Protein AF-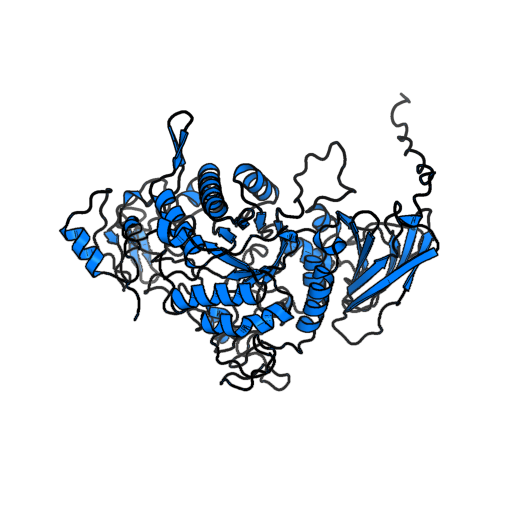A0A936IGF8-F1 (afdb_monomer_lite)

Sequence (668 aa):
MSRNIEKSLREIDFAALTRGAFTPSPAAWEDQVLYFLMLDRFSDGNERGGYADASGQPVGTGDTPLYGRDDPGRVDYDKWLSAGAGWQGGTIKGLTSKLGYLRRLGITALWISPPFRQVPFERSYHGYGVQNFLDIDPHFGTREEFRDLVRAAHDQGIYVILDVIAHHTGNVFTYDADRYPTHDESGRSYNDPRWDGRPYSVAGFNDRNGQPTLPFPASGQVSPDDTARLEASWPDGAVWPREFQHGDLFVRKGRISNWGHYPEYAEGDMADGLKTLDVRVRWAGQYRRPSQAMAWLCLAYSFWIAYADVDGFRIDAAKHMDVDALRSFCDWIREFAQSIGKERFLLVGEVPGGRELAWEIVGRTGLDAALGIDDIPGKLERMVTGEADPLEYFSAFRNWRLDEPDGGKHRWYRDQVVTLVDDHDQVRKGTAKRRFSGEGQYRDLAFSVIATQLTTAGVPCLYYGAEQGFDSGGHISDCDVVLRENMFGGRFGGLCTQGRHFFNEQGDLYRALAALTALRRQMVTLRRGSQVLHRISGDGVSFGHPRRIGRERMRSLVCWSRLFLDQETLVVINTDVSEAVAAWSTVAPLLRVEGDQFHLILWHAPKPAAPPADNLTVEHRAGLPTVRITLPPAGFAIYQASPSLHRFGPNPPRELKPWAPAAWLGGM

Foldseek 3Di:
DPDPFDLDLVVDPVVVLLPDAFDAFDPALLLFAEAEAQQQFEFQQQEAFQAAFLVRHTRHGGDFYADDPPDDAFDDQVLLLVVLQAGNQGALVGVLRCLNLCVLLLHQEYEYFAQAAAQQQDRPSRNQQHQALRWGHVSHHGPVSLLVSQVSNVVSNYAYAYAAEQWFHHLFFAFPADACWDADPVRDIDHALEAPPDATHTLATQASNGDRPAHQAADPDDDPVSVVRQVVRPPNHGGDNPLCSYNLQFLRREAQPDCPDPPRLQRYAYPNNTTTTQQDWDDDDPDTDTDSNNVSSLSSVLCCCSSRSHQEYEYPPLQSYDLVSLQVSLVSNCVSCVSSNHNCRAYEYARADDPVVQLVSCVRRVHQAYECLAQAQVLLLCCLLLVFFVCSRLQQADAPVQVDVPNPDDHDDLRHYEHENDDLQNSYPQLWDKHSCLQVVCVQLLLVSLLVQQQAGYSYYYYPCSLVSFILLSGTGSDSSSRSAHQSADSNHGNNHHSHHRSRCPDQSSVQSSLSSVVSSVDPLRSPFHKAWWWKAPVLADTDRQGDDDNDGGQAKTWMWRDDPLKTKIKIWGSAQQFKHKIKIFDDQQNDDFQWKWAWDHKDGSDDDDDKDRIWTFDQGNNTTITITIAGRRMITMTITDGRPVVPDVDRDDPPPPDDPDPPDDDD

Secondary structure (DSSP, 8-state):
-PPPPPSSGGG--HHHHTTS--PPPPS-GGGS-EEEE-HHHH--S-EESS-B-TTS-B----SEEBP-TTS-----HHHHHHHTSS-----HHHHHHTHHHHHHHT--EEEE---EEEPTTS--TTS-SEEEEEEE-TTT--HHHHHHHHHHHHHTT-EEEEEEESSEESS-EEEE--S-EEE-TT--EEE--B-SSSPPEEEEE--TTS---B---SSS---HHHHHHHHHTTTTSS-BSGGG--GGGB----B-S-TTSTTHHHHSBPTT-PEEB---EEEETTEEEE-HHHHHHHHHHHHHHHHH---EEEEETGGGS-HHHHHHHHHHHHHHHHHTT-TT-EEEE---S-HHHHHHHHHHH--SEEE-TTTSHHHHHHHHTTSS-HHHHHTTB--TTS--TT-----B-TTSEEE-S--SS-TTSTT-B--GGGSGGGGGGHHHHHHHHHHSSSEEEEETTGGGT--GGG--BSSGGGG--BSS-GGGBGGGBSS-B---TT-HHHHHHHHHHHHHHH-HHHHH-EEEEPPEESSSS--B-----TTSPP-SEEEEEEEETTEEEEEEEE--SSS-EEEEEE--TTT--TT-EEEEEEEE-SS--PPPPSEEE-EEETTEEEEEEEE-TT-EEEEEEPP-GGG--SSPPP-----PPP--S---

Radius of gyration: 26.99 Å; chains: 1; bounding box: 85×78×74 Å

pLDDT: mean 89.42, std 13.7, range [27.23, 98.88]

Structure (mmCIF, N/CA/C/O backbone):
data_AF-A0A936IGF8-F1
#
_entry.id   AF-A0A936IGF8-F1
#
loop_
_atom_site.group_PDB
_atom_site.id
_atom_site.type_symbol
_atom_site.label_atom_id
_atom_site.label_alt_id
_atom_site.label_comp_id
_atom_site.label_asym_id
_atom_site.label_entity_id
_atom_site.label_seq_id
_atom_site.pdbx_PDB_ins_code
_atom_site.Cartn_x
_atom_site.Cartn_y
_atom_site.Cartn_z
_atom_site.occupancy
_atom_site.B_iso_or_equiv
_atom_site.auth_seq_id
_atom_site.auth_comp_id
_atom_site.auth_asym_id
_atom_site.auth_atom_id
_atom_site.pdbx_PDB_model_num
ATOM 1 N N . MET A 1 1 ? 8.917 -26.957 -19.389 1.00 31.17 1 MET A N 1
ATOM 2 C CA . MET A 1 1 ? 9.122 -26.219 -20.653 1.00 31.17 1 MET A CA 1
ATOM 3 C C . MET A 1 1 ? 8.938 -24.748 -20.328 1.00 31.17 1 MET A C 1
ATOM 5 O O . MET A 1 1 ? 7.798 -24.353 -20.132 1.00 31.17 1 MET A O 1
ATOM 9 N N . SER A 1 2 ? 10.013 -23.970 -20.158 1.00 38.47 2 SER A N 1
ATOM 10 C CA . SER A 1 2 ? 9.863 -22.514 -20.041 1.00 38.47 2 SER A CA 1
ATOM 11 C C . SER A 1 2 ? 9.341 -22.013 -21.383 1.00 38.47 2 SER A C 1
ATOM 13 O O . SER A 1 2 ? 9.974 -22.253 -22.414 1.00 38.47 2 SER A O 1
ATOM 15 N N . ARG A 1 3 ? 8.158 -21.398 -21.405 1.00 57.31 3 ARG A N 1
ATOM 16 C CA . ARG A 1 3 ? 7.729 -20.674 -22.603 1.00 57.31 3 ARG A CA 1
ATOM 17 C C . ARG A 1 3 ? 8.732 -19.545 -22.830 1.00 57.31 3 ARG A C 1
ATOM 19 O O . ARG A 1 3 ? 9.172 -18.918 -21.871 1.00 57.31 3 ARG A O 1
ATOM 26 N N . ASN A 1 4 ? 9.127 -19.332 -24.083 1.00 79.69 4 ASN A N 1
ATOM 27 C CA . ASN A 1 4 ? 9.896 -18.146 -24.443 1.00 79.69 4 ASN A CA 1
ATOM 28 C C . ASN A 1 4 ? 9.093 -16.915 -24.010 1.00 79.69 4 ASN A C 1
ATOM 30 O O . ASN A 1 4 ? 7.908 -16.825 -24.323 1.00 79.69 4 ASN A O 1
ATOM 34 N N . ILE A 1 5 ? 9.729 -16.015 -23.265 1.00 89.94 5 ILE A N 1
ATOM 35 C CA . ILE A 1 5 ? 9.152 -14.714 -22.933 1.00 89.94 5 ILE A CA 1
ATOM 36 C C . ILE A 1 5 ? 9.098 -13.883 -24.214 1.00 89.94 5 ILE A C 1
ATOM 38 O O . ILE A 1 5 ? 10.065 -13.862 -24.981 1.00 89.94 5 ILE A O 1
ATOM 42 N N . GLU A 1 6 ? 7.963 -13.231 -24.439 1.00 94.00 6 GLU A N 1
ATOM 43 C CA . GLU A 1 6 ? 7.729 -12.355 -25.577 1.00 94.00 6 GLU A CA 1
ATOM 44 C C . GLU A 1 6 ? 8.691 -11.164 -25.525 1.00 94.00 6 GLU A C 1
ATOM 46 O O . GLU A 1 6 ? 8.818 -10.470 -24.513 1.00 94.00 6 GLU A O 1
ATOM 51 N N . LYS A 1 7 ? 9.372 -10.920 -26.641 1.00 94.88 7 LYS A N 1
ATOM 52 C CA . LYS A 1 7 ? 10.307 -9.802 -26.803 1.00 94.88 7 LYS A CA 1
ATOM 53 C C . LYS A 1 7 ? 9.621 -8.556 -27.344 1.00 94.88 7 LYS A C 1
ATOM 55 O O . LYS A 1 7 ? 10.179 -7.463 -27.265 1.00 94.88 7 LYS A O 1
ATOM 60 N N . SER A 1 8 ? 8.432 -8.714 -27.918 1.00 94.56 8 SER A N 1
ATOM 61 C CA . SER A 1 8 ? 7.653 -7.651 -28.545 1.00 94.56 8 SER A CA 1
ATOM 62 C C . SER A 1 8 ? 6.187 -7.753 -28.143 1.00 94.56 8 SER A C 1
ATOM 64 O O . SER A 1 8 ? 5.621 -8.843 -28.088 1.00 94.56 8 SER A O 1
ATOM 66 N N . LEU A 1 9 ? 5.538 -6.604 -27.947 1.00 94.88 9 LEU A N 1
ATOM 67 C CA . LEU A 1 9 ? 4.088 -6.531 -27.718 1.00 94.88 9 LEU A CA 1
ATOM 68 C C . LEU A 1 9 ? 3.282 -7.135 -28.878 1.00 94.88 9 LEU A C 1
ATOM 70 O O . LEU A 1 9 ? 2.148 -7.563 -28.687 1.00 94.88 9 LEU A O 1
ATOM 74 N N . ARG A 1 10 ? 3.863 -7.194 -30.082 1.00 93.94 10 ARG A N 1
ATOM 75 C CA . ARG A 1 10 ? 3.240 -7.791 -31.274 1.00 93.94 10 ARG A CA 1
ATOM 76 C C . ARG A 1 10 ? 3.209 -9.317 -31.243 1.00 93.94 10 ARG A C 1
ATOM 78 O O . ARG A 1 10 ? 2.484 -9.912 -32.032 1.00 93.94 10 ARG A O 1
ATOM 85 N N . GLU A 1 11 ? 4.001 -9.940 -30.376 1.00 95.06 11 GLU A N 1
ATOM 86 C CA . GLU A 1 11 ? 4.009 -11.395 -30.179 1.00 95.06 11 GLU A CA 1
ATOM 87 C C . GLU A 1 11 ? 2.862 -11.845 -29.255 1.00 95.06 11 GLU A C 1
ATOM 89 O O . GLU A 1 11 ? 2.560 -13.036 -29.185 1.00 95.06 11 GLU A O 1
ATOM 94 N N . ILE A 1 12 ? 2.191 -10.901 -28.582 1.00 94.69 12 ILE A N 1
ATOM 95 C CA . ILE A 1 12 ? 1.082 -11.168 -27.665 1.00 94.69 12 ILE A CA 1
ATOM 96 C C . ILE A 1 12 ? -0.223 -11.356 -28.448 1.00 94.69 12 ILE A C 1
ATOM 98 O O . ILE A 1 12 ? -0.754 -10.424 -29.055 1.00 94.69 12 ILE A O 1
ATOM 102 N N . ASP A 1 13 ? -0.805 -12.552 -28.360 1.00 94.69 13 ASP A N 1
ATOM 103 C CA . ASP A 1 13 ? -2.157 -12.827 -28.856 1.00 94.69 13 ASP A CA 1
ATOM 104 C C . ASP A 1 13 ? -3.211 -12.398 -27.820 1.00 94.69 13 ASP A C 1
ATOM 106 O O . ASP A 1 13 ? -3.735 -13.206 -27.047 1.00 94.69 13 ASP A O 1
ATOM 110 N N . PHE A 1 14 ? -3.533 -11.100 -27.798 1.00 93.50 14 PHE A N 1
ATOM 111 C CA . PHE A 1 14 ? -4.574 -10.557 -26.918 1.00 93.50 14 PHE A CA 1
ATOM 112 C C . PHE A 1 14 ? -5.933 -11.220 -27.142 1.00 93.50 14 PHE A C 1
ATOM 114 O O . PHE A 1 14 ? -6.652 -11.462 -26.178 1.00 93.50 14 PHE A O 1
ATOM 121 N N . ALA A 1 15 ? -6.271 -11.568 -28.386 1.00 92.81 15 ALA A N 1
ATOM 122 C CA . ALA A 1 15 ? -7.535 -12.229 -28.689 1.00 92.81 15 ALA A CA 1
ATOM 123 C C . ALA A 1 15 ? -7.610 -13.631 -28.071 1.00 92.81 15 ALA A C 1
ATOM 125 O O . ALA A 1 15 ? -8.706 -14.113 -27.797 1.00 92.81 15 ALA A O 1
ATOM 126 N N . ALA A 1 16 ? -6.480 -14.311 -27.861 1.00 94.62 16 ALA A N 1
ATOM 127 C CA . ALA A 1 16 ? -6.437 -15.542 -27.081 1.00 94.62 16 ALA A CA 1
ATOM 128 C C . ALA A 1 16 ? -6.489 -15.296 -25.577 1.00 94.62 16 ALA A C 1
ATOM 130 O O . ALA A 1 16 ? -7.216 -16.017 -24.888 1.00 94.62 16 ALA A O 1
ATOM 131 N N . LEU A 1 17 ? -5.758 -14.296 -25.080 1.00 93.50 17 LEU A N 1
ATOM 132 C CA . LEU A 1 17 ? -5.709 -13.984 -23.652 1.00 93.50 17 LEU A CA 1
ATOM 133 C C . LEU A 1 17 ? -7.075 -13.559 -23.100 1.00 93.50 17 LEU A C 1
ATOM 135 O O . LEU A 1 17 ? -7.403 -13.924 -21.979 1.00 93.50 17 LEU A O 1
ATOM 139 N N . THR A 1 18 ? -7.904 -12.866 -23.884 1.00 95.06 18 THR A N 1
ATOM 140 C CA . THR A 1 18 ? -9.194 -12.321 -23.422 1.00 95.06 18 THR A CA 1
ATOM 141 C C . THR A 1 18 ? -10.391 -13.270 -23.556 1.00 95.06 18 THR A C 1
ATOM 143 O O . THR A 1 18 ? -11.496 -12.907 -23.168 1.00 95.06 18 THR A O 1
ATOM 146 N N . ARG A 1 19 ? -10.217 -14.501 -24.067 1.00 91.06 19 ARG A N 1
ATOM 147 C CA . ARG A 1 19 ? -11.323 -15.479 -24.229 1.00 91.06 19 ARG A CA 1
ATOM 148 C C . ARG A 1 19 ? -11.734 -16.203 -22.937 1.00 91.06 19 ARG A C 1
ATOM 150 O O . ARG A 1 19 ? -12.683 -16.986 -22.969 1.00 91.06 19 ARG A O 1
ATOM 157 N N . GLY A 1 20 ? -10.999 -16.014 -21.842 1.00 87.50 20 GLY A N 1
ATOM 158 C CA . GLY A 1 20 ? -11.219 -16.702 -20.567 1.00 87.50 20 GLY A CA 1
ATOM 159 C C . GLY A 1 20 ? -12.336 -16.104 -19.708 1.00 87.50 20 GLY A C 1
ATOM 160 O O . GLY A 1 20 ? -12.875 -15.042 -20.002 1.00 87.50 20 GLY A O 1
ATOM 161 N N . ALA A 1 21 ? -12.665 -16.802 -18.619 1.00 93.38 21 ALA A N 1
ATOM 162 C CA . ALA A 1 21 ? -13.417 -16.217 -17.515 1.00 93.38 21 ALA A CA 1
ATOM 163 C C . ALA A 1 21 ? -12.438 -15.505 -16.575 1.00 93.38 21 ALA A C 1
ATOM 165 O O . ALA A 1 21 ? -11.392 -16.065 -16.249 1.00 93.38 21 ALA A O 1
ATOM 166 N N . PHE A 1 22 ? -12.803 -14.303 -16.144 1.00 97.62 22 PHE A N 1
ATOM 167 C CA . PHE A 1 22 ? -12.004 -13.463 -15.259 1.00 97.62 22 PHE A CA 1
ATOM 168 C C . PHE A 1 22 ? -12.720 -13.266 -13.931 1.00 97.62 22 PHE A C 1
ATOM 170 O O . PHE A 1 22 ? -13.956 -13.277 -13.870 1.00 97.62 22 PHE A O 1
ATOM 177 N N . THR A 1 23 ? -11.950 -13.064 -12.867 1.00 97.69 23 THR A N 1
ATOM 178 C CA . THR A 1 23 ? -12.511 -12.771 -11.548 1.00 97.69 23 THR A CA 1
ATOM 179 C C . THR A 1 23 ? -13.224 -11.413 -11.580 1.00 97.69 23 THR A C 1
ATOM 181 O O . THR A 1 23 ? -12.610 -10.411 -11.962 1.00 97.69 23 THR A O 1
ATOM 184 N N . PRO A 1 24 ? -14.519 -11.333 -11.216 1.00 97.12 24 PRO A N 1
ATOM 185 C CA . PRO A 1 24 ? -15.256 -10.076 -11.249 1.00 97.12 24 PRO A CA 1
ATOM 186 C C . PRO A 1 24 ? -14.752 -9.118 -10.168 1.00 97.12 24 PRO A C 1
ATOM 188 O O . PRO A 1 24 ? -14.392 -9.532 -9.067 1.00 97.12 24 PRO A O 1
ATOM 191 N N . SER A 1 25 ? -14.788 -7.817 -10.458 1.00 97.31 25 SER A N 1
ATOM 192 C CA . SER A 1 25 ? -14.454 -6.784 -9.474 1.00 97.31 25 SER A CA 1
ATOM 193 C C . SER A 1 25 ? -15.400 -6.823 -8.261 1.00 97.31 25 SER A C 1
ATOM 195 O O . SER A 1 25 ? -16.579 -7.171 -8.409 1.00 97.31 25 SER A O 1
ATOM 197 N N . PRO A 1 26 ? -14.948 -6.400 -7.063 1.00 96.12 26 PRO A N 1
ATOM 198 C CA . PRO A 1 26 ? -15.828 -6.323 -5.907 1.00 96.12 26 PRO A CA 1
ATOM 199 C C . PRO A 1 26 ? -16.961 -5.320 -6.141 1.00 96.12 26 PRO A C 1
ATOM 201 O O . PRO A 1 26 ? -16.814 -4.308 -6.826 1.00 96.12 26 PRO A O 1
ATOM 204 N N . ALA A 1 27 ? -18.092 -5.551 -5.471 1.00 93.31 27 ALA A N 1
ATOM 205 C CA . ALA A 1 27 ? -19.232 -4.641 -5.535 1.00 93.31 27 ALA A CA 1
ATOM 206 C C . ALA A 1 27 ? -18.910 -3.230 -5.019 1.00 93.31 27 ALA A C 1
ATOM 208 O O . ALA A 1 27 ? -19.628 -2.300 -5.374 1.00 93.31 27 ALA A O 1
ATOM 209 N N . ALA A 1 28 ? -17.896 -3.082 -4.159 1.00 94.31 28 ALA A N 1
ATOM 210 C CA . ALA A 1 28 ? -17.407 -1.834 -3.578 1.00 94.31 28 ALA A CA 1
ATOM 211 C C . ALA A 1 28 ? -15.994 -2.046 -3.003 1.00 94.31 28 ALA A C 1
ATOM 213 O O . ALA A 1 28 ? -15.760 -3.038 -2.305 1.00 94.31 28 ALA A O 1
ATOM 214 N N . TRP A 1 29 ? -15.067 -1.126 -3.271 1.00 96.25 29 TRP A N 1
ATOM 215 C CA . TRP A 1 29 ? -13.684 -1.232 -2.787 1.00 96.25 29 TRP A CA 1
ATOM 216 C C . TRP A 1 29 ? -13.537 -0.795 -1.331 1.00 96.25 29 TRP A C 1
ATOM 218 O O . TRP A 1 29 ? -12.722 -1.357 -0.607 1.00 96.25 29 TRP A O 1
ATOM 228 N N . GLU A 1 30 ? -14.398 0.102 -0.850 1.00 94.19 30 GLU A N 1
ATOM 229 C CA . GLU A 1 30 ? -14.477 0.505 0.560 1.00 94.19 30 GLU A CA 1
ATOM 230 C C . GLU A 1 30 ? -14.908 -0.639 1.503 1.00 94.19 30 GLU A C 1
ATOM 232 O O . GLU A 1 30 ? -14.742 -0.556 2.723 1.00 94.19 30 GLU A O 1
ATOM 237 N N . ASP A 1 31 ? -15.429 -1.739 0.947 1.00 96.12 31 ASP A N 1
ATOM 238 C CA . ASP A 1 31 ? -15.697 -2.966 1.697 1.00 96.12 31 ASP A CA 1
ATOM 239 C C . ASP A 1 31 ? -14.450 -3.824 1.931 1.00 96.12 31 ASP A C 1
ATOM 241 O O . ASP A 1 31 ? -14.467 -4.662 2.837 1.00 96.12 31 ASP A O 1
ATOM 245 N N . GLN A 1 32 ? -13.413 -3.650 1.109 1.00 97.56 32 GLN A N 1
ATOM 246 C CA . GLN A 1 32 ? -12.195 -4.449 1.166 1.00 97.56 32 GLN A CA 1
ATOM 247 C C . GLN A 1 32 ? -11.230 -3.901 2.225 1.00 97.56 32 GLN A C 1
ATOM 249 O O . GLN A 1 32 ? -11.336 -2.763 2.686 1.00 97.56 32 GLN A O 1
ATOM 254 N N . VAL A 1 33 ? -10.276 -4.741 2.610 1.00 98.25 33 VAL A N 1
ATOM 255 C CA . VAL A 1 33 ? -9.122 -4.401 3.443 1.00 98.25 33 VAL A CA 1
ATOM 256 C C . VAL A 1 33 ? -7.888 -4.753 2.630 1.00 98.25 33 VAL A C 1
ATOM 258 O O . VAL A 1 33 ? -7.614 -5.936 2.394 1.00 98.25 33 VAL A O 1
ATOM 261 N N . LEU A 1 34 ? -7.202 -3.713 2.164 1.00 98.69 34 LEU A N 1
ATOM 262 C CA . LEU A 1 34 ? -5.973 -3.826 1.395 1.00 98.69 34 LEU A CA 1
ATOM 263 C C . LEU A 1 34 ? -4.806 -4.146 2.330 1.00 98.69 34 LEU A C 1
ATOM 265 O O . LEU A 1 34 ? -4.779 -3.721 3.488 1.00 98.69 34 LEU A O 1
ATOM 269 N N . TYR A 1 35 ? -3.827 -4.868 1.802 1.00 98.75 35 TYR A N 1
ATOM 270 C CA . TYR A 1 35 ? -2.570 -5.155 2.473 1.00 98.75 35 TYR A CA 1
ATOM 271 C C . TYR A 1 35 ? -1.415 -4.891 1.515 1.00 98.75 35 TYR A C 1
ATOM 273 O O . TYR A 1 35 ? -1.222 -5.637 0.553 1.00 98.75 35 TYR A O 1
ATOM 281 N N . PHE A 1 36 ? -0.683 -3.810 1.761 1.00 98.31 36 PHE A N 1
ATOM 282 C CA . PHE A 1 36 ? 0.491 -3.441 0.988 1.00 98.31 36 PHE A CA 1
ATOM 283 C C . PHE A 1 36 ? 1.731 -4.151 1.522 1.00 98.31 36 PHE A C 1
ATOM 285 O O . PHE A 1 36 ? 2.048 -4.075 2.715 1.00 98.31 36 PHE A O 1
ATOM 292 N N . LEU A 1 37 ? 2.450 -4.822 0.626 1.00 97.81 37 LEU A N 1
ATOM 293 C CA . LEU A 1 37 ? 3.696 -5.507 0.937 1.00 97.81 37 LEU A CA 1
ATOM 294 C C . LEU A 1 37 ? 4.763 -5.256 -0.126 1.00 97.81 37 LEU A C 1
ATOM 296 O O . LEU A 1 37 ? 4.475 -5.147 -1.319 1.00 97.81 37 LEU A O 1
ATOM 300 N N . MET A 1 38 ? 6.015 -5.251 0.329 1.00 97.81 38 MET A N 1
ATOM 301 C CA . MET A 1 38 ? 7.176 -5.329 -0.548 1.00 97.81 38 MET A CA 1
ATOM 302 C C . MET A 1 38 ? 7.571 -6.787 -0.740 1.00 97.81 38 MET A C 1
ATOM 304 O O . MET A 1 38 ? 7.895 -7.474 0.232 1.00 97.81 38 MET A O 1
ATOM 308 N N . LEU A 1 39 ? 7.557 -7.254 -1.987 1.00 97.75 39 LEU A N 1
ATOM 309 C CA . LEU A 1 39 ? 7.733 -8.671 -2.308 1.00 97.75 39 LEU A CA 1
ATOM 310 C C . LEU A 1 39 ? 9.076 -9.222 -1.799 1.00 97.75 39 LEU A C 1
ATOM 312 O O . LEU A 1 39 ? 9.091 -10.260 -1.142 1.00 97.75 39 LEU A O 1
ATOM 316 N N . ASP A 1 40 ? 10.167 -8.465 -1.977 1.00 98.12 40 ASP A N 1
ATOM 317 C CA . ASP A 1 40 ? 11.523 -8.803 -1.498 1.00 98.12 40 ASP A CA 1
ATOM 318 C C . ASP A 1 40 ? 11.615 -8.952 0.031 1.00 98.12 40 ASP A C 1
ATOM 320 O O . ASP A 1 40 ? 12.513 -9.613 0.545 1.00 98.12 40 ASP A O 1
ATOM 324 N N . ARG A 1 41 ? 10.702 -8.321 0.777 1.00 98.00 41 ARG A N 1
ATOM 325 C CA . ARG A 1 41 ? 10.785 -8.172 2.240 1.00 98.00 41 ARG A CA 1
ATOM 326 C C . ARG A 1 41 ? 9.789 -9.048 2.989 1.00 98.00 41 ARG A C 1
ATOM 328 O O . ARG A 1 41 ? 9.839 -9.121 4.217 1.00 98.00 41 ARG A O 1
ATOM 335 N N . PHE A 1 42 ? 8.879 -9.708 2.276 1.00 98.50 42 PHE A N 1
ATOM 336 C CA . PHE A 1 42 ? 7.747 -10.380 2.898 1.00 98.50 42 PHE A CA 1
ATOM 337 C C . PHE A 1 42 ? 8.030 -11.842 3.257 1.00 98.50 42 PHE A C 1
ATOM 339 O O . PHE A 1 42 ? 8.002 -12.191 4.428 1.00 98.50 42 PHE A O 1
ATOM 346 N N . SER A 1 43 ? 8.318 -12.723 2.302 1.00 98.31 43 SER A N 1
ATOM 347 C CA . SER A 1 43 ? 8.529 -14.141 2.625 1.00 98.31 43 SER A CA 1
ATOM 348 C C . SER A 1 43 ? 9.468 -14.812 1.642 1.00 98.31 43 SER A C 1
ATOM 350 O O . SER A 1 43 ? 9.290 -14.660 0.436 1.00 98.31 43 SER A O 1
ATOM 352 N N . ASP A 1 44 ? 10.432 -15.572 2.155 1.00 97.25 44 ASP A N 1
ATOM 353 C CA . ASP A 1 44 ? 11.330 -16.420 1.360 1.00 97.25 44 ASP A CA 1
ATOM 354 C C . ASP A 1 44 ? 10.837 -17.879 1.280 1.00 97.25 44 ASP A C 1
ATOM 356 O O . ASP A 1 44 ? 11.317 -18.651 0.451 1.00 97.25 44 ASP A O 1
ATOM 360 N N . GLY A 1 45 ? 9.839 -18.245 2.094 1.00 96.50 45 GLY A N 1
ATOM 361 C CA . GLY A 1 45 ? 9.244 -19.580 2.158 1.00 96.50 45 GLY A CA 1
ATOM 362 C C . GLY A 1 45 ? 9.901 -20.527 3.168 1.00 96.50 45 GLY A C 1
ATOM 363 O O . GLY A 1 45 ? 9.496 -21.689 3.240 1.00 96.50 45 GLY A O 1
ATOM 364 N N . ASN A 1 46 ? 10.878 -20.063 3.955 1.00 97.06 46 ASN A N 1
ATOM 365 C CA . ASN A 1 46 ? 11.629 -20.886 4.910 1.00 97.06 46 ASN A CA 1
ATOM 366 C C . ASN A 1 46 ? 11.145 -20.744 6.365 1.00 97.06 46 ASN A C 1
ATOM 368 O O . ASN A 1 46 ? 11.835 -21.174 7.290 1.00 97.06 46 ASN A O 1
ATOM 372 N N . GLU A 1 47 ? 9.990 -20.126 6.603 1.00 97.81 47 GLU A N 1
ATOM 373 C CA . GLU A 1 47 ? 9.501 -19.780 7.940 1.00 97.81 47 GLU A CA 1
ATOM 374 C C . GLU A 1 47 ? 8.767 -20.942 8.623 1.00 97.81 47 GLU A C 1
ATOM 376 O O . GLU A 1 47 ? 7.816 -21.496 8.064 1.00 97.81 47 GLU A O 1
ATOM 381 N N . ARG A 1 48 ? 9.152 -21.258 9.866 1.00 96.19 48 ARG A N 1
ATOM 382 C CA . ARG A 1 48 ? 8.661 -22.401 10.647 1.00 96.19 48 ARG A CA 1
ATOM 383 C C . ARG A 1 48 ? 7.940 -21.986 11.933 1.00 96.19 48 ARG A C 1
ATOM 385 O O . ARG A 1 48 ? 8.550 -21.456 12.865 1.00 96.19 48 ARG A O 1
ATOM 392 N N . GLY A 1 49 ? 6.691 -22.434 12.064 1.00 95.56 49 GLY A N 1
ATOM 393 C CA . GLY A 1 49 ? 5.849 -22.260 13.251 1.00 95.56 49 GLY A CA 1
ATOM 394 C C . GLY A 1 49 ? 5.136 -20.905 13.293 1.00 95.56 49 GLY A C 1
ATOM 395 O O . GLY A 1 49 ? 5.440 -20.012 12.520 1.00 95.56 49 GLY A O 1
ATOM 396 N N . GLY A 1 50 ? 4.155 -20.742 14.188 1.00 95.69 50 GLY A N 1
ATOM 397 C CA . GLY A 1 50 ? 3.446 -19.466 14.408 1.00 95.69 50 GLY A CA 1
ATOM 398 C C . GLY A 1 50 ? 2.290 -19.147 13.455 1.00 95.69 50 GLY A C 1
ATOM 399 O O . GLY A 1 50 ? 1.440 -18.322 13.788 1.00 95.69 50 GLY A O 1
ATOM 400 N N . TYR A 1 51 ? 2.203 -19.825 12.313 1.00 97.06 51 TYR A N 1
ATOM 401 C CA . TYR A 1 51 ? 1.135 -19.647 11.329 1.00 97.06 51 TYR A CA 1
ATOM 402 C C . TYR A 1 51 ? 0.702 -20.987 10.724 1.00 97.06 51 TYR A C 1
ATOM 404 O O . TYR A 1 51 ? 1.375 -22.015 10.868 1.00 97.06 51 TYR A O 1
ATOM 412 N N . ALA A 1 52 ? -0.445 -20.969 10.053 1.00 97.06 52 ALA A N 1
ATOM 413 C CA . ALA A 1 52 ? -0.941 -22.101 9.279 1.00 97.06 52 ALA A CA 1
ATOM 414 C C . ALA A 1 52 ? -0.946 -21.797 7.773 1.00 97.06 52 ALA A C 1
ATOM 416 O O . ALA A 1 52 ? -0.977 -20.642 7.343 1.00 97.06 52 ALA A O 1
ATOM 417 N N . ASP A 1 53 ? -0.951 -22.828 6.943 1.00 95.75 53 ASP A N 1
ATOM 418 C CA . ASP A 1 53 ? -1.077 -22.663 5.499 1.00 95.75 53 ASP A CA 1
ATOM 419 C C . ASP A 1 53 ? -2.517 -22.281 5.079 1.00 95.75 53 ASP A C 1
ATOM 421 O O . ASP A 1 53 ? -3.406 -22.011 5.903 1.00 95.75 53 ASP A O 1
ATOM 425 N N . ALA A 1 54 ? -2.757 -22.228 3.767 1.00 94.62 54 ALA A N 1
ATOM 426 C CA . ALA A 1 54 ? -4.065 -21.924 3.186 1.00 94.62 54 ALA A CA 1
ATOM 427 C C . ALA A 1 54 ? -5.142 -22.988 3.487 1.00 94.62 54 ALA A C 1
ATOM 429 O O . ALA A 1 54 ? -6.333 -22.676 3.461 1.00 94.62 54 ALA A O 1
ATOM 430 N N . SER A 1 55 ? -4.740 -24.222 3.811 1.00 95.19 55 SER A N 1
ATOM 431 C CA . SER A 1 55 ? -5.634 -25.309 4.233 1.00 95.19 55 SER A CA 1
ATOM 432 C C . SER A 1 55 ? -5.891 -25.325 5.747 1.00 95.19 55 SER A C 1
ATOM 434 O O . SER A 1 55 ? -6.707 -26.108 6.232 1.00 95.19 55 SER A O 1
ATOM 436 N N . GLY A 1 56 ? -5.231 -24.435 6.496 1.00 94.69 56 GLY A N 1
ATOM 437 C CA . GLY A 1 56 ? -5.339 -24.342 7.949 1.00 94.69 56 GLY A CA 1
ATOM 438 C C . GLY A 1 56 ? -4.437 -25.321 8.699 1.00 94.69 56 GLY A C 1
ATOM 439 O O . GLY A 1 56 ? -4.595 -25.463 9.910 1.00 94.69 56 GLY A O 1
ATOM 440 N N . GLN A 1 57 ? -3.491 -25.976 8.020 1.00 96.50 57 GLN A N 1
ATOM 441 C CA . GLN A 1 57 ? -2.523 -26.848 8.680 1.00 96.50 57 GLN A CA 1
ATOM 442 C C . GLN A 1 57 ? -1.360 -26.024 9.247 1.00 96.50 57 GLN A C 1
ATOM 444 O O . GLN A 1 57 ? -0.803 -25.192 8.526 1.00 96.50 57 GLN A O 1
ATOM 449 N N . PRO A 1 58 ? -0.971 -26.220 10.521 1.00 96.31 58 PRO A N 1
ATOM 450 C CA . PRO A 1 58 ? 0.197 -25.557 11.090 1.00 96.31 58 PRO A CA 1
ATOM 451 C C . PRO A 1 58 ? 1.464 -25.875 10.292 1.00 96.31 58 PRO A C 1
ATOM 453 O O . PRO A 1 58 ? 1.759 -27.041 10.024 1.00 96.31 58 PRO A O 1
ATOM 456 N N . VAL A 1 59 ? 2.245 -24.850 9.953 1.00 95.56 59 VAL A N 1
ATOM 457 C CA . VAL A 1 59 ? 3.494 -25.044 9.208 1.00 95.56 59 VAL A CA 1
ATOM 458 C C . VAL A 1 59 ? 4.628 -25.349 10.185 1.00 95.56 59 VAL A C 1
ATOM 460 O O . VAL A 1 59 ? 5.121 -24.469 10.886 1.00 95.56 59 VAL A O 1
ATOM 463 N N . GLY A 1 60 ? 5.026 -26.621 10.251 1.00 91.44 60 GLY A N 1
ATOM 464 C CA . GLY A 1 60 ? 6.100 -27.118 11.124 1.00 91.44 60 GLY A CA 1
ATOM 465 C C . GLY A 1 60 ? 7.467 -27.283 10.449 1.00 91.44 60 GLY A C 1
ATOM 466 O O . GLY A 1 60 ? 8.417 -27.706 11.102 1.00 91.44 60 GLY A O 1
ATOM 467 N N . THR A 1 61 ? 7.583 -26.959 9.162 1.00 89.94 61 THR A N 1
ATOM 468 C CA . THR A 1 61 ? 8.803 -27.089 8.345 1.00 89.94 61 THR A CA 1
ATOM 469 C C . THR A 1 61 ? 9.401 -25.721 8.008 1.00 89.94 61 THR A C 1
ATOM 471 O O . THR A 1 61 ? 8.702 -24.721 8.109 1.00 89.94 61 THR A O 1
ATOM 474 N N . GLY A 1 62 ? 10.671 -25.676 7.595 1.00 93.81 62 GLY A N 1
ATOM 475 C CA . GLY A 1 62 ? 11.418 -24.438 7.326 1.00 93.81 62 GLY A CA 1
ATOM 476 C C . GLY A 1 62 ? 12.592 -24.262 8.290 1.00 93.81 62 GLY A C 1
ATOM 477 O O . GLY A 1 62 ? 12.629 -24.904 9.343 1.00 93.81 62 GLY A O 1
ATOM 478 N N . ASP A 1 63 ? 13.549 -23.414 7.931 1.00 95.88 63 ASP A N 1
ATOM 479 C CA . ASP A 1 63 ? 14.794 -23.215 8.680 1.00 95.88 63 ASP A CA 1
ATOM 480 C C . ASP A 1 63 ? 14.737 -22.014 9.625 1.00 95.88 63 ASP A C 1
ATOM 482 O O . ASP A 1 63 ? 15.336 -22.052 10.704 1.00 95.88 63 ASP A O 1
ATOM 486 N N . THR A 1 64 ? 13.976 -20.977 9.271 1.00 96.56 64 THR A N 1
ATOM 487 C CA . THR A 1 64 ? 13.849 -19.769 10.084 1.00 96.56 64 THR A CA 1
ATOM 488 C C . THR A 1 64 ? 12.756 -19.973 11.129 1.00 96.56 64 THR A C 1
ATOM 490 O O . THR A 1 64 ? 11.602 -20.171 10.754 1.00 96.56 64 THR A O 1
ATOM 493 N N . PRO A 1 65 ? 13.057 -19.927 12.437 1.00 96.25 65 PRO A N 1
ATOM 494 C CA . PRO A 1 65 ? 12.043 -20.066 13.474 1.00 96.25 65 PRO A CA 1
ATOM 495 C C . PRO A 1 65 ? 11.339 -18.737 13.778 1.00 96.25 65 PRO A C 1
ATOM 497 O O . PRO A 1 65 ? 11.865 -17.647 13.518 1.00 96.25 65 PRO A O 1
ATOM 500 N N . LEU A 1 66 ? 10.153 -18.849 14.372 1.00 96.44 66 LEU A N 1
ATOM 501 C CA . LEU A 1 66 ? 9.358 -17.715 14.831 1.00 96.44 66 LEU A CA 1
ATOM 502 C C . LEU A 1 66 ? 10.089 -16.896 15.905 1.00 96.44 66 LEU A C 1
ATOM 504 O O . LEU A 1 66 ? 10.700 -17.469 16.805 1.00 96.44 66 LEU A O 1
ATOM 508 N N . TYR A 1 67 ? 9.957 -15.568 15.843 1.00 95.38 67 TYR A N 1
ATOM 509 C CA . TYR A 1 67 ? 10.389 -14.666 16.910 1.00 95.38 67 TYR A CA 1
ATOM 510 C C . TYR A 1 67 ? 9.637 -14.934 18.226 1.00 95.38 67 TYR A C 1
ATOM 512 O O . TYR A 1 67 ? 8.405 -14.861 18.290 1.00 95.38 67 TYR A O 1
ATOM 520 N N . GLY A 1 68 ? 10.385 -15.228 19.285 1.00 89.88 68 GLY A N 1
ATOM 521 C CA . GLY A 1 68 ? 9.895 -15.526 20.627 1.00 89.88 68 GLY A CA 1
ATOM 522 C C . GLY A 1 68 ? 10.394 -14.540 21.685 1.00 89.88 68 GLY A C 1
ATOM 523 O O . GLY A 1 68 ? 11.320 -13.768 21.471 1.00 89.88 68 GLY A O 1
ATOM 524 N N . ARG A 1 69 ? 9.787 -14.584 22.877 1.00 79.62 69 ARG A N 1
ATOM 525 C CA . ARG A 1 69 ? 10.168 -13.711 24.008 1.00 79.62 69 ARG A CA 1
ATOM 526 C C . ARG A 1 69 ? 11.580 -13.971 24.538 1.00 79.62 69 ARG A C 1
ATOM 528 O O . ARG A 1 69 ? 12.174 -13.058 25.098 1.00 79.62 69 ARG A O 1
ATOM 535 N N . ASP A 1 70 ? 12.075 -15.194 24.369 1.00 83.44 70 ASP A N 1
ATOM 536 C CA . ASP A 1 70 ? 13.392 -15.627 24.848 1.00 83.44 70 ASP A CA 1
ATOM 537 C C . ASP A 1 70 ? 14.505 -15.395 23.812 1.00 83.44 70 ASP A C 1
ATOM 539 O O . ASP A 1 70 ? 15.663 -15.740 24.053 1.00 83.44 70 ASP A O 1
ATOM 543 N N . ASP A 1 71 ? 14.167 -14.836 22.646 1.00 87.06 71 ASP A N 1
ATOM 544 C CA . ASP A 1 71 ? 15.157 -14.515 21.627 1.00 87.06 71 ASP A CA 1
ATOM 545 C C . ASP A 1 71 ? 16.066 -13.358 22.053 1.00 87.06 71 ASP A C 1
ATOM 547 O O . ASP A 1 71 ? 15.660 -12.492 22.837 1.00 87.06 71 ASP A O 1
ATOM 551 N N . PRO A 1 72 ? 17.307 -13.315 21.530 1.00 77.69 72 PRO A N 1
ATOM 552 C CA . PRO A 1 72 ? 18.193 -12.190 21.771 1.00 77.69 72 PRO A CA 1
ATOM 553 C C . PRO A 1 72 ? 17.505 -10.876 21.384 1.00 77.69 72 PRO A C 1
ATOM 555 O O . PRO A 1 72 ? 16.751 -10.802 20.411 1.00 77.69 72 PRO A O 1
ATOM 558 N N . GLY A 1 73 ? 17.769 -9.841 22.182 1.00 81.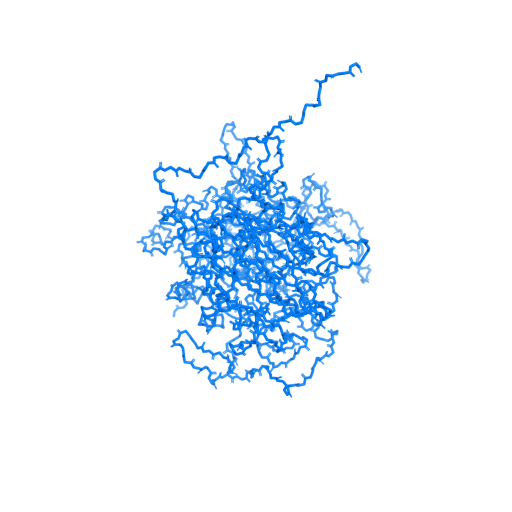44 73 GLY A N 1
ATOM 559 C CA . GLY A 1 73 ? 17.242 -8.500 21.953 1.00 81.44 73 GLY A CA 1
ATOM 560 C C . GLY A 1 73 ? 17.751 -7.873 20.652 1.00 81.44 73 GLY A C 1
ATOM 561 O O . GLY A 1 73 ? 18.388 -8.520 19.821 1.00 81.44 73 GLY A O 1
ATOM 562 N N . ARG A 1 74 ? 17.473 -6.575 20.486 1.00 91.81 74 ARG A N 1
ATOM 563 C CA . ARG A 1 74 ? 17.868 -5.827 19.286 1.00 91.81 74 ARG A CA 1
ATOM 564 C C . ARG A 1 74 ? 19.358 -5.978 18.988 1.00 91.81 74 ARG A C 1
ATOM 566 O O . ARG A 1 74 ? 20.184 -5.964 19.903 1.00 91.81 74 ARG A O 1
ATOM 573 N N . VAL A 1 75 ? 19.686 -6.080 17.706 1.00 93.94 75 VAL A N 1
ATOM 574 C CA . VAL A 1 75 ? 21.072 -6.040 17.237 1.00 93.94 75 VAL A CA 1
ATOM 575 C C . VAL A 1 75 ? 21.556 -4.592 17.091 1.00 93.94 75 VAL A C 1
ATOM 577 O O . VAL A 1 75 ? 20.809 -3.637 17.297 1.00 93.94 75 VAL A O 1
ATOM 580 N N . ASP A 1 76 ? 22.833 -4.431 16.752 1.00 95.81 76 ASP A N 1
ATOM 581 C CA . ASP A 1 76 ? 23.426 -3.132 16.437 1.00 95.81 76 ASP A CA 1
ATOM 582 C C . ASP A 1 76 ? 22.684 -2.446 15.276 1.00 95.81 76 ASP A C 1
ATOM 584 O O . ASP A 1 76 ? 22.567 -3.015 14.187 1.00 95.81 76 ASP A O 1
ATOM 588 N N . TYR A 1 77 ? 22.178 -1.235 15.528 1.00 94.69 77 TYR A N 1
ATOM 589 C CA . TYR A 1 77 ? 21.278 -0.535 14.612 1.00 94.69 77 TYR A CA 1
ATOM 590 C C . TYR A 1 77 ? 21.944 -0.183 13.280 1.00 94.69 77 TYR A C 1
ATOM 592 O O . TYR A 1 77 ? 21.361 -0.437 12.230 1.00 94.69 77 TYR A O 1
ATOM 600 N N . ASP A 1 78 ? 23.171 0.341 13.296 1.00 94.81 78 ASP A N 1
ATOM 601 C CA . ASP A 1 78 ? 23.847 0.784 12.072 1.00 94.81 78 ASP A CA 1
ATOM 602 C C . ASP A 1 78 ? 24.190 -0.403 11.163 1.00 94.81 78 ASP A C 1
ATOM 604 O O . ASP A 1 78 ? 23.987 -0.349 9.943 1.00 94.81 78 ASP A O 1
ATOM 608 N N . LYS A 1 79 ? 24.648 -1.521 11.749 1.00 95.12 79 LYS A N 1
ATOM 609 C CA . LYS A 1 79 ? 24.861 -2.777 11.013 1.00 95.12 79 LYS A CA 1
ATOM 610 C C . LYS A 1 79 ? 23.559 -3.350 10.469 1.00 95.12 79 LYS A C 1
ATOM 612 O O . LYS A 1 79 ? 23.550 -3.850 9.344 1.00 95.12 79 LYS A O 1
ATOM 617 N N . TRP A 1 80 ? 22.483 -3.299 11.250 1.00 95.62 80 TRP A N 1
ATOM 618 C CA . TRP A 1 80 ? 21.160 -3.751 10.827 1.00 95.62 80 TRP A CA 1
ATOM 619 C C . TRP A 1 80 ? 20.629 -2.912 9.664 1.00 95.62 80 TRP A C 1
ATOM 621 O O . TRP A 1 80 ? 20.335 -3.471 8.610 1.00 95.62 80 TRP A O 1
ATOM 631 N N . LEU A 1 81 ? 20.608 -1.584 9.794 1.00 95.12 81 LEU A N 1
ATOM 632 C CA . LEU A 1 81 ? 20.135 -0.670 8.754 1.00 95.12 81 LEU A CA 1
ATOM 633 C C . LEU A 1 81 ? 20.936 -0.838 7.457 1.00 95.12 81 LEU A C 1
ATOM 635 O O . LEU A 1 81 ? 20.357 -0.968 6.379 1.00 95.12 81 LEU A O 1
ATOM 639 N N . SER A 1 82 ? 22.264 -0.938 7.566 1.00 94.38 82 SER A N 1
ATOM 640 C CA . SER A 1 82 ? 23.142 -1.193 6.417 1.00 94.38 82 SER A CA 1
ATOM 641 C C . SER A 1 82 ? 22.854 -2.538 5.742 1.00 94.38 82 SER A C 1
ATOM 643 O O . SER A 1 82 ? 22.982 -2.661 4.524 1.00 94.38 82 SER A O 1
ATOM 645 N N . ALA A 1 83 ? 22.443 -3.560 6.500 1.00 95.00 83 ALA A N 1
ATOM 646 C CA . ALA A 1 83 ? 22.086 -4.865 5.946 1.00 95.00 83 ALA A CA 1
ATOM 647 C C . ALA A 1 83 ? 20.780 -4.839 5.136 1.00 95.00 83 ALA A C 1
ATOM 649 O O . ALA A 1 83 ? 20.585 -5.716 4.292 1.00 95.00 83 ALA A O 1
ATOM 650 N N . GLY A 1 84 ? 19.921 -3.837 5.353 1.00 93.94 84 GLY A N 1
ATOM 651 C CA . GLY A 1 84 ? 18.705 -3.605 4.573 1.00 93.94 84 GLY A CA 1
ATOM 652 C C . GLY A 1 84 ? 18.953 -3.042 3.170 1.00 93.94 84 GLY A C 1
ATOM 653 O O . GLY A 1 84 ? 18.019 -2.976 2.365 1.00 93.94 84 GLY A O 1
ATOM 654 N N . ALA A 1 85 ? 20.192 -2.650 2.850 1.00 91.06 85 ALA A N 1
ATOM 655 C CA . ALA A 1 85 ? 20.559 -2.105 1.549 1.00 91.06 85 ALA A CA 1
ATOM 656 C C . ALA A 1 85 ? 20.725 -3.213 0.491 1.00 91.06 85 ALA A C 1
ATOM 658 O O . ALA A 1 85 ? 21.779 -3.843 0.371 1.00 91.06 85 ALA A O 1
ATOM 659 N N . GLY A 1 86 ? 19.693 -3.402 -0.330 1.00 92.31 86 GLY A N 1
ATOM 660 C CA . GLY A 1 86 ? 19.671 -4.359 -1.437 1.00 92.31 86 GLY A CA 1
ATOM 661 C C . GLY A 1 86 ? 18.687 -5.506 -1.240 1.00 92.31 86 GLY A C 1
ATOM 662 O O . GLY A 1 86 ? 17.910 -5.506 -0.286 1.00 92.31 86 GLY A O 1
ATOM 663 N N . TRP A 1 87 ? 18.740 -6.463 -2.166 1.00 95.81 87 TRP A N 1
ATOM 664 C CA . TRP A 1 87 ? 17.899 -7.659 -2.189 1.00 95.81 87 TRP A CA 1
ATOM 665 C C . TRP A 1 87 ? 18.034 -8.486 -0.907 1.00 95.81 87 TRP A C 1
ATOM 667 O O . TRP A 1 87 ? 19.147 -8.717 -0.422 1.00 95.81 87 TRP A O 1
ATOM 677 N N . GLN A 1 88 ? 16.900 -8.928 -0.374 1.00 96.94 88 GLN A N 1
ATOM 678 C CA . GLN A 1 88 ? 16.799 -9.709 0.859 1.00 96.94 88 GLN A CA 1
ATOM 679 C C . GLN A 1 88 ? 16.354 -11.150 0.595 1.00 96.94 88 GLN A C 1
ATOM 681 O O . GLN A 1 88 ? 16.728 -12.031 1.370 1.00 96.94 88 GLN A O 1
ATOM 686 N N . GLY A 1 89 ? 15.634 -11.403 -0.504 1.00 96.69 89 GLY A N 1
ATOM 687 C CA . GLY A 1 89 ? 15.319 -12.757 -0.974 1.00 96.69 89 GLY A CA 1
ATOM 688 C C . GLY A 1 89 ? 13.861 -13.187 -0.816 1.00 96.69 89 GLY A C 1
ATOM 689 O O . GLY A 1 89 ? 13.576 -14.380 -0.894 1.00 96.69 89 GLY A O 1
ATOM 690 N N . GLY A 1 90 ? 12.933 -12.253 -0.596 1.00 98.12 90 GLY A N 1
ATOM 691 C CA . GLY A 1 90 ? 11.506 -12.558 -0.655 1.00 98.12 90 GLY A CA 1
ATOM 692 C C . GLY A 1 90 ? 11.063 -12.971 -2.065 1.00 98.12 90 GLY A C 1
ATOM 693 O O . GLY A 1 90 ? 11.551 -12.438 -3.060 1.00 98.12 90 GLY A O 1
ATOM 694 N N . THR A 1 91 ? 10.142 -13.933 -2.163 1.00 98.50 91 THR A N 1
ATOM 695 C CA . THR A 1 91 ? 9.734 -14.563 -3.430 1.00 98.50 91 THR A CA 1
ATOM 696 C C . THR A 1 91 ? 8.216 -14.647 -3.589 1.00 98.50 91 THR A C 1
ATOM 698 O O . THR A 1 91 ? 7.452 -14.611 -2.621 1.00 98.50 91 THR A O 1
ATOM 701 N N . ILE A 1 92 ? 7.758 -14.844 -4.829 1.00 98.75 92 ILE A N 1
ATOM 702 C CA . ILE A 1 92 ? 6.339 -15.074 -5.157 1.00 98.75 92 ILE A CA 1
ATOM 703 C C . ILE A 1 92 ? 5.810 -16.339 -4.475 1.00 98.75 92 ILE A C 1
ATOM 705 O O . ILE A 1 92 ? 4.693 -16.355 -3.953 1.00 98.75 92 ILE A O 1
ATOM 709 N N . LYS A 1 93 ? 6.617 -17.404 -4.433 1.00 98.31 93 LYS A N 1
ATOM 710 C CA . LYS A 1 93 ? 6.275 -18.643 -3.719 1.00 98.31 93 LYS A CA 1
ATOM 711 C C . LYS A 1 93 ? 6.168 -18.421 -2.214 1.00 98.31 93 LYS A C 1
ATOM 713 O O . LYS A 1 93 ? 5.221 -18.915 -1.601 1.00 98.31 93 LYS A O 1
ATOM 718 N N . GLY A 1 94 ? 7.085 -17.642 -1.642 1.00 98.25 94 GLY A N 1
ATOM 719 C CA . GLY A 1 94 ? 7.016 -17.215 -0.250 1.00 98.25 94 GLY A CA 1
ATOM 720 C C . GLY A 1 94 ? 5.698 -16.504 0.041 1.00 98.25 94 GLY A C 1
ATOM 721 O O . GLY A 1 94 ? 4.935 -16.960 0.892 1.00 98.25 94 GLY A O 1
ATOM 722 N N . LEU A 1 95 ? 5.347 -15.474 -0.736 1.00 98.69 95 LEU A N 1
ATOM 723 C CA . LEU A 1 95 ? 4.055 -14.787 -0.609 1.00 98.69 95 LEU A CA 1
ATOM 724 C C . LEU A 1 95 ? 2.862 -15.750 -0.747 1.00 98.69 95 LEU A C 1
ATOM 726 O O . LEU A 1 95 ? 1.959 -15.734 0.091 1.00 98.69 95 LEU A O 1
ATOM 730 N N . THR A 1 96 ? 2.883 -16.637 -1.745 1.00 98.62 96 THR A N 1
ATOM 731 C CA . THR A 1 96 ? 1.823 -17.639 -1.963 1.00 98.62 96 THR A CA 1
ATOM 732 C C . THR A 1 96 ? 1.612 -18.507 -0.717 1.00 98.62 96 THR A C 1
ATOM 734 O O . THR A 1 96 ? 0.475 -18.753 -0.312 1.00 98.62 96 THR A O 1
ATOM 737 N N . SER A 1 97 ? 2.696 -18.908 -0.040 1.00 97.94 97 SER A N 1
ATOM 738 C CA . SER A 1 97 ? 2.631 -19.716 1.188 1.00 97.94 97 SER A CA 1
ATOM 739 C C . SER A 1 97 ? 1.949 -19.006 2.369 1.00 97.94 97 SER A C 1
ATOM 741 O O . SER A 1 97 ? 1.512 -19.659 3.317 1.00 97.94 97 SER A O 1
ATOM 743 N N . LYS A 1 98 ? 1.827 -17.674 2.316 1.00 98.50 98 LYS A N 1
ATOM 744 C CA . LYS A 1 98 ? 1.279 -16.830 3.388 1.00 98.50 98 LYS A CA 1
ATOM 745 C C . LYS A 1 98 ? -0.136 -16.321 3.105 1.00 98.50 98 LYS A C 1
ATOM 747 O O . LYS A 1 98 ? -0.699 -15.608 3.933 1.00 98.50 98 LYS A O 1
ATOM 752 N N . LEU A 1 99 ? -0.771 -16.733 2.005 1.00 98.62 99 LEU A N 1
ATOM 753 C CA . LEU A 1 99 ? -2.166 -16.367 1.719 1.00 98.62 99 LEU A CA 1
ATOM 754 C C . LEU A 1 99 ? -3.133 -16.814 2.830 1.00 98.62 99 LEU A C 1
ATOM 756 O O . LEU A 1 99 ? -4.064 -16.085 3.165 1.00 98.62 99 LEU A O 1
ATOM 760 N N . GLY A 1 100 ? -2.886 -17.971 3.458 1.00 98.06 100 GLY A N 1
ATOM 761 C CA . GLY A 1 100 ? -3.671 -18.441 4.606 1.00 98.06 100 GLY A CA 1
ATOM 762 C C . GLY A 1 100 ? -3.569 -17.518 5.825 1.00 98.06 100 GLY A C 1
ATOM 763 O O . GLY A 1 100 ? -4.589 -17.195 6.437 1.00 98.06 100 GLY A O 1
ATOM 764 N N . TYR A 1 101 ? -2.354 -17.055 6.133 1.00 98.69 101 TYR A N 1
ATOM 765 C CA . TYR A 1 101 ? -2.086 -16.068 7.183 1.00 98.69 101 TYR A CA 1
ATOM 766 C C . TYR A 1 101 ? -2.848 -14.763 6.905 1.00 98.69 101 TYR A C 1
ATOM 768 O O . TYR A 1 101 ? -3.655 -14.321 7.718 1.00 98.69 101 TYR A O 1
ATOM 776 N N . LEU A 1 102 ? -2.703 -14.201 5.703 1.00 98.75 102 LEU A N 1
ATOM 777 C CA . LEU A 1 102 ? -3.367 -12.948 5.320 1.00 98.75 102 LEU A CA 1
ATOM 778 C C . LEU A 1 102 ? -4.900 -13.068 5.345 1.00 98.75 102 LEU A C 1
ATOM 780 O O . LEU A 1 102 ? -5.591 -12.183 5.855 1.00 98.75 102 LEU A O 1
ATOM 784 N N . ARG A 1 103 ? -5.452 -14.194 4.877 1.00 98.31 103 ARG A N 1
ATOM 785 C CA . ARG A 1 103 ? -6.896 -14.458 4.938 1.00 98.31 103 ARG A CA 1
ATOM 786 C C . ARG A 1 103 ? -7.414 -14.472 6.374 1.00 98.31 103 ARG A C 1
ATOM 788 O O . ARG A 1 103 ? -8.478 -13.913 6.638 1.00 98.31 103 ARG A O 1
ATOM 795 N N . ARG A 1 104 ? -6.696 -15.111 7.305 1.00 98.25 104 ARG A N 1
ATOM 796 C CA . ARG A 1 104 ? -7.100 -15.174 8.722 1.00 98.25 104 ARG A CA 1
ATOM 797 C C . ARG A 1 104 ? -6.952 -13.834 9.439 1.00 98.25 104 ARG A C 1
ATOM 799 O O . ARG A 1 104 ? -7.746 -13.567 10.334 1.00 98.25 104 ARG A O 1
ATOM 806 N N . LEU A 1 105 ? -6.039 -12.968 8.998 1.00 98.69 105 LEU A N 1
ATOM 807 C CA . LEU A 1 105 ? -5.994 -11.560 9.411 1.00 98.69 105 LEU A CA 1
ATOM 808 C C . LEU A 1 105 ? -7.206 -10.752 8.903 1.00 98.69 105 LEU A C 1
ATOM 810 O O . LEU A 1 105 ? -7.489 -9.671 9.413 1.00 98.69 105 LEU A O 1
ATOM 814 N N . GLY A 1 106 ? -7.949 -11.269 7.919 1.00 98.25 106 GLY A N 1
ATOM 815 C CA . GLY A 1 106 ? -9.117 -10.621 7.317 1.00 98.25 106 GLY A CA 1
ATOM 816 C C . GLY A 1 106 ? -8.791 -9.740 6.111 1.00 98.25 106 GLY A C 1
ATOM 817 O O . GLY A 1 106 ? -9.616 -8.913 5.717 1.00 98.25 106 GLY A O 1
ATOM 818 N N . ILE A 1 107 ? -7.607 -9.917 5.520 1.00 98.75 107 ILE A N 1
ATOM 819 C CA . ILE A 1 107 ? -7.213 -9.249 4.280 1.00 98.75 107 ILE A CA 1
ATOM 820 C C . ILE A 1 107 ? -8.036 -9.791 3.116 1.00 98.75 107 ILE A C 1
ATOM 822 O O . ILE A 1 107 ? -8.291 -10.991 3.017 1.00 98.75 107 ILE A O 1
ATOM 826 N N . THR A 1 108 ? -8.454 -8.884 2.237 1.00 98.69 108 THR A N 1
ATOM 827 C CA . THR A 1 108 ? -9.291 -9.194 1.064 1.00 98.69 108 THR A CA 1
ATOM 828 C C . THR A 1 108 ? -8.735 -8.622 -0.235 1.00 98.69 108 THR A C 1
ATOM 830 O O . THR A 1 108 ? -9.239 -8.957 -1.301 1.00 98.69 108 THR A O 1
ATOM 833 N N . ALA A 1 109 ? -7.668 -7.821 -0.185 1.00 98.75 109 ALA A N 1
ATOM 834 C CA . ALA A 1 109 ? -6.901 -7.445 -1.366 1.00 98.75 109 ALA A CA 1
ATOM 835 C C . ALA A 1 109 ? -5.412 -7.289 -1.029 1.00 98.75 109 ALA A C 1
ATOM 837 O O . ALA A 1 109 ? -5.068 -6.700 -0.005 1.00 98.75 109 ALA A O 1
ATOM 838 N N . LEU A 1 110 ? -4.529 -7.786 -1.891 1.00 98.75 110 LEU A N 1
ATOM 839 C CA . LEU A 1 110 ? -3.088 -7.552 -1.818 1.00 98.75 110 LEU A CA 1
ATOM 840 C C . LEU A 1 110 ? -2.727 -6.397 -2.732 1.00 98.75 110 LEU A C 1
ATOM 842 O O . LEU A 1 110 ? -3.109 -6.409 -3.894 1.00 98.75 110 LEU A O 1
ATOM 846 N N . TRP A 1 111 ? -1.951 -5.447 -2.233 1.00 98.69 111 TRP A N 1
ATOM 847 C CA . TRP A 1 111 ? -1.189 -4.531 -3.070 1.00 98.69 111 TRP A CA 1
ATOM 848 C C . TRP A 1 111 ? 0.269 -4.981 -3.008 1.00 98.69 111 TRP A C 1
ATOM 850 O O . TRP A 1 111 ? 0.884 -4.997 -1.942 1.00 98.69 111 TRP A O 1
ATOM 860 N N . ILE A 1 112 ? 0.798 -5.421 -4.146 1.00 98.19 112 ILE A N 1
ATOM 861 C CA . ILE A 1 112 ? 2.157 -5.955 -4.255 1.00 98.19 112 ILE A CA 1
ATOM 862 C C . ILE A 1 112 ? 3.031 -4.892 -4.921 1.00 98.19 112 ILE A C 1
ATOM 864 O O . ILE A 1 112 ? 2.653 -4.381 -5.977 1.00 98.19 112 ILE A O 1
ATOM 868 N N . SER A 1 113 ? 4.186 -4.581 -4.318 1.00 97.31 113 SER A N 1
ATOM 869 C CA . SER A 1 113 ? 5.235 -3.756 -4.944 1.00 97.31 113 SER A CA 1
ATOM 870 C C . SER A 1 113 ? 5.567 -4.246 -6.361 1.00 97.31 113 SER A C 1
ATOM 872 O O . SER A 1 113 ? 5.389 -5.439 -6.631 1.00 97.31 113 SER A O 1
ATOM 874 N N . PRO A 1 114 ? 6.108 -3.405 -7.260 1.00 97.31 114 PRO A N 1
ATOM 875 C CA . PRO A 1 114 ? 6.253 -3.792 -8.658 1.00 97.31 114 PRO A CA 1
ATOM 876 C C . PRO A 1 114 ? 7.116 -5.061 -8.817 1.00 97.31 114 PRO A C 1
ATOM 878 O O . PRO A 1 114 ? 8.271 -5.072 -8.383 1.00 97.31 114 PRO A O 1
ATOM 881 N N . PRO A 1 115 ? 6.593 -6.143 -9.426 1.00 97.44 115 PRO A N 1
ATOM 882 C CA . PRO A 1 115 ? 7.310 -7.414 -9.507 1.00 97.44 115 PRO A CA 1
ATOM 883 C C . PRO A 1 115 ? 8.089 -7.575 -10.823 1.00 97.44 115 PRO A C 1
ATOM 885 O O . PRO A 1 115 ? 8.648 -8.640 -11.086 1.00 97.44 115 PRO A O 1
ATOM 888 N N . PHE A 1 116 ? 8.079 -6.550 -11.680 1.00 97.75 116 PHE A N 1
ATOM 889 C CA . PHE A 1 116 ? 8.650 -6.598 -13.024 1.00 97.75 116 PHE A CA 1
ATOM 890 C C . PHE A 1 116 ? 10.172 -6.717 -12.992 1.00 97.75 116 PHE A C 1
ATOM 892 O O . PHE A 1 116 ? 10.811 -6.282 -12.034 1.00 97.75 116 PHE A O 1
ATOM 899 N N . ARG A 1 117 ? 10.766 -7.254 -14.057 1.00 97.44 117 ARG A N 1
ATOM 900 C CA . ARG A 1 117 ? 12.223 -7.398 -14.172 1.00 97.44 117 ARG A CA 1
ATOM 901 C C . ARG A 1 117 ? 12.927 -6.047 -14.095 1.00 97.44 117 ARG A C 1
ATOM 903 O O . ARG A 1 117 ? 12.606 -5.138 -14.865 1.00 97.44 117 ARG A O 1
ATOM 910 N N . GLN A 1 118 ? 13.888 -5.935 -13.187 1.00 96.75 118 GLN A N 1
ATOM 911 C CA . GLN A 1 118 ? 14.654 -4.725 -12.907 1.00 96.75 118 GLN A CA 1
ATOM 912 C C . GLN A 1 118 ? 15.949 -4.664 -13.721 1.00 96.75 118 GLN A C 1
ATOM 914 O O . GLN A 1 118 ? 16.400 -5.661 -14.291 1.00 96.75 118 GLN A O 1
ATOM 919 N N . VAL A 1 119 ? 16.581 -3.489 -13.762 1.00 95.94 119 VAL A N 1
ATOM 920 C CA . VAL A 1 119 ? 17.940 -3.365 -14.307 1.00 95.94 119 VAL A CA 1
ATOM 921 C C . VAL A 1 119 ? 18.928 -4.215 -13.480 1.00 95.94 119 VAL A C 1
ATOM 923 O O . VAL A 1 119 ? 18.949 -4.119 -12.253 1.00 95.94 119 VAL A O 1
ATOM 926 N N . PRO A 1 120 ? 19.773 -5.051 -14.111 1.00 94.44 120 PRO A N 1
ATOM 927 C CA . PRO A 1 120 ? 20.525 -6.095 -13.399 1.00 94.44 120 PRO A CA 1
ATOM 928 C C . PRO A 1 120 ? 21.751 -5.588 -12.625 1.00 94.44 120 PRO A C 1
ATOM 930 O O . PRO A 1 120 ? 22.294 -6.306 -11.787 1.00 94.44 120 PRO A O 1
ATOM 933 N N . PHE A 1 121 ? 22.220 -4.374 -12.915 1.00 93.06 121 PHE A N 1
ATOM 934 C CA . PHE A 1 121 ? 23.422 -3.786 -12.315 1.00 93.06 121 PHE A CA 1
ATOM 935 C C . PHE A 1 121 ? 23.119 -2.862 -11.123 1.00 93.06 121 PHE A C 1
ATOM 937 O O . PHE A 1 121 ? 24.050 -2.359 -10.493 1.00 93.06 121 PHE A O 1
ATOM 944 N N . GLU A 1 122 ? 21.843 -2.658 -10.783 1.00 92.31 122 GLU A N 1
ATOM 945 C CA . GLU A 1 122 ? 21.414 -1.877 -9.619 1.00 92.31 122 GLU A CA 1
ATOM 946 C C . GLU A 1 122 ? 20.711 -2.763 -8.588 1.00 92.31 122 GLU A C 1
ATOM 948 O O . GLU A 1 122 ? 20.278 -3.886 -8.849 1.00 92.31 122 GLU A O 1
ATOM 953 N N . ARG A 1 123 ? 20.602 -2.254 -7.361 1.00 89.69 123 ARG A N 1
ATOM 954 C CA . ARG A 1 123 ? 19.936 -2.949 -6.256 1.00 89.69 123 ARG A CA 1
ATOM 955 C C . ARG A 1 123 ? 18.470 -2.533 -6.160 1.00 89.69 123 ARG A C 1
ATOM 957 O O . ARG A 1 123 ? 18.017 -2.172 -5.076 1.00 89.69 123 ARG A O 1
ATOM 964 N N . SER A 1 124 ? 17.738 -2.580 -7.270 1.00 91.06 124 SER A N 1
ATOM 965 C CA . SER A 1 124 ? 16.358 -2.081 -7.383 1.00 91.06 124 SER A CA 1
ATOM 966 C C . SER A 1 124 ? 15.319 -3.033 -6.769 1.00 91.06 124 SER A C 1
ATOM 968 O O . SER A 1 124 ? 14.265 -3.282 -7.345 1.00 91.06 124 SER A O 1
ATOM 970 N N . TYR A 1 125 ? 15.595 -3.548 -5.563 1.00 93.88 125 TYR A N 1
ATOM 971 C CA . TYR A 1 125 ? 14.747 -4.502 -4.830 1.00 93.88 125 TYR A CA 1
ATOM 972 C C . TYR A 1 125 ? 13.320 -3.993 -4.577 1.00 93.88 125 TYR A C 1
ATOM 974 O O . TYR A 1 125 ? 12.415 -4.762 -4.258 1.00 93.88 125 TYR A O 1
ATOM 982 N N . HIS A 1 126 ? 13.136 -2.675 -4.663 1.00 93.12 126 HIS A N 1
ATOM 983 C CA . HIS A 1 126 ? 11.861 -1.996 -4.487 1.00 93.12 126 HIS A CA 1
ATOM 984 C C . HIS A 1 126 ? 10.926 -2.138 -5.696 1.00 93.12 126 HIS A C 1
ATOM 986 O O . HIS A 1 126 ? 9.727 -1.974 -5.516 1.00 93.12 126 HIS A O 1
ATOM 992 N N . GLY A 1 127 ? 11.438 -2.453 -6.894 1.00 94.44 127 GLY A N 1
ATOM 993 C CA . GLY A 1 127 ? 10.624 -2.728 -8.088 1.00 94.44 127 GLY A CA 1
ATOM 994 C C . GLY A 1 127 ? 10.443 -1.559 -9.072 1.00 94.44 127 GLY A C 1
ATOM 995 O O . GLY A 1 127 ? 10.002 -1.763 -10.201 1.00 94.44 127 GLY A O 1
ATOM 996 N N . TYR A 1 128 ? 10.809 -0.335 -8.694 1.00 94.69 128 TYR A N 1
ATOM 997 C CA . TYR A 1 128 ? 10.570 0.871 -9.512 1.00 94.69 128 TYR A CA 1
ATOM 998 C C . TYR A 1 128 ? 11.570 1.077 -10.674 1.00 94.69 128 TYR A C 1
ATOM 1000 O O . TYR A 1 128 ? 11.329 1.866 -11.581 1.00 94.69 128 TYR A O 1
ATOM 1008 N N . GLY A 1 129 ? 12.676 0.329 -10.711 1.00 95.56 129 GLY A N 1
ATOM 1009 C CA . GLY A 1 129 ? 13.706 0.393 -11.754 1.00 95.56 129 GLY A CA 1
ATOM 1010 C C . GLY A 1 129 ? 13.464 -0.562 -12.929 1.00 95.56 129 GLY A C 1
ATOM 1011 O O . GLY A 1 129 ? 14.365 -1.322 -13.293 1.00 95.56 129 GLY A O 1
ATOM 1012 N N . VAL A 1 130 ? 12.261 -0.549 -13.515 1.00 96.62 130 VAL A N 1
ATOM 1013 C CA . VAL A 1 130 ? 11.819 -1.561 -14.497 1.00 96.62 130 VAL A CA 1
ATOM 1014 C C . VAL A 1 130 ? 12.669 -1.562 -15.772 1.00 96.62 130 VAL A C 1
ATOM 1016 O O . VAL A 1 130 ? 12.824 -0.543 -16.446 1.00 96.62 130 VAL A O 1
ATOM 1019 N N . GLN A 1 131 ? 13.170 -2.739 -16.135 1.00 96.75 131 GLN A N 1
ATOM 1020 C CA . GLN A 1 131 ? 13.916 -3.012 -17.361 1.00 96.75 131 GLN A CA 1
ATOM 1021 C C . GLN A 1 131 ? 13.082 -3.786 -18.386 1.00 96.75 131 GLN A C 1
ATOM 1023 O O . GLN A 1 131 ? 13.154 -3.463 -19.570 1.00 96.75 131 GLN A O 1
ATOM 1028 N N . ASN A 1 132 ? 12.268 -4.759 -17.958 1.00 97.44 132 ASN A N 1
ATOM 1029 C CA . ASN A 1 132 ? 11.332 -5.469 -18.834 1.00 97.44 132 ASN A CA 1
ATOM 1030 C C . ASN A 1 132 ? 9.907 -5.449 -18.268 1.00 97.44 132 ASN A C 1
ATOM 1032 O O . ASN A 1 132 ? 9.631 -6.070 -17.243 1.00 97.44 132 ASN A O 1
ATOM 1036 N N . PHE A 1 133 ? 8.989 -4.783 -18.973 1.00 97.44 133 PHE A N 1
ATOM 1037 C CA . PHE A 1 133 ? 7.584 -4.654 -18.565 1.00 97.44 133 PHE A CA 1
ATOM 1038 C C . PHE A 1 133 ? 6.743 -5.926 -18.764 1.00 97.44 133 PHE A C 1
ATOM 1040 O O . PHE A 1 133 ? 5.624 -5.988 -18.258 1.00 97.44 133 PHE A O 1
ATOM 1047 N N . LEU A 1 134 ? 7.232 -6.928 -19.504 1.00 96.75 134 LEU A N 1
ATOM 1048 C CA . LEU A 1 134 ? 6.509 -8.178 -19.791 1.00 96.75 134 LEU A CA 1
ATOM 1049 C C . LEU A 1 134 ? 7.017 -9.383 -18.993 1.00 96.75 134 LEU A C 1
ATOM 1051 O O . LEU A 1 134 ? 6.508 -10.491 -19.190 1.00 96.75 134 LEU A O 1
ATOM 1055 N N . ASP A 1 135 ? 8.010 -9.188 -18.121 1.00 97.00 135 ASP A N 1
ATOM 1056 C CA . ASP A 1 135 ? 8.644 -10.252 -17.342 1.00 97.00 135 ASP A CA 1
ATOM 1057 C C . ASP A 1 135 ? 8.695 -9.948 -15.846 1.00 97.00 135 ASP A C 1
ATOM 1059 O O . ASP A 1 135 ? 8.687 -8.788 -15.437 1.00 97.00 135 ASP A O 1
ATOM 1063 N N . ILE A 1 136 ? 8.733 -11.009 -15.042 1.00 97.62 136 ILE A N 1
ATOM 1064 C CA . ILE A 1 136 ? 8.935 -10.939 -13.592 1.00 97.62 136 ILE A CA 1
ATOM 1065 C C . ILE A 1 136 ? 10.435 -10.914 -13.302 1.00 97.62 136 ILE A C 1
ATOM 1067 O O . ILE A 1 136 ? 11.222 -11.549 -14.007 1.00 97.62 136 ILE A O 1
ATOM 1071 N N . ASP A 1 137 ? 10.843 -10.192 -12.259 1.00 97.94 137 ASP A N 1
ATOM 1072 C CA . ASP A 1 137 ? 12.238 -10.207 -11.835 1.00 97.94 137 ASP A CA 1
ATOM 1073 C C . ASP A 1 137 ? 12.671 -11.610 -11.371 1.00 97.94 137 ASP A C 1
ATOM 1075 O O . ASP A 1 137 ? 11.997 -12.213 -10.527 1.00 97.94 137 ASP A O 1
ATOM 1079 N N . PRO A 1 138 ? 13.803 -12.144 -11.868 1.00 96.44 138 PRO A N 1
ATOM 1080 C CA . PRO A 1 138 ? 14.259 -13.481 -11.501 1.00 96.44 138 PRO A CA 1
ATOM 1081 C C . PRO A 1 138 ? 14.577 -13.643 -10.007 1.00 96.44 138 PRO A C 1
ATOM 1083 O O . PRO A 1 138 ? 14.609 -14.780 -9.536 1.00 96.44 138 PRO A O 1
ATOM 1086 N N . HIS A 1 139 ? 14.787 -12.557 -9.249 1.00 97.19 139 HIS A N 1
ATOM 1087 C CA . HIS A 1 139 ? 14.907 -12.630 -7.788 1.00 97.19 139 HIS A CA 1
ATOM 1088 C C . HIS A 1 139 ? 13.575 -13.002 -7.116 1.00 97.19 139 HIS A C 1
ATOM 1090 O O . HIS A 1 139 ? 13.579 -13.634 -6.062 1.00 97.19 139 HIS A O 1
ATOM 1096 N N . PHE A 1 14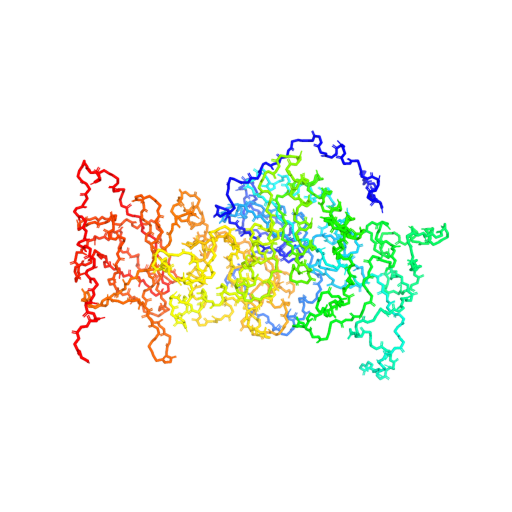0 ? 12.438 -12.649 -7.725 1.00 98.19 140 PHE A N 1
ATOM 1097 C CA . PHE A 1 140 ? 11.104 -12.931 -7.193 1.00 98.19 140 PHE A CA 1
ATOM 1098 C C . PHE A 1 140 ? 10.541 -14.280 -7.641 1.00 98.19 140 PHE A C 1
ATOM 1100 O O . PHE A 1 140 ? 9.813 -14.921 -6.873 1.00 98.19 140 PHE A O 1
ATOM 1107 N N . GLY A 1 141 ? 10.841 -14.694 -8.874 1.00 97.19 141 GLY A N 1
ATOM 1108 C CA . GLY A 1 141 ? 10.344 -15.932 -9.469 1.00 97.19 141 GLY A CA 1
ATOM 1109 C C . GLY A 1 141 ? 10.054 -15.795 -10.963 1.00 97.19 141 GLY A C 1
ATOM 1110 O O . GLY A 1 141 ? 10.778 -15.132 -11.698 1.00 97.19 141 GLY A O 1
ATOM 1111 N N . THR A 1 142 ? 8.993 -16.454 -11.420 1.00 97.19 142 THR A N 1
ATOM 1112 C CA . THR A 1 142 ? 8.584 -16.523 -12.834 1.00 97.19 142 THR A CA 1
ATOM 1113 C C . THR A 1 142 ? 7.194 -15.929 -13.070 1.00 97.19 142 THR A C 1
ATOM 1115 O O . THR A 1 142 ? 6.381 -15.806 -12.151 1.00 97.19 142 THR A O 1
ATOM 1118 N N . ARG A 1 143 ? 6.870 -15.608 -14.332 1.00 95.69 143 ARG A N 1
ATOM 1119 C CA . ARG A 1 143 ? 5.529 -15.127 -14.722 1.00 95.69 143 ARG A CA 1
ATOM 1120 C C . ARG A 1 143 ? 4.440 -16.156 -14.432 1.00 95.69 143 ARG A C 1
ATOM 1122 O O . ARG A 1 143 ? 3.322 -15.792 -14.078 1.00 95.69 143 ARG A O 1
ATOM 1129 N N . GLU A 1 144 ? 4.740 -17.440 -14.611 1.00 96.81 144 GLU A N 1
ATOM 1130 C CA . GLU A 1 144 ? 3.825 -18.536 -14.298 1.00 96.81 144 GLU A CA 1
ATOM 1131 C C . GLU A 1 144 ? 3.530 -18.604 -12.801 1.00 96.81 144 GLU A C 1
ATOM 1133 O O . GLU A 1 144 ? 2.361 -18.675 -12.428 1.00 96.81 144 GLU A O 1
ATOM 1138 N N . GLU A 1 145 ? 4.559 -18.501 -11.955 1.00 98.31 145 GLU A N 1
ATOM 1139 C CA . GLU A 1 145 ? 4.381 -18.437 -10.502 1.00 98.31 145 GLU A CA 1
ATOM 1140 C C . GLU A 1 145 ? 3.557 -17.214 -10.092 1.00 98.31 145 GLU A C 1
ATOM 1142 O O . GLU A 1 145 ? 2.711 -17.335 -9.211 1.00 98.31 145 GLU A O 1
ATOM 1147 N N . PHE A 1 146 ? 3.741 -16.058 -10.744 1.00 98.56 146 PHE A N 1
ATOM 1148 C CA . PHE A 1 146 ? 2.921 -14.875 -10.469 1.00 98.56 146 PHE A CA 1
ATOM 1149 C C . PHE A 1 146 ? 1.443 -15.101 -10.816 1.00 98.56 146 PHE A C 1
ATOM 1151 O O . PHE A 1 146 ? 0.562 -14.822 -10.008 1.00 98.56 146 PHE A O 1
ATOM 1158 N N . ARG A 1 147 ? 1.149 -15.663 -11.994 1.00 98.00 147 ARG A N 1
ATOM 1159 C CA . ARG A 1 147 ? -0.229 -16.013 -12.376 1.00 98.00 147 ARG A CA 1
ATOM 1160 C C . ARG A 1 147 ? -0.840 -17.034 -11.413 1.00 98.00 147 ARG A C 1
ATOM 1162 O O . ARG A 1 147 ? -2.020 -16.946 -11.083 1.00 98.00 147 ARG A O 1
ATOM 1169 N N . ASP A 1 148 ? -0.055 -18.013 -10.976 1.00 98.56 148 ASP A N 1
ATOM 1170 C CA . ASP A 1 148 ? -0.520 -19.030 -10.037 1.00 98.56 148 ASP A CA 1
ATOM 1171 C C . ASP A 1 148 ? -0.744 -18.446 -8.630 1.00 98.56 148 ASP A C 1
ATOM 1173 O O . ASP A 1 148 ? -1.711 -18.835 -7.975 1.00 98.56 148 ASP A O 1
ATOM 1177 N N . LEU A 1 149 ? 0.056 -17.459 -8.202 1.00 98.75 149 LEU A N 1
ATOM 1178 C CA . LEU A 1 149 ? -0.203 -16.655 -7.001 1.00 98.75 149 LEU A CA 1
ATOM 1179 C C . LEU A 1 149 ? -1.552 -15.936 -7.099 1.00 98.75 149 LEU A C 1
ATOM 1181 O O . LEU A 1 149 ? -2.331 -16.009 -6.151 1.00 98.75 149 LEU A O 1
ATOM 1185 N N . VAL A 1 150 ? -1.839 -15.250 -8.214 1.00 98.81 150 VAL A N 1
ATOM 1186 C CA . VAL A 1 150 ? -3.110 -14.521 -8.378 1.00 98.81 150 VAL A CA 1
ATOM 1187 C C . VAL A 1 150 ? -4.295 -15.483 -8.305 1.00 98.81 150 VAL A C 1
ATOM 1189 O O . VAL A 1 150 ? -5.218 -15.253 -7.526 1.00 98.81 150 VAL A O 1
ATOM 1192 N N . ARG A 1 151 ? -4.219 -16.627 -8.999 1.00 98.62 151 ARG A N 1
ATOM 1193 C CA . ARG A 1 151 ? -5.246 -17.677 -8.902 1.00 98.62 151 ARG A CA 1
ATOM 1194 C C . ARG A 1 151 ? -5.432 -18.165 -7.462 1.00 98.62 151 ARG A C 1
ATOM 1196 O O . ARG A 1 151 ? -6.557 -18.243 -6.980 1.00 98.62 151 ARG A O 1
ATOM 1203 N N . ALA A 1 152 ? -4.337 -18.461 -6.761 1.00 98.62 152 ALA A N 1
ATOM 1204 C CA . ALA A 1 152 ? -4.393 -18.914 -5.374 1.00 98.62 152 ALA A CA 1
ATOM 1205 C C . ALA A 1 152 ? -4.966 -17.840 -4.431 1.00 98.62 152 ALA A C 1
ATOM 1207 O O . ALA A 1 152 ? -5.655 -18.176 -3.468 1.00 98.62 152 ALA A O 1
ATOM 1208 N N . ALA A 1 153 ? -4.709 -16.556 -4.696 1.00 98.75 153 ALA A N 1
ATOM 1209 C CA . ALA A 1 153 ? -5.300 -15.449 -3.952 1.00 98.75 153 ALA A CA 1
ATOM 1210 C C . ALA A 1 153 ? -6.819 -15.383 -4.180 1.00 98.75 153 ALA A C 1
ATOM 1212 O O . ALA A 1 153 ? -7.579 -15.334 -3.207 1.00 98.75 153 ALA A O 1
ATOM 1213 N N . HIS A 1 154 ? -7.279 -15.493 -5.430 1.00 98.75 154 HIS A N 1
ATOM 1214 C CA . HIS A 1 154 ? -8.708 -15.532 -5.760 1.00 98.75 154 HIS A CA 1
ATOM 1215 C C . HIS A 1 154 ? -9.432 -16.719 -5.122 1.00 98.75 154 HIS A C 1
ATOM 1217 O O . HIS A 1 154 ? -10.515 -16.532 -4.567 1.00 98.75 154 HIS A O 1
ATOM 1223 N N . ASP A 1 155 ? -8.812 -17.902 -5.086 1.00 97.56 155 ASP A N 1
ATOM 1224 C CA . ASP A 1 155 ? -9.350 -19.086 -4.393 1.00 97.56 155 ASP A CA 1
ATOM 1225 C C . ASP A 1 155 ? -9.539 -18.848 -2.879 1.00 97.56 155 ASP A C 1
ATOM 1227 O O . ASP A 1 155 ? -10.378 -19.478 -2.228 1.00 97.56 155 ASP A O 1
ATOM 1231 N N . GLN A 1 156 ? -8.781 -17.911 -2.301 1.00 96.69 156 GLN A N 1
ATOM 1232 C CA . GLN A 1 156 ? -8.914 -17.464 -0.910 1.00 96.69 156 GLN A CA 1
ATOM 1233 C C . GLN A 1 156 ? -9.852 -16.253 -0.742 1.00 96.69 156 GLN A C 1
ATOM 1235 O O . GLN A 1 156 ? -10.079 -15.812 0.390 1.00 96.69 156 GLN A O 1
ATOM 1240 N N . GLY A 1 157 ? -10.433 -15.738 -1.831 1.00 97.06 157 GLY A N 1
ATOM 1241 C CA . GLY A 1 157 ? -11.267 -14.535 -1.846 1.00 97.06 157 GLY A CA 1
ATOM 1242 C C . GLY A 1 157 ? -10.469 -13.242 -1.675 1.00 97.06 157 GLY A C 1
ATOM 1243 O O . GLY A 1 157 ? -10.969 -12.302 -1.056 1.00 97.06 157 GLY A O 1
ATOM 1244 N N . ILE A 1 158 ? -9.226 -13.223 -2.162 1.00 98.75 158 ILE A N 1
ATOM 1245 C CA . ILE A 1 158 ? -8.296 -12.098 -2.068 1.00 98.75 158 ILE A CA 1
ATOM 1246 C C . ILE A 1 158 ? -8.015 -11.561 -3.476 1.00 98.75 158 ILE A C 1
ATOM 1248 O O . ILE A 1 158 ? -7.511 -12.288 -4.325 1.00 98.75 158 ILE A O 1
ATOM 1252 N N . TYR A 1 159 ? -8.314 -10.284 -3.707 1.00 98.88 159 TYR A N 1
ATOM 1253 C CA . TYR A 1 159 ? -7.981 -9.582 -4.951 1.00 98.88 159 TYR A CA 1
ATOM 1254 C C . TYR A 1 159 ? -6.489 -9.228 -5.019 1.00 98.88 159 TYR A C 1
ATOM 1256 O O . TYR A 1 159 ? -5.844 -9.069 -3.981 1.00 98.88 159 TYR A O 1
ATOM 1264 N N . VAL A 1 160 ? -5.936 -9.043 -6.217 1.00 98.81 160 VAL A N 1
ATOM 1265 C CA . VAL A 1 160 ? -4.531 -8.646 -6.411 1.00 98.81 160 VAL A CA 1
ATOM 1266 C C . VAL A 1 160 ? -4.433 -7.329 -7.173 1.00 98.81 160 VAL A C 1
ATOM 1268 O O . VAL A 1 160 ? -4.850 -7.215 -8.321 1.00 98.81 160 VAL A O 1
ATOM 1271 N N . ILE A 1 161 ? -3.842 -6.335 -6.522 1.00 98.75 161 ILE A N 1
ATOM 1272 C CA . ILE A 1 161 ? -3.540 -5.005 -7.041 1.00 98.75 161 ILE A CA 1
ATOM 1273 C C . ILE A 1 161 ? -2.038 -4.944 -7.317 1.00 98.75 161 ILE A C 1
ATOM 1275 O O . ILE A 1 161 ? -1.221 -5.222 -6.433 1.00 98.75 161 ILE A O 1
ATOM 1279 N N . LEU A 1 162 ? -1.677 -4.568 -8.540 1.00 97.94 162 LEU A N 1
ATOM 1280 C CA . LEU A 1 162 ? -0.285 -4.366 -8.928 1.00 97.94 162 LEU A CA 1
ATOM 1281 C C . LEU A 1 162 ? 0.119 -2.906 -8.788 1.00 97.94 162 LEU A C 1
ATOM 1283 O O . LEU A 1 162 ? -0.609 -2.006 -9.197 1.00 97.94 162 LEU A O 1
ATOM 1287 N N . ASP A 1 163 ? 1.309 -2.683 -8.257 1.00 96.81 163 ASP A N 1
ATOM 1288 C CA . ASP A 1 163 ? 1.982 -1.399 -8.377 1.00 96.81 163 ASP A CA 1
ATOM 1289 C C . ASP A 1 163 ? 2.571 -1.253 -9.790 1.00 96.81 163 ASP A C 1
ATOM 1291 O O . ASP A 1 163 ? 3.331 -2.116 -10.245 1.00 96.81 163 ASP A O 1
ATOM 1295 N N . VAL A 1 164 ? 2.173 -0.207 -10.516 1.00 96.75 164 VAL A N 1
ATOM 1296 C CA . VAL A 1 164 ? 2.540 0.017 -11.922 1.00 96.75 164 VAL A CA 1
ATOM 1297 C C . VAL A 1 164 ? 3.220 1.365 -12.108 1.00 96.75 164 VAL A C 1
ATOM 1299 O O . VAL A 1 164 ? 2.785 2.380 -11.573 1.00 96.75 164 VAL A O 1
ATOM 1302 N N . ILE A 1 165 ? 4.269 1.373 -12.929 1.00 93.44 165 ILE A N 1
ATOM 1303 C CA . ILE A 1 165 ? 5.117 2.533 -13.190 1.00 93.44 165 ILE A CA 1
ATOM 1304 C C . ILE A 1 165 ? 4.668 3.205 -14.486 1.00 93.44 165 ILE A C 1
ATOM 1306 O O . ILE A 1 165 ? 5.035 2.797 -15.586 1.00 93.44 165 ILE A O 1
ATOM 1310 N N . ALA A 1 166 ? 3.873 4.264 -14.364 1.00 90.06 166 ALA A N 1
ATOM 1311 C CA . ALA A 1 166 ? 3.283 4.938 -15.521 1.00 90.06 166 ALA A CA 1
ATOM 1312 C C . ALA A 1 166 ? 4.127 6.106 -16.084 1.00 90.06 166 ALA A C 1
ATOM 1314 O O . ALA A 1 166 ? 3.707 6.757 -17.041 1.00 90.06 166 ALA A O 1
ATOM 1315 N N . HIS A 1 167 ? 5.301 6.392 -15.503 1.00 90.31 167 HIS A N 1
ATOM 1316 C CA . HIS A 1 167 ? 6.095 7.596 -15.806 1.00 90.31 167 HIS A CA 1
ATOM 1317 C C . HIS A 1 167 ? 7.506 7.315 -16.346 1.00 90.31 167 HIS A C 1
ATOM 1319 O O . HIS A 1 167 ? 7.974 8.020 -17.241 1.00 90.31 167 HIS A O 1
ATOM 1325 N N . HIS A 1 168 ? 8.181 6.284 -15.844 1.00 94.12 168 HIS A N 1
ATOM 1326 C CA . HIS A 1 168 ? 9.601 6.058 -16.110 1.00 94.12 168 HIS A CA 1
ATOM 1327 C C . HIS A 1 168 ? 9.949 4.576 -16.300 1.00 94.12 168 HIS A C 1
ATOM 1329 O O . HIS A 1 168 ? 9.134 3.678 -16.105 1.00 94.12 168 HIS A O 1
ATOM 1335 N N . THR A 1 169 ? 11.193 4.329 -16.693 1.00 96.19 169 THR A N 1
ATOM 1336 C CA . THR A 1 169 ? 11.853 3.020 -16.647 1.00 96.19 169 THR A CA 1
ATOM 1337 C C . THR A 1 169 ? 12.970 3.048 -15.602 1.00 96.19 169 THR A C 1
ATOM 1339 O O . THR A 1 169 ? 13.294 4.103 -15.055 1.00 96.19 169 THR A O 1
ATOM 1342 N N . GLY A 1 170 ? 13.656 1.923 -15.400 1.00 95.81 170 GLY A N 1
ATOM 1343 C CA . GLY A 1 170 ? 14.955 1.902 -14.729 1.00 95.81 170 GLY A CA 1
ATOM 1344 C C . GLY A 1 170 ? 16.021 2.713 -15.469 1.00 95.81 170 GLY A C 1
ATOM 1345 O O . GLY A 1 170 ? 15.748 3.365 -16.485 1.00 95.81 170 GLY A O 1
ATOM 1346 N N . ASN A 1 171 ? 17.258 2.646 -14.984 1.00 95.88 171 ASN A N 1
ATOM 1347 C CA . ASN A 1 171 ? 18.412 3.335 -15.563 1.00 95.88 171 ASN A CA 1
ATOM 1348 C C . ASN A 1 171 ? 18.878 2.696 -16.889 1.00 95.88 171 ASN A C 1
ATOM 1350 O O . ASN A 1 171 ? 19.968 2.146 -17.000 1.00 95.88 171 ASN A O 1
ATOM 1354 N N . VAL A 1 172 ? 18.035 2.721 -17.920 1.00 96.50 172 VAL A N 1
ATOM 1355 C CA . VAL A 1 172 ? 18.212 1.918 -19.145 1.00 96.50 172 VAL A CA 1
ATOM 1356 C C . VAL A 1 172 ? 19.155 2.535 -20.184 1.00 96.50 172 VAL A C 1
ATOM 1358 O O . VAL A 1 172 ? 19.510 1.854 -21.142 1.00 96.50 172 VAL A O 1
ATOM 1361 N N . PHE A 1 173 ? 19.584 3.791 -20.027 1.00 96.31 173 PHE A N 1
ATOM 1362 C CA . PHE A 1 173 ? 20.563 4.452 -20.904 1.00 96.31 173 PHE A CA 1
ATOM 1363 C C . PHE A 1 173 ? 21.456 5.435 -20.136 1.00 96.31 173 PHE A C 1
ATOM 1365 O O . PHE A 1 173 ? 21.089 5.903 -19.057 1.00 96.31 173 PHE A O 1
ATOM 1372 N N . THR A 1 174 ? 22.594 5.824 -20.717 1.00 95.69 174 THR A N 1
ATOM 1373 C CA . THR A 1 174 ? 23.479 6.867 -20.161 1.00 95.69 174 THR A CA 1
ATOM 1374 C C . THR A 1 174 ? 23.525 8.095 -21.066 1.00 95.69 174 THR A C 1
ATOM 1376 O O . THR A 1 174 ? 23.683 7.985 -22.282 1.00 95.69 174 THR A O 1
ATOM 1379 N N . TYR A 1 175 ? 23.408 9.283 -2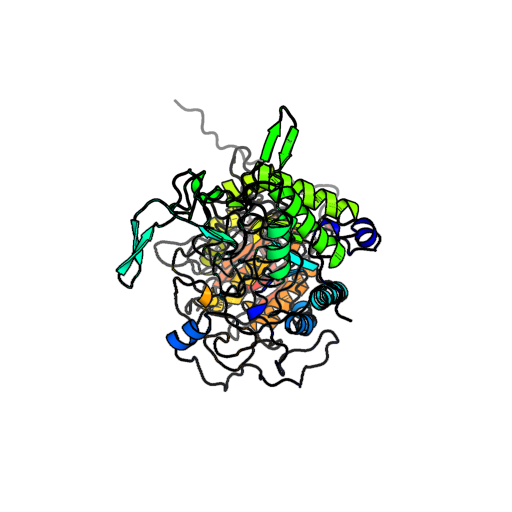0.471 1.00 95.44 175 TYR A N 1
ATOM 1380 C CA . TYR A 1 175 ? 23.580 10.548 -21.184 1.00 95.44 175 TYR A CA 1
ATOM 1381 C C . TYR A 1 175 ? 25.025 10.748 -21.648 1.00 95.44 175 TYR A C 1
ATOM 1383 O O . TYR A 1 175 ? 25.963 10.462 -20.908 1.00 95.44 175 TYR A O 1
ATOM 1391 N N . ASP A 1 176 ? 25.188 11.320 -22.837 1.00 94.56 176 ASP A N 1
ATOM 1392 C CA . ASP A 1 176 ? 26.437 11.947 -23.273 1.00 94.56 176 ASP A CA 1
ATOM 1393 C C . ASP A 1 176 ? 26.330 13.449 -22.981 1.00 94.56 176 ASP A C 1
ATOM 1395 O O . ASP A 1 176 ? 25.980 14.260 -23.841 1.00 94.56 176 ASP A O 1
ATOM 1399 N N . ALA A 1 177 ? 26.450 13.795 -21.696 1.00 93.19 177 ALA A N 1
ATOM 1400 C CA . ALA A 1 177 ? 26.178 15.143 -21.219 1.00 93.19 177 ALA A CA 1
ATOM 1401 C C . ALA A 1 177 ? 27.259 16.127 -21.694 1.00 93.19 177 ALA A C 1
ATOM 1403 O O . ALA A 1 177 ? 28.453 15.919 -21.481 1.00 93.19 177 ALA A O 1
ATOM 1404 N N . ASP A 1 178 ? 26.834 17.245 -22.280 1.00 93.25 178 ASP A N 1
ATOM 1405 C CA . ASP A 1 178 ? 27.701 18.254 -22.901 1.00 93.25 178 ASP A CA 1
ATOM 1406 C C . ASP A 1 178 ? 27.833 19.547 -22.077 1.00 93.25 178 ASP A C 1
ATOM 1408 O O . ASP A 1 178 ? 28.516 20.489 -22.481 1.00 93.25 178 ASP A O 1
ATOM 1412 N N . ARG A 1 179 ? 27.176 19.607 -20.913 1.00 94.19 179 ARG A N 1
ATOM 1413 C CA . ARG A 1 179 ? 27.062 20.817 -20.088 1.00 94.19 179 ARG A CA 1
ATOM 1414 C C . ARG A 1 179 ? 26.948 20.516 -18.595 1.00 94.19 179 ARG A C 1
ATOM 1416 O O . ARG A 1 179 ? 26.615 19.406 -18.203 1.00 94.19 179 ARG A O 1
ATOM 1423 N N . TYR A 1 180 ? 27.177 21.557 -17.790 1.00 93.81 180 TYR A N 1
ATOM 1424 C CA . TYR A 1 180 ? 27.239 21.533 -16.321 1.00 93.81 180 TYR A CA 1
ATOM 1425 C C . TYR A 1 180 ? 28.408 20.703 -15.765 1.00 93.81 180 TYR A C 1
ATOM 1427 O O . TYR A 1 180 ? 28.185 19.683 -15.112 1.00 93.81 180 TYR A O 1
ATOM 1435 N N . PRO A 1 181 ? 29.659 21.147 -15.988 1.00 93.62 181 PRO A N 1
ATOM 1436 C CA . PRO A 1 181 ? 30.829 20.458 -15.464 1.00 93.62 181 PRO A CA 1
ATOM 1437 C C . PRO A 1 181 ? 30.810 20.436 -13.933 1.00 93.62 181 PRO A C 1
ATOM 1439 O O . PRO A 1 181 ? 30.571 21.449 -13.273 1.00 93.62 181 PRO A O 1
ATOM 1442 N N . THR A 1 182 ? 31.089 19.270 -13.375 1.00 92.50 182 THR A N 1
ATOM 1443 C CA . THR A 1 182 ? 31.186 18.996 -11.943 1.00 92.50 182 THR A CA 1
ATOM 1444 C C . THR A 1 182 ? 32.269 17.938 -11.698 1.00 92.50 182 THR A C 1
ATOM 1446 O O . THR A 1 182 ? 32.960 17.522 -12.631 1.00 92.50 182 THR A O 1
ATOM 1449 N N . HIS A 1 183 ? 32.443 17.526 -10.444 1.00 92.00 183 HIS A N 1
ATOM 1450 C CA . HIS A 1 183 ? 33.376 16.479 -10.041 1.00 92.00 183 HIS A CA 1
ATOM 1451 C C . HIS A 1 183 ? 32.665 15.450 -9.162 1.00 92.00 183 HIS A C 1
ATOM 1453 O O . HIS A 1 183 ? 31.750 15.803 -8.416 1.00 92.00 183 HIS A O 1
ATOM 1459 N N . ASP A 1 184 ? 33.057 14.182 -9.270 1.00 88.69 184 ASP A N 1
ATOM 1460 C CA . ASP A 1 184 ? 32.629 13.155 -8.316 1.00 88.69 184 ASP A CA 1
ATOM 1461 C C . ASP A 1 184 ? 33.460 13.223 -7.022 1.00 88.69 184 ASP A C 1
ATOM 1463 O O . ASP A 1 184 ? 34.382 14.033 -6.899 1.00 88.69 184 ASP A O 1
ATOM 1467 N N . GLU A 1 185 ? 33.146 12.368 -6.046 1.00 86.31 185 GLU A N 1
ATOM 1468 C CA . GLU A 1 185 ? 33.865 12.306 -4.762 1.00 86.31 185 GLU A CA 1
ATOM 1469 C C . GLU A 1 185 ? 35.365 11.997 -4.921 1.00 86.31 185 GLU A C 1
ATOM 1471 O O . GLU A 1 185 ? 36.165 12.341 -4.052 1.00 86.31 185 GLU A O 1
ATOM 1476 N N . SER A 1 186 ? 35.762 11.386 -6.044 1.00 89.88 186 SER A N 1
ATOM 1477 C CA . SER A 1 186 ? 37.157 11.082 -6.380 1.00 89.88 186 SER A CA 1
ATOM 1478 C C . SER A 1 186 ? 37.873 12.224 -7.114 1.00 89.88 186 SER A C 1
ATOM 1480 O O . SER A 1 186 ? 39.066 12.123 -7.406 1.00 89.88 186 SER A O 1
ATOM 1482 N N . GLY A 1 187 ? 37.169 13.322 -7.408 1.00 89.94 187 GLY A N 1
ATOM 1483 C CA . GLY A 1 187 ? 37.692 14.471 -8.145 1.00 89.94 187 GLY A CA 1
ATOM 1484 C C . GLY A 1 187 ? 37.702 14.285 -9.664 1.00 89.94 187 GLY A C 1
ATOM 1485 O O . GLY A 1 187 ? 38.281 15.112 -10.372 1.00 89.94 187 GLY A O 1
ATOM 1486 N N . ARG A 1 188 ? 37.071 13.233 -10.200 1.00 91.75 188 ARG A N 1
ATOM 1487 C CA . ARG A 1 188 ? 36.945 13.037 -11.650 1.00 91.75 188 ARG A CA 1
ATOM 1488 C C . ARG A 1 188 ? 35.921 14.019 -12.202 1.00 91.75 188 ARG A C 1
ATOM 1490 O O . ARG A 1 188 ? 34.785 14.065 -11.738 1.00 91.75 188 ARG A O 1
ATOM 1497 N N . SER A 1 189 ? 36.312 14.775 -13.227 1.00 92.44 189 SER A N 1
ATOM 1498 C CA . SER A 1 189 ? 35.406 15.708 -13.895 1.00 92.44 189 SER A CA 1
ATOM 1499 C C . SER A 1 189 ? 34.403 14.977 -14.791 1.00 92.44 189 SER A C 1
ATOM 1501 O O . SER A 1 189 ? 34.776 14.071 -15.544 1.00 92.44 189 SER A O 1
ATOM 1503 N N . TYR A 1 190 ? 33.138 15.381 -14.712 1.00 90.75 190 TYR A N 1
ATOM 1504 C CA . TYR A 1 190 ? 32.059 14.938 -15.594 1.00 90.75 190 TYR A CA 1
ATOM 1505 C C . TYR A 1 190 ? 31.016 16.050 -15.763 1.00 90.75 190 TYR A C 1
ATOM 1507 O O . TYR A 1 190 ? 31.002 17.018 -15.007 1.00 90.75 190 TYR A O 1
ATOM 1515 N N . ASN A 1 191 ? 30.138 15.918 -16.753 1.00 93.56 191 ASN A N 1
ATOM 1516 C CA . ASN A 1 191 ? 29.007 16.821 -16.953 1.00 93.56 191 ASN A CA 1
ATOM 1517 C C . ASN A 1 191 ? 27.757 16.244 -16.280 1.00 93.56 191 ASN A C 1
ATOM 1519 O O . ASN A 1 191 ? 27.370 15.115 -16.574 1.00 93.56 191 ASN A O 1
ATOM 1523 N N . ASP A 1 192 ? 27.139 17.003 -15.378 1.00 91.19 192 ASP A N 1
ATOM 1524 C CA . ASP A 1 192 ? 25.934 16.602 -14.646 1.00 91.19 192 ASP A CA 1
ATOM 1525 C C . ASP A 1 192 ? 24.675 16.879 -15.486 1.00 91.19 192 ASP A C 1
ATOM 1527 O O . ASP A 1 192 ? 24.323 18.049 -15.680 1.00 91.19 192 ASP A O 1
ATOM 1531 N N . PRO A 1 193 ? 23.967 15.846 -15.984 1.00 92.62 193 PRO A N 1
ATOM 1532 C CA . PRO A 1 193 ? 22.766 16.025 -16.788 1.00 92.62 193 PRO A CA 1
ATOM 1533 C C . PRO A 1 193 ? 21.586 16.420 -15.892 1.00 92.62 193 PRO A C 1
ATOM 1535 O O . PRO A 1 193 ? 20.719 15.602 -15.596 1.00 92.62 193 PRO A O 1
ATOM 1538 N N . ARG A 1 194 ? 21.563 17.667 -15.421 1.00 92.62 194 ARG A N 1
ATOM 1539 C CA . ARG A 1 194 ? 20.469 18.250 -14.631 1.00 92.62 194 ARG A CA 1
ATOM 1540 C C . ARG A 1 194 ? 19.414 18.885 -15.525 1.00 92.62 194 ARG A C 1
ATOM 1542 O O . ARG A 1 194 ? 19.728 19.397 -16.594 1.00 92.62 194 ARG A O 1
ATOM 1549 N N . TRP A 1 195 ? 18.173 18.899 -15.062 1.00 93.81 195 TRP A N 1
ATOM 1550 C CA . TRP A 1 195 ? 17.083 19.476 -15.828 1.00 93.81 195 TRP A CA 1
ATOM 1551 C C . TRP A 1 195 ? 17.288 20.968 -16.119 1.00 93.81 195 TRP A C 1
ATOM 1553 O O . TRP A 1 195 ? 17.488 21.779 -15.216 1.00 93.81 195 TRP A O 1
ATOM 1563 N N . ASP A 1 196 ? 17.228 21.322 -17.406 1.00 92.31 196 ASP A N 1
ATOM 1564 C CA . ASP A 1 196 ? 17.304 22.699 -17.916 1.00 92.31 196 ASP A CA 1
ATOM 1565 C C . ASP A 1 196 ? 16.274 22.986 -19.027 1.00 92.31 196 ASP A C 1
ATOM 1567 O O . ASP A 1 196 ? 16.352 23.987 -19.749 1.00 92.31 196 ASP A O 1
ATOM 1571 N N . GLY A 1 197 ? 15.312 22.074 -19.191 1.00 93.25 197 GLY A N 1
ATOM 1572 C CA . GLY A 1 197 ? 14.276 22.132 -20.216 1.00 93.25 197 GLY A CA 1
ATOM 1573 C C . GLY A 1 197 ? 14.724 21.709 -21.620 1.00 93.25 197 GLY A C 1
ATOM 1574 O O . GLY A 1 197 ? 13.879 21.674 -22.521 1.00 93.25 197 GLY A O 1
ATOM 1575 N N . ARG A 1 198 ? 16.000 21.355 -21.838 1.00 94.25 198 ARG A N 1
ATOM 1576 C CA . ARG A 1 198 ? 16.536 20.944 -23.148 1.00 94.25 198 ARG A CA 1
ATOM 1577 C C . ARG A 1 198 ? 16.961 19.472 -23.125 1.00 94.25 198 ARG A C 1
ATOM 1579 O O . ARG A 1 198 ? 17.544 19.022 -22.145 1.00 94.25 198 ARG A O 1
ATOM 1586 N N . PRO A 1 199 ? 16.700 18.703 -24.196 1.00 93.81 199 PRO A N 1
ATOM 1587 C CA . PRO A 1 199 ? 17.146 17.319 -24.248 1.00 93.81 199 PRO A CA 1
ATOM 1588 C C . PRO A 1 199 ? 18.680 17.225 -24.294 1.00 93.81 199 PRO A C 1
ATOM 1590 O O . PRO A 1 199 ? 19.364 18.129 -24.783 1.00 93.81 199 PRO A O 1
ATOM 1593 N N . TYR A 1 200 ? 19.204 16.114 -23.793 1.00 94.50 200 TYR A N 1
ATOM 1594 C CA . TYR A 1 200 ? 20.603 15.712 -23.872 1.00 94.50 200 TYR A CA 1
ATOM 1595 C C . TYR A 1 200 ? 20.809 14.647 -24.953 1.00 94.50 200 TYR A C 1
ATOM 1597 O O . TYR A 1 200 ? 19.903 13.868 -25.277 1.00 94.50 200 TYR A O 1
ATOM 1605 N N . SER A 1 201 ? 22.032 14.588 -25.479 1.00 93.88 201 SER A N 1
ATOM 1606 C CA . SER A 1 201 ? 22.506 13.437 -26.248 1.00 93.88 201 SER A CA 1
ATOM 1607 C C . SER A 1 201 ? 22.617 12.206 -25.347 1.00 93.88 201 SER A C 1
ATOM 1609 O O . SER A 1 201 ? 22.812 12.310 -24.135 1.00 93.88 201 SER A O 1
ATOM 1611 N N . VAL A 1 202 ? 22.478 11.024 -25.939 1.00 95.00 202 VAL A N 1
ATOM 1612 C CA . VAL A 1 202 ? 22.539 9.737 -25.236 1.00 95.00 202 VAL A CA 1
ATOM 1613 C C . VAL A 1 202 ? 23.666 8.920 -25.851 1.00 95.00 202 VAL A C 1
ATOM 1615 O O . VAL A 1 202 ? 23.708 8.765 -27.069 1.00 95.00 202 VAL A O 1
ATOM 1618 N N . ALA A 1 203 ? 24.570 8.415 -25.010 1.00 95.56 203 ALA A N 1
ATOM 1619 C CA . ALA A 1 203 ? 25.730 7.636 -25.440 1.00 95.56 203 ALA A CA 1
ATOM 1620 C C . ALA A 1 203 ? 25.323 6.257 -25.987 1.00 95.56 203 ALA A C 1
ATOM 1622 O O . ALA A 1 203 ? 25.916 5.755 -26.939 1.00 95.56 203 ALA A O 1
ATOM 1623 N N . GLY A 1 204 ? 24.290 5.658 -25.395 1.00 95.94 204 GLY A N 1
ATOM 1624 C CA . GLY A 1 204 ? 23.785 4.339 -25.753 1.00 95.94 204 GLY A CA 1
ATOM 1625 C C . GLY A 1 204 ? 22.771 3.834 -24.732 1.00 95.94 204 GLY A C 1
ATOM 1626 O O . GLY A 1 204 ? 22.700 4.353 -23.612 1.00 95.94 204 GLY A O 1
ATOM 1627 N N . PHE A 1 205 ? 22.002 2.806 -25.101 1.00 97.44 205 PHE A N 1
ATOM 1628 C CA . PHE A 1 205 ? 21.323 1.988 -24.095 1.00 97.44 205 PHE A CA 1
ATOM 1629 C C . PHE A 1 205 ? 22.369 1.225 -23.272 1.00 97.44 205 PHE A C 1
ATOM 1631 O O . PHE A 1 205 ? 23.441 0.863 -23.769 1.00 97.44 205 PHE A O 1
ATOM 1638 N N . ASN A 1 206 ? 22.034 0.969 -22.015 1.00 97.56 206 ASN A N 1
ATOM 1639 C CA . ASN A 1 206 ? 22.901 0.277 -21.079 1.00 97.56 206 ASN A CA 1
ATOM 1640 C C . ASN A 1 206 ? 22.850 -1.234 -21.308 1.00 97.56 206 ASN A C 1
ATOM 1642 O O . ASN A 1 206 ? 21.776 -1.819 -21.469 1.00 97.56 206 ASN A O 1
ATOM 1646 N N . ASP A 1 207 ? 24.017 -1.871 -21.315 1.00 97.12 207 ASP A N 1
ATOM 1647 C CA . ASP A 1 207 ? 24.134 -3.323 -21.266 1.00 97.12 207 ASP A CA 1
ATOM 1648 C C . ASP A 1 207 ? 23.912 -3.868 -19.845 1.00 97.12 207 ASP A C 1
ATOM 1650 O O . ASP A 1 207 ? 23.617 -3.135 -18.900 1.00 97.12 207 ASP A O 1
ATOM 1654 N N . ARG A 1 208 ? 24.089 -5.183 -19.685 1.00 95.94 208 ARG A N 1
ATOM 1655 C CA . ARG A 1 208 ? 23.916 -5.888 -18.406 1.00 95.94 208 ARG A CA 1
ATOM 1656 C C . ARG A 1 208 ? 24.795 -5.374 -17.260 1.00 95.94 208 ARG A C 1
ATOM 1658 O O . ARG A 1 208 ? 24.522 -5.694 -16.111 1.00 95.94 208 ARG A O 1
ATOM 1665 N N . ASN A 1 209 ? 25.857 -4.628 -17.563 1.00 96.69 209 ASN A N 1
ATOM 1666 C CA . ASN A 1 209 ? 26.795 -4.072 -16.589 1.00 96.69 209 ASN A CA 1
ATOM 1667 C C . ASN A 1 209 ? 26.611 -2.555 -16.413 1.00 96.69 209 ASN A C 1
ATOM 1669 O O . ASN A 1 209 ? 27.473 -1.898 -15.823 1.00 96.69 209 ASN A O 1
ATOM 1673 N N . GLY A 1 210 ? 25.543 -1.978 -16.970 1.00 95.62 210 GLY A N 1
ATOM 1674 C CA . GLY A 1 210 ? 25.273 -0.545 -16.890 1.00 95.62 210 GLY A CA 1
ATOM 1675 C C . GLY A 1 210 ? 26.159 0.301 -17.802 1.00 95.62 210 GLY A C 1
ATOM 1676 O O . GLY A 1 210 ? 26.271 1.504 -17.583 1.00 95.62 210 GLY A O 1
ATOM 1677 N N . GLN A 1 211 ? 26.825 -0.302 -18.794 1.00 97.12 211 GLN A N 1
ATOM 1678 C CA . GLN A 1 211 ? 27.674 0.435 -19.732 1.00 97.12 211 GLN A CA 1
ATOM 1679 C C . GLN A 1 211 ? 26.882 0.802 -20.995 1.00 97.12 211 GLN A C 1
ATOM 1681 O O . GLN A 1 211 ? 26.197 -0.070 -21.535 1.00 97.12 211 GLN A O 1
ATOM 1686 N N . PRO A 1 212 ? 26.995 2.035 -21.525 1.00 96.75 212 PRO A N 1
ATOM 1687 C CA . PRO A 1 212 ? 26.223 2.488 -22.685 1.00 96.75 212 PRO A CA 1
ATOM 1688 C C . PRO A 1 212 ? 26.794 1.960 -24.012 1.00 96.75 212 PRO A C 1
ATOM 1690 O O . PRO A 1 212 ? 27.223 2.718 -24.879 1.00 96.75 212 PRO A O 1
ATOM 1693 N N . THR A 1 213 ? 26.864 0.638 -24.164 1.00 96.88 213 THR A N 1
ATOM 1694 C CA . THR A 1 213 ? 27.487 -0.042 -25.314 1.00 96.88 213 THR A CA 1
ATOM 1695 C C . THR A 1 213 ? 26.486 -0.415 -26.407 1.00 96.88 213 THR A C 1
ATOM 1697 O O . THR A 1 213 ? 26.889 -0.847 -27.495 1.00 96.88 213 THR A O 1
ATOM 1700 N N . LEU A 1 214 ? 25.185 -0.264 -26.145 1.00 96.75 214 LEU A N 1
ATOM 1701 C CA . LEU A 1 214 ? 24.118 -0.657 -27.059 1.00 96.75 214 LEU A CA 1
ATOM 1702 C C . LEU A 1 214 ? 23.605 0.540 -27.877 1.00 96.75 214 LEU A C 1
ATOM 1704 O O . LEU A 1 214 ? 23.580 1.665 -27.374 1.00 96.75 214 LEU A O 1
ATOM 1708 N N . PRO A 1 215 ? 23.171 0.317 -29.132 1.00 95.06 215 PRO A N 1
ATOM 1709 C CA . PRO A 1 215 ? 22.647 1.384 -29.983 1.00 95.06 215 PRO A CA 1
ATOM 1710 C C . PRO A 1 215 ? 21.467 2.119 -29.346 1.00 95.06 215 PRO A C 1
ATOM 1712 O O . PRO A 1 215 ? 20.587 1.472 -28.795 1.00 95.06 215 PRO A O 1
ATOM 1715 N N . PHE A 1 216 ? 21.398 3.444 -29.488 1.00 93.88 216 PHE A N 1
ATOM 1716 C CA . PHE A 1 216 ? 20.244 4.256 -29.081 1.00 93.88 216 PHE A CA 1
ATOM 1717 C C . PHE A 1 216 ? 19.634 4.940 -30.316 1.00 93.88 216 PHE A C 1
ATOM 1719 O O . PHE A 1 216 ? 19.992 6.076 -30.642 1.00 93.88 216 PHE A O 1
ATOM 1726 N N . PRO A 1 217 ? 18.769 4.247 -31.076 1.00 90.25 217 PRO A N 1
ATOM 1727 C CA . PRO A 1 217 ? 18.238 4.774 -32.325 1.00 90.25 217 PRO A CA 1
ATOM 1728 C C . PRO A 1 217 ? 17.348 5.989 -32.050 1.00 90.25 217 PRO A C 1
ATOM 1730 O O . PRO A 1 217 ? 16.369 5.919 -31.307 1.00 90.25 217 PRO A O 1
ATOM 1733 N N . ALA A 1 218 ? 17.691 7.119 -32.669 1.00 72.31 218 ALA A N 1
ATOM 1734 C CA . ALA A 1 218 ? 17.028 8.400 -32.435 1.00 72.31 218 ALA A CA 1
ATOM 1735 C C . ALA A 1 218 ? 15.610 8.494 -33.025 1.00 72.31 218 ALA A C 1
ATOM 1737 O O . ALA A 1 218 ? 14.942 9.478 -32.758 1.00 72.31 218 ALA A O 1
ATOM 1738 N N . SER A 1 219 ? 15.158 7.519 -33.824 1.00 67.12 219 SER A N 1
ATOM 1739 C CA . SER A 1 219 ? 13.820 7.508 -34.428 1.00 67.12 219 SER A CA 1
ATOM 1740 C C . SER A 1 219 ? 13.212 6.102 -34.436 1.00 67.12 219 SER A C 1
ATOM 1742 O O . SER A 1 219 ? 13.906 5.109 -34.205 1.00 67.12 219 SER A O 1
ATOM 1744 N N . GLY A 1 220 ? 11.914 5.998 -34.737 1.00 62.00 220 GLY A N 1
ATOM 1745 C CA . GLY A 1 220 ? 11.187 4.724 -34.862 1.00 62.00 220 GLY A CA 1
ATOM 1746 C C . GLY A 1 220 ? 11.766 3.724 -35.882 1.00 62.00 220 GLY A C 1
ATOM 1747 O O . GLY A 1 220 ? 11.334 2.574 -35.919 1.00 62.00 220 GLY A O 1
ATOM 1748 N N . GLN A 1 221 ? 12.730 4.134 -36.715 1.00 68.94 221 GLN A N 1
ATOM 1749 C CA . GLN A 1 221 ? 13.457 3.254 -37.629 1.00 68.94 221 GLN A CA 1
ATOM 1750 C C . GLN A 1 221 ? 14.784 2.810 -37.003 1.00 68.94 221 GLN A C 1
ATOM 1752 O O . GLN A 1 221 ? 15.700 3.610 -36.825 1.00 68.94 221 GLN A O 1
ATOM 1757 N N . VAL A 1 222 ? 14.880 1.517 -36.695 1.00 79.25 222 VAL A N 1
ATOM 1758 C CA . VAL A 1 222 ? 16.101 0.862 -36.204 1.00 79.25 222 VAL A CA 1
ATOM 1759 C C . VAL A 1 222 ? 16.738 0.119 -37.370 1.00 79.25 222 VAL A C 1
ATOM 1761 O O . VAL A 1 222 ? 16.043 -0.592 -38.101 1.00 79.25 222 VAL A O 1
ATOM 1764 N N . SER A 1 223 ? 18.046 0.290 -37.574 1.00 86.88 223 SER A N 1
ATOM 1765 C CA . SER A 1 223 ? 18.751 -0.453 -38.621 1.00 86.88 223 SER A CA 1
ATOM 1766 C C . SER A 1 223 ? 18.721 -1.965 -38.323 1.00 86.88 223 SER A C 1
ATOM 1768 O O . SER A 1 223 ? 18.595 -2.362 -37.158 1.00 86.88 223 SER A O 1
ATOM 1770 N N . PRO A 1 224 ? 18.830 -2.846 -39.337 1.00 88.50 224 PRO A N 1
ATOM 1771 C CA . PRO A 1 224 ? 18.936 -4.286 -39.098 1.00 88.50 224 PRO A CA 1
ATOM 1772 C C . PRO A 1 224 ? 20.097 -4.653 -38.162 1.00 88.50 224 PRO A C 1
ATOM 1774 O O . PRO A 1 224 ? 19.937 -5.525 -37.311 1.00 88.50 224 PRO A O 1
ATOM 1777 N N . ASP A 1 225 ? 21.223 -3.943 -38.265 1.00 90.62 225 ASP A N 1
ATOM 1778 C CA . ASP A 1 225 ? 22.399 -4.158 -37.419 1.00 90.62 225 ASP A CA 1
ATOM 1779 C C . ASP A 1 225 ? 22.142 -3.735 -35.969 1.00 90.62 225 ASP A C 1
ATOM 1781 O O . ASP A 1 225 ? 22.448 -4.485 -35.040 1.00 90.62 225 ASP A O 1
ATOM 1785 N N . ASP A 1 226 ? 21.523 -2.570 -35.753 1.00 91.62 226 ASP A N 1
ATOM 1786 C CA . ASP A 1 226 ? 21.155 -2.123 -34.407 1.00 91.62 226 ASP A CA 1
ATOM 1787 C C . ASP A 1 226 ? 20.121 -3.059 -33.777 1.00 91.62 226 ASP A C 1
ATOM 1789 O O . ASP A 1 226 ? 20.239 -3.413 -32.605 1.00 91.62 226 ASP A O 1
ATOM 1793 N N . THR A 1 227 ? 19.157 -3.532 -34.574 1.00 90.44 227 THR A N 1
ATOM 1794 C CA . THR A 1 227 ? 18.170 -4.530 -34.143 1.00 90.44 227 THR A CA 1
ATOM 1795 C C . THR A 1 227 ? 18.866 -5.815 -33.706 1.00 90.44 227 THR A C 1
ATOM 1797 O O . THR A 1 227 ? 18.572 -6.332 -32.634 1.00 90.44 227 THR A O 1
ATOM 1800 N N . ALA A 1 228 ? 19.821 -6.323 -34.492 1.00 92.56 228 ALA A N 1
ATOM 1801 C CA . ALA A 1 228 ? 20.569 -7.530 -34.150 1.00 92.56 228 ALA A CA 1
ATOM 1802 C C . ALA A 1 228 ? 21.393 -7.358 -32.862 1.00 92.56 228 ALA A C 1
ATOM 1804 O O . ALA A 1 228 ? 21.448 -8.274 -32.039 1.00 92.56 228 ALA A O 1
ATOM 1805 N N . ARG A 1 229 ? 21.998 -6.181 -32.654 1.00 94.44 229 ARG A N 1
ATOM 1806 C CA . ARG A 1 229 ? 22.759 -5.863 -31.434 1.00 94.44 229 ARG A CA 1
ATOM 1807 C C . ARG A 1 229 ? 21.872 -5.776 -30.193 1.00 94.44 229 ARG A C 1
ATOM 1809 O O . ARG A 1 229 ? 22.254 -6.311 -29.156 1.00 94.44 229 ARG A O 1
ATOM 1816 N N . LEU A 1 230 ? 20.709 -5.136 -30.298 1.00 94.62 230 LEU A N 1
ATOM 1817 C CA . LEU A 1 230 ? 19.727 -5.060 -29.212 1.00 94.62 230 LEU A CA 1
ATOM 1818 C C . LEU A 1 230 ? 19.117 -6.439 -28.914 1.00 94.62 230 LEU A C 1
ATOM 1820 O O . LEU A 1 230 ? 18.987 -6.835 -27.764 1.00 94.62 230 LEU A O 1
ATOM 1824 N N . GLU A 1 231 ? 18.828 -7.242 -29.935 1.00 93.69 231 GLU A N 1
ATOM 1825 C CA . GLU A 1 231 ? 18.364 -8.621 -29.748 1.00 93.69 231 GLU A CA 1
ATOM 1826 C C . GLU A 1 231 ? 19.396 -9.509 -29.046 1.00 93.69 231 GLU A C 1
ATOM 1828 O O . GLU A 1 231 ? 19.034 -10.341 -28.209 1.00 93.69 231 GLU A O 1
ATOM 1833 N N . ALA A 1 232 ? 20.681 -9.317 -29.349 1.00 94.81 232 ALA A N 1
ATOM 1834 C CA . ALA A 1 232 ? 21.774 -10.028 -28.695 1.00 94.81 232 ALA A CA 1
ATOM 1835 C C . ALA A 1 232 ? 21.969 -9.619 -27.222 1.00 94.81 232 ALA A C 1
ATOM 1837 O O . ALA A 1 232 ? 22.603 -10.365 -26.473 1.00 94.81 232 ALA A O 1
ATOM 1838 N N . SER A 1 233 ? 21.428 -8.472 -26.787 1.00 94.31 233 SER A N 1
ATOM 1839 C CA . SER A 1 233 ? 21.501 -8.032 -25.388 1.00 94.31 233 SER A CA 1
ATOM 1840 C C . SER A 1 233 ? 20.405 -8.620 -24.497 1.00 94.31 233 SER A C 1
ATOM 1842 O O . SER A 1 233 ? 20.460 -8.442 -23.280 1.00 94.31 233 SER A O 1
ATOM 1844 N N . TRP A 1 234 ? 19.434 -9.346 -25.059 1.00 94.38 234 TRP A N 1
ATOM 1845 C CA . TRP A 1 234 ? 18.415 -10.059 -24.288 1.00 94.38 234 TRP A CA 1
ATOM 1846 C C . TRP A 1 234 ? 19.037 -11.074 -23.301 1.00 94.38 234 TRP A C 1
ATOM 1848 O O . TRP A 1 234 ? 19.989 -11.772 -23.662 1.00 94.38 234 TRP A O 1
ATOM 1858 N N . PRO A 1 235 ? 18.486 -11.248 -22.085 1.00 93.44 235 PRO A N 1
ATOM 1859 C CA . PRO A 1 235 ? 17.377 -10.491 -21.495 1.00 93.44 235 PRO A CA 1
ATOM 1860 C C . PRO A 1 235 ? 17.819 -9.256 -20.694 1.00 93.44 235 PRO A C 1
ATOM 1862 O O . PRO A 1 235 ? 16.966 -8.539 -20.195 1.00 93.44 235 PRO A O 1
ATOM 1865 N N . ASP A 1 236 ? 19.122 -9.011 -20.545 1.00 94.19 236 ASP A N 1
ATOM 1866 C CA . ASP A 1 236 ? 19.676 -8.171 -19.466 1.00 94.19 236 ASP A CA 1
ATOM 1867 C C . ASP A 1 236 ? 20.194 -6.793 -19.911 1.00 94.19 236 ASP A C 1
ATOM 1869 O O . ASP A 1 236 ? 20.658 -6.013 -19.086 1.00 94.19 236 ASP A O 1
ATOM 1873 N N . GLY A 1 237 ? 20.168 -6.486 -21.207 1.00 95.19 237 GLY A N 1
ATOM 1874 C CA . GLY A 1 237 ? 20.558 -5.181 -21.745 1.00 95.19 237 GLY A CA 1
ATOM 1875 C C . GLY A 1 237 ? 19.408 -4.484 -22.462 1.00 95.19 237 GLY A C 1
ATOM 1876 O O . GLY A 1 237 ? 18.537 -5.155 -23.023 1.00 95.19 237 GLY A O 1
ATOM 1877 N N . ALA A 1 238 ? 19.457 -3.150 -22.473 1.00 95.81 238 ALA A N 1
ATOM 1878 C CA . ALA A 1 238 ? 18.400 -2.250 -22.931 1.00 95.81 238 ALA A CA 1
ATOM 1879 C C . ALA A 1 238 ? 17.061 -2.444 -22.189 1.00 95.81 238 ALA A C 1
ATOM 1881 O O . ALA A 1 238 ? 16.937 -3.260 -21.275 1.00 95.81 238 ALA A O 1
ATOM 1882 N N . VAL A 1 239 ? 16.065 -1.643 -22.574 1.00 96.50 239 VAL A N 1
ATOM 1883 C CA . VAL A 1 239 ? 14.677 -1.741 -22.104 1.00 96.50 239 VAL A CA 1
ATOM 1884 C C . VAL A 1 239 ? 13.881 -2.725 -22.967 1.00 96.50 239 VAL A C 1
ATOM 1886 O O . VAL A 1 239 ? 14.105 -2.813 -24.176 1.00 96.50 239 VAL A O 1
ATOM 1889 N N . TRP A 1 240 ? 12.940 -3.446 -22.361 1.00 96.88 240 TRP A N 1
ATOM 1890 C CA . TRP A 1 240 ? 12.046 -4.391 -23.027 1.00 96.88 240 TRP A CA 1
ATOM 1891 C C . TRP A 1 240 ? 10.584 -4.149 -22.633 1.00 96.88 240 TRP A C 1
ATOM 1893 O O . TRP A 1 240 ? 10.311 -3.736 -21.504 1.00 96.88 240 TRP A O 1
ATOM 1903 N N . PRO A 1 241 ? 9.618 -4.416 -23.527 1.00 96.25 241 PRO A N 1
ATOM 1904 C CA . PRO A 1 241 ? 9.753 -5.040 -24.851 1.00 96.25 241 PRO A CA 1
ATOM 1905 C C . PRO A 1 241 ? 10.398 -4.135 -25.919 1.00 96.25 241 PRO A C 1
ATOM 1907 O O . PRO A 1 241 ? 10.608 -2.945 -25.686 1.00 96.25 241 PRO A O 1
ATOM 1910 N N . ARG A 1 242 ? 10.725 -4.698 -27.094 1.00 93.62 242 ARG A N 1
ATOM 1911 C CA . ARG A 1 242 ? 11.473 -4.035 -28.186 1.00 93.62 242 ARG A CA 1
ATOM 1912 C C . ARG A 1 242 ? 10.869 -2.688 -28.585 1.00 93.62 242 ARG A C 1
ATOM 1914 O O . ARG A 1 242 ? 11.591 -1.775 -28.969 1.00 93.62 242 ARG A O 1
ATOM 1921 N N . GLU A 1 243 ? 9.553 -2.541 -28.457 1.00 93.62 243 GLU A N 1
ATOM 1922 C CA . GLU A 1 243 ? 8.832 -1.294 -28.702 1.00 93.62 243 GLU A CA 1
ATOM 1923 C C . GLU A 1 243 ? 9.336 -0.097 -27.884 1.00 93.62 243 GLU A C 1
ATOM 1925 O O . GLU A 1 243 ? 9.089 1.028 -28.301 1.00 93.62 243 GLU A O 1
ATOM 1930 N N . PHE A 1 244 ? 10.034 -0.308 -26.763 1.00 94.38 244 PHE A N 1
ATOM 1931 C CA . PHE A 1 244 ? 10.626 0.758 -25.946 1.00 94.38 244 PHE A CA 1
ATOM 1932 C C . PHE A 1 244 ? 12.046 1.157 -26.382 1.00 94.38 244 PHE A C 1
ATOM 1934 O O . PHE A 1 244 ? 12.595 2.134 -25.875 1.00 94.38 244 PHE A O 1
ATOM 1941 N N . GLN A 1 245 ? 12.654 0.452 -27.340 1.00 93.75 245 GLN A N 1
ATOM 1942 C CA . GLN A 1 245 ? 14.049 0.652 -27.753 1.00 93.75 245 GLN A CA 1
ATOM 1943 C C . GLN A 1 245 ? 14.194 1.762 -28.805 1.00 93.75 245 GLN A C 1
ATOM 1945 O O . GLN A 1 245 ? 14.874 1.599 -29.818 1.00 93.75 245 GLN A O 1
ATOM 1950 N N . HIS A 1 246 ? 13.555 2.908 -28.556 1.00 88.44 246 HIS A N 1
ATOM 1951 C CA . HIS A 1 246 ? 13.609 4.090 -29.414 1.00 88.44 246 HIS A CA 1
ATOM 1952 C C . HIS A 1 246 ? 13.798 5.360 -28.587 1.00 88.44 246 HIS A C 1
ATOM 1954 O O . HIS A 1 246 ? 13.089 5.595 -27.609 1.00 88.44 246 HIS A O 1
ATOM 1960 N N . GLY A 1 247 ? 14.714 6.225 -29.020 1.00 88.00 247 GLY A N 1
ATOM 1961 C CA . GLY A 1 247 ? 15.063 7.438 -28.286 1.00 88.00 247 GLY A CA 1
ATOM 1962 C C . GLY A 1 247 ? 13.958 8.490 -28.202 1.00 88.00 247 GLY A C 1
ATOM 1963 O O . GLY A 1 247 ? 13.933 9.270 -27.252 1.00 88.00 247 GLY A O 1
ATOM 1964 N N . ASP A 1 248 ? 13.019 8.489 -29.151 1.00 89.94 248 ASP A N 1
ATOM 1965 C CA . ASP A 1 248 ? 11.866 9.403 -29.173 1.00 89.94 248 ASP A CA 1
ATOM 1966 C C . ASP A 1 248 ? 10.810 9.088 -28.104 1.00 89.94 248 ASP A C 1
ATOM 1968 O O . ASP A 1 248 ? 9.914 9.895 -27.862 1.00 89.94 248 ASP A O 1
ATOM 1972 N N . LEU A 1 249 ? 10.912 7.931 -27.444 1.00 93.25 249 LEU A N 1
ATOM 1973 C CA . LEU A 1 249 ? 10.015 7.544 -26.354 1.00 93.25 249 LEU A CA 1
ATOM 1974 C C . LEU A 1 249 ? 10.435 8.130 -25.010 1.00 93.25 249 LEU A C 1
ATOM 1976 O O . LEU A 1 249 ? 9.684 8.006 -24.049 1.00 93.25 249 LEU A O 1
ATOM 1980 N N . PHE A 1 250 ? 11.603 8.769 -24.937 1.00 94.56 250 PHE A N 1
ATOM 1981 C CA . PHE A 1 250 ? 12.156 9.340 -23.716 1.00 94.56 250 PHE A CA 1
ATOM 1982 C C . PHE A 1 250 ? 12.277 10.858 -23.824 1.00 94.56 250 PHE A C 1
ATOM 1984 O O . PHE A 1 250 ? 12.671 11.403 -24.861 1.00 94.56 250 PHE A O 1
ATOM 1991 N N . VAL A 1 251 ? 12.001 11.552 -22.717 1.00 94.00 251 VAL A N 1
ATOM 1992 C CA . VAL A 1 251 ? 12.063 13.022 -22.662 1.00 94.00 251 VAL A CA 1
ATOM 1993 C C . VAL A 1 251 ? 13.508 13.531 -22.725 1.00 94.00 251 VAL A C 1
ATOM 1995 O O . VAL A 1 251 ? 13.774 14.548 -23.370 1.00 94.00 251 VAL A O 1
ATOM 1998 N N . ARG A 1 252 ? 14.446 12.793 -22.112 1.00 94.50 252 ARG A N 1
ATOM 1999 C CA . ARG A 1 252 ? 15.904 13.020 -22.164 1.00 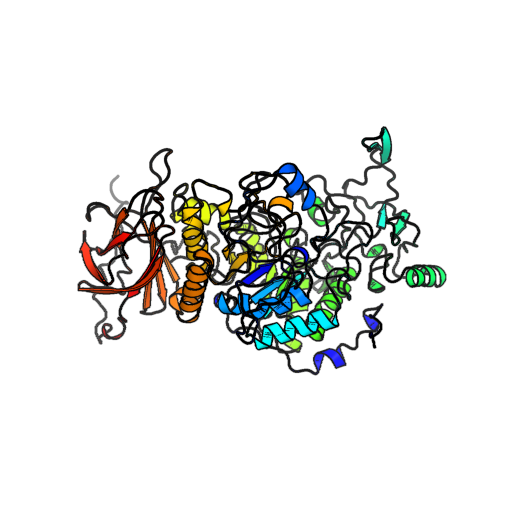94.50 252 ARG A CA 1
ATOM 2000 C C . ARG A 1 252 ? 16.373 14.369 -21.611 1.00 94.50 252 ARG A C 1
ATOM 2002 O O . ARG A 1 252 ? 17.393 14.884 -22.058 1.00 94.50 252 ARG A O 1
ATOM 2009 N N . LYS A 1 253 ? 15.641 14.973 -20.673 1.00 94.62 253 LYS A N 1
ATOM 2010 C CA . LYS A 1 253 ? 15.945 16.315 -20.145 1.00 94.62 253 LYS A CA 1
ATOM 2011 C C . LYS A 1 253 ? 16.819 16.315 -18.890 1.00 94.62 253 LYS A C 1
ATOM 2013 O O . LYS A 1 253 ? 17.006 17.373 -18.313 1.00 94.62 253 LYS A O 1
ATOM 2018 N N . GLY A 1 254 ? 17.395 15.181 -18.494 1.00 93.75 254 GLY A N 1
ATOM 2019 C CA . GLY A 1 254 ? 18.238 15.100 -17.300 1.00 93.75 254 GLY A CA 1
ATOM 2020 C C . GLY A 1 254 ? 17.439 15.060 -15.995 1.00 93.75 254 GLY A C 1
ATOM 2021 O O . GLY A 1 254 ? 16.210 15.079 -16.008 1.00 93.75 254 GLY A O 1
ATOM 2022 N N . ARG A 1 255 ? 18.139 14.965 -14.862 1.00 93.44 255 ARG A N 1
ATOM 2023 C CA . ARG A 1 255 ? 17.558 14.719 -13.535 1.00 93.44 255 ARG A CA 1
ATOM 2024 C C . ARG A 1 255 ? 16.856 15.935 -12.934 1.00 93.44 255 ARG A C 1
ATOM 2026 O O . ARG A 1 255 ? 17.348 17.062 -13.049 1.00 93.44 255 ARG A O 1
ATOM 2033 N N . ILE A 1 256 ? 15.760 15.686 -12.223 1.00 91.31 256 ILE A N 1
ATOM 2034 C CA . ILE A 1 256 ? 15.030 16.678 -11.427 1.00 91.31 256 ILE A CA 1
ATOM 2035 C C . ILE A 1 256 ? 15.975 17.278 -10.376 1.00 91.31 256 ILE A C 1
ATOM 2037 O O . ILE A 1 256 ? 16.646 16.569 -9.625 1.00 91.31 256 ILE A O 1
ATOM 2041 N N . SER A 1 257 ? 16.007 18.603 -10.317 1.00 89.19 257 SER A N 1
ATOM 2042 C CA . SER A 1 257 ? 16.662 19.405 -9.282 1.00 89.19 257 SER A CA 1
ATOM 2043 C C . SER A 1 257 ? 15.641 20.057 -8.343 1.00 89.19 257 SER A C 1
ATOM 2045 O O . SER A 1 257 ? 15.917 20.194 -7.152 1.00 89.19 257 SER A O 1
ATOM 2047 N N . ASN A 1 258 ? 14.452 20.420 -8.838 1.00 86.62 258 ASN A N 1
ATOM 2048 C CA . ASN A 1 258 ? 13.356 20.980 -8.045 1.00 86.62 258 ASN A CA 1
ATOM 2049 C C . ASN A 1 258 ? 12.044 20.186 -8.202 1.00 86.62 258 ASN A C 1
ATOM 2051 O O . ASN A 1 258 ? 11.274 20.368 -9.144 1.00 86.62 258 ASN A O 1
ATOM 2055 N N . TRP A 1 259 ? 11.742 19.361 -7.198 1.00 83.00 259 TRP A N 1
ATOM 2056 C CA . TRP A 1 259 ? 10.565 18.484 -7.143 1.00 83.00 259 TRP A CA 1
ATOM 2057 C C . TRP A 1 259 ? 9.210 19.204 -7.042 1.00 83.00 259 TRP A C 1
ATOM 2059 O O . TRP A 1 259 ? 8.173 18.555 -7.166 1.00 83.00 259 TRP A O 1
ATOM 2069 N N . GLY A 1 260 ? 9.199 20.521 -6.809 1.00 80.56 260 GLY A N 1
ATOM 2070 C CA . GLY A 1 260 ? 7.985 21.343 -6.759 1.00 80.56 260 GLY A CA 1
ATOM 2071 C C . GLY A 1 260 ? 7.745 22.192 -8.010 1.00 80.56 260 GLY A C 1
ATOM 2072 O O . GLY A 1 260 ? 6.754 22.920 -8.064 1.00 80.56 260 GLY A O 1
ATOM 2073 N N . HIS A 1 261 ? 8.639 22.148 -9.005 1.00 84.88 261 HIS A N 1
ATOM 2074 C CA . HIS A 1 261 ? 8.564 23.008 -10.184 1.00 84.88 261 HIS A CA 1
ATOM 2075 C C . HIS A 1 261 ? 8.005 22.269 -11.408 1.00 84.88 261 HIS A C 1
ATOM 2077 O O . HIS A 1 261 ? 8.582 21.291 -11.872 1.00 84.88 261 HIS A O 1
ATOM 2083 N N . TYR A 1 262 ? 6.885 22.746 -11.958 1.00 83.81 262 TYR A N 1
ATOM 2084 C CA . TYR A 1 262 ? 6.387 22.302 -13.265 1.00 83.81 262 TYR A CA 1
ATOM 2085 C C . TYR A 1 262 ? 7.013 23.164 -14.378 1.00 83.81 262 TYR A C 1
ATOM 2087 O O . TYR A 1 262 ? 7.043 24.387 -14.218 1.00 83.81 262 TYR A O 1
ATOM 2095 N N . PRO A 1 263 ? 7.463 22.593 -15.516 1.00 89.06 263 PRO A N 1
ATOM 2096 C CA . PRO A 1 263 ? 7.323 21.191 -15.933 1.00 89.06 263 PRO A CA 1
ATOM 2097 C C . PRO A 1 263 ? 8.474 20.264 -15.506 1.00 89.06 263 PRO A C 1
ATOM 2099 O O . PRO A 1 263 ? 8.481 19.101 -15.895 1.00 89.06 263 PRO A O 1
ATOM 2102 N N . GLU A 1 264 ? 9.434 20.741 -14.712 1.00 90.12 264 GLU A N 1
ATOM 2103 C CA . GLU A 1 264 ? 10.627 19.979 -14.321 1.00 90.12 264 GLU A CA 1
ATOM 2104 C C . GLU A 1 264 ? 10.313 18.629 -13.673 1.00 90.12 264 GLU A C 1
ATOM 2106 O O . GLU A 1 264 ? 10.816 17.615 -14.149 1.00 90.12 264 GLU A O 1
ATOM 2111 N N . TYR A 1 265 ? 9.449 18.572 -12.655 1.00 85.00 265 TYR A N 1
ATOM 2112 C CA . TYR A 1 265 ? 9.128 17.289 -12.018 1.00 85.00 265 TYR A CA 1
ATOM 2113 C C . TYR A 1 265 ? 8.430 16.305 -12.971 1.00 85.00 265 TYR A C 1
ATOM 2115 O O . TYR A 1 265 ? 8.460 15.109 -12.718 1.00 85.00 265 TYR A O 1
ATOM 2123 N N . ALA A 1 266 ? 7.778 16.775 -14.037 1.00 86.50 266 ALA A N 1
ATOM 2124 C CA . ALA A 1 266 ? 7.076 15.913 -14.988 1.00 86.50 266 ALA A CA 1
ATOM 2125 C C . ALA A 1 266 ? 7.998 15.422 -16.116 1.00 86.50 266 ALA A C 1
ATOM 2127 O O . ALA A 1 266 ? 7.800 14.340 -16.664 1.00 86.50 266 ALA A O 1
ATOM 2128 N N . GLU A 1 267 ? 8.998 16.226 -16.478 1.00 91.44 267 GLU A N 1
ATOM 2129 C CA . GLU A 1 267 ? 9.878 15.991 -17.624 1.00 91.44 267 GLU A CA 1
ATOM 2130 C C . GLU A 1 267 ? 11.291 15.516 -17.259 1.00 91.44 267 GLU A C 1
ATOM 2132 O O . GLU A 1 267 ? 12.025 15.067 -18.143 1.00 91.44 267 GLU A O 1
ATOM 2137 N N . GLY A 1 268 ? 11.704 15.698 -16.007 1.00 91.44 268 GLY A N 1
ATOM 2138 C CA . GLY A 1 268 ? 13.020 15.320 -15.516 1.00 91.44 268 GLY A CA 1
ATOM 2139 C C . GLY A 1 268 ? 13.068 13.889 -14.989 1.00 91.44 268 GLY A C 1
ATOM 2140 O O . GLY A 1 268 ? 12.096 13.378 -14.442 1.00 91.44 268 GLY A O 1
ATOM 2141 N N . ASP A 1 269 ? 14.243 13.279 -15.107 1.00 92.69 269 ASP A N 1
ATOM 2142 C CA . ASP A 1 269 ? 14.556 11.960 -14.559 1.00 92.69 269 ASP A CA 1
ATOM 2143 C C . ASP A 1 269 ? 14.588 11.998 -13.025 1.00 92.69 269 ASP A C 1
ATOM 2145 O O . ASP A 1 269 ? 15.099 12.945 -12.419 1.00 92.69 269 ASP A O 1
ATOM 2149 N N . MET A 1 270 ? 14.063 10.961 -12.376 1.00 87.56 270 MET A N 1
ATOM 2150 C CA . MET A 1 270 ? 14.097 10.877 -10.914 1.00 87.56 270 MET A CA 1
ATOM 2151 C C . MET A 1 270 ? 15.530 10.659 -10.407 1.00 87.56 270 MET A C 1
ATOM 2153 O O . MET A 1 270 ? 16.394 10.159 -11.132 1.00 87.56 270 MET A O 1
ATOM 2157 N N . ALA A 1 271 ? 15.789 11.052 -9.154 1.00 66.75 271 ALA A N 1
ATOM 2158 C CA . ALA A 1 271 ? 17.139 11.129 -8.581 1.00 66.75 271 ALA A CA 1
ATOM 2159 C C . ALA A 1 271 ? 17.927 9.801 -8.589 1.00 66.75 271 ALA A C 1
ATOM 2161 O O . ALA A 1 271 ? 19.154 9.849 -8.567 1.00 66.75 271 ALA A O 1
ATOM 2162 N N . ASP A 1 272 ? 17.254 8.656 -8.728 1.00 70.81 272 ASP A N 1
ATOM 2163 C CA . ASP A 1 272 ? 17.874 7.325 -8.798 1.00 70.81 272 ASP A CA 1
ATOM 2164 C C . ASP A 1 272 ? 18.307 6.917 -10.219 1.00 70.81 272 ASP A C 1
ATOM 2166 O O . ASP A 1 272 ? 18.639 5.766 -10.481 1.00 70.81 272 ASP A O 1
ATOM 2170 N N . GLY A 1 273 ? 18.292 7.849 -11.178 1.00 83.12 273 GLY A N 1
ATOM 2171 C CA . GLY A 1 273 ? 18.676 7.574 -12.564 1.00 83.12 273 GLY A CA 1
ATOM 2172 C C . GLY A 1 273 ? 17.569 6.933 -13.406 1.00 83.12 273 GLY A C 1
ATOM 2173 O O . GLY A 1 273 ? 17.842 6.545 -14.546 1.00 83.12 273 GLY A O 1
ATOM 2174 N N . LEU A 1 274 ? 16.341 6.877 -12.883 1.00 93.19 274 LEU A N 1
ATOM 2175 C CA . LEU A 1 274 ? 15.142 6.388 -13.569 1.00 93.19 274 LEU A CA 1
ATOM 2176 C C . LEU A 1 274 ? 14.819 7.275 -14.773 1.00 93.19 274 LEU A C 1
ATOM 2178 O O . LEU A 1 274 ? 14.785 8.502 -14.656 1.00 93.19 274 LEU A O 1
ATOM 2182 N N . LYS A 1 275 ? 14.614 6.663 -15.943 1.00 95.50 275 LYS A N 1
ATOM 2183 C CA . LYS A 1 275 ? 14.513 7.397 -17.212 1.00 95.50 275 LYS A CA 1
ATOM 2184 C C . LYS A 1 275 ? 13.073 7.717 -17.567 1.00 95.50 275 LYS A C 1
ATOM 2186 O O . LYS A 1 275 ? 12.251 6.815 -17.711 1.00 95.50 275 LYS A O 1
ATOM 2191 N N . THR A 1 276 ? 12.792 8.998 -17.768 1.00 95.06 276 THR A N 1
ATOM 2192 C CA . THR A 1 276 ? 11.437 9.504 -18.011 1.00 95.06 276 THR A CA 1
ATOM 2193 C C . THR A 1 276 ? 10.949 9.174 -19.415 1.00 95.06 276 THR A C 1
ATOM 2195 O O . THR A 1 276 ? 11.558 9.585 -20.414 1.00 95.06 276 THR A O 1
ATOM 2198 N N . LEU A 1 277 ? 9.809 8.488 -19.496 1.00 94.62 277 LEU A N 1
ATOM 2199 C CA . LEU A 1 277 ? 9.098 8.243 -20.746 1.00 94.62 277 LEU A CA 1
ATOM 2200 C C . LEU A 1 277 ? 8.321 9.499 -21.164 1.00 94.62 277 LEU A C 1
ATOM 2202 O O . LEU A 1 277 ? 7.719 10.193 -20.346 1.00 94.62 277 LEU A O 1
ATOM 2206 N N . ASP A 1 278 ? 8.275 9.789 -22.463 1.00 92.75 278 ASP A N 1
ATOM 2207 C CA . ASP A 1 278 ? 7.371 10.801 -23.006 1.00 92.75 278 ASP A CA 1
ATOM 2208 C C . ASP A 1 278 ? 5.950 10.238 -23.041 1.00 92.75 278 ASP A C 1
ATOM 2210 O O . ASP A 1 278 ? 5.498 9.747 -24.070 1.00 92.75 278 ASP A O 1
ATOM 2214 N N . VAL A 1 279 ? 5.235 10.305 -21.920 1.00 92.19 279 VAL A N 1
ATOM 2215 C CA . VAL A 1 279 ? 3.834 9.864 -21.782 1.00 92.19 279 VAL A CA 1
ATOM 2216 C C . VAL A 1 279 ? 2.819 10.987 -22.041 1.00 92.19 279 VAL A C 1
ATOM 2218 O O . VAL A 1 279 ? 1.634 10.855 -21.746 1.00 92.19 279 VAL A O 1
ATOM 2221 N N . ARG A 1 280 ? 3.258 12.124 -22.591 1.00 89.19 280 ARG A N 1
ATOM 2222 C CA . ARG A 1 280 ? 2.403 13.308 -22.757 1.00 89.19 280 ARG A CA 1
ATOM 2223 C C . ARG A 1 280 ? 1.300 13.075 -23.787 1.00 89.19 280 ARG A C 1
ATOM 2225 O O . ARG A 1 280 ? 1.476 12.378 -24.788 1.00 89.19 280 ARG A O 1
ATOM 2232 N N . VAL A 1 281 ? 0.173 13.746 -23.578 1.00 89.38 281 VAL A N 1
ATOM 2233 C CA . VAL A 1 281 ? -0.945 13.773 -24.524 1.00 89.38 281 VAL A CA 1
ATOM 2234 C C . VAL A 1 281 ? -0.871 15.051 -25.344 1.00 89.38 281 VAL A C 1
ATOM 2236 O O . VAL A 1 281 ? -0.737 16.151 -24.814 1.00 89.38 281 VAL A O 1
ATOM 2239 N N . ARG A 1 282 ? -0.948 14.907 -26.667 1.00 89.50 282 ARG A N 1
ATOM 2240 C CA . ARG A 1 282 ? -1.011 16.031 -27.607 1.00 89.50 282 ARG A CA 1
ATOM 2241 C C . ARG A 1 282 ? -2.432 16.161 -28.133 1.00 89.50 282 ARG A C 1
ATOM 2243 O O . ARG A 1 282 ? -3.109 15.162 -28.351 1.00 89.50 282 ARG A O 1
ATOM 2250 N N . TRP A 1 283 ? -2.875 17.383 -28.391 1.00 85.38 283 TRP A N 1
ATOM 2251 C CA . TRP A 1 283 ? -4.199 17.642 -28.953 1.00 85.38 283 TRP A CA 1
ATOM 2252 C C . TRP A 1 283 ? -4.106 17.876 -30.464 1.00 85.38 283 TRP A C 1
ATOM 2254 O O . TRP A 1 283 ? -3.320 18.699 -30.930 1.00 85.38 283 TRP A O 1
ATOM 2264 N N . ALA A 1 284 ? -4.905 17.140 -31.236 1.00 84.69 284 ALA A N 1
ATOM 2265 C CA . ALA A 1 284 ? -5.078 17.327 -32.675 1.00 84.69 284 ALA A CA 1
ATOM 2266 C C . ALA A 1 284 ? -6.514 17.801 -32.941 1.00 84.69 284 ALA A C 1
ATOM 2268 O O . ALA A 1 284 ? -7.422 17.000 -33.178 1.00 84.69 284 ALA A O 1
ATOM 2269 N N . GLY A 1 285 ? -6.734 19.114 -32.830 1.00 86.94 285 GLY A N 1
ATOM 2270 C CA . GLY A 1 285 ? -8.082 19.675 -32.745 1.00 86.94 285 GLY A CA 1
ATOM 2271 C C . GLY A 1 285 ? -8.769 19.199 -31.463 1.00 86.94 285 GLY A C 1
ATOM 2272 O O . GLY A 1 285 ? -8.223 19.358 -30.378 1.00 86.94 285 GLY A O 1
ATOM 2273 N N . GLN A 1 286 ? -9.938 18.571 -31.593 1.00 82.38 286 GLN A N 1
ATOM 2274 C CA . GLN A 1 286 ? -10.704 18.023 -30.463 1.00 82.38 286 GLN A CA 1
ATOM 2275 C C . GLN A 1 286 ? -10.266 16.617 -30.015 1.00 82.38 286 GLN A C 1
ATOM 2277 O O . GLN A 1 286 ? -10.821 16.077 -29.061 1.00 82.38 286 GLN A O 1
ATOM 2282 N N . TYR A 1 287 ? -9.310 15.993 -30.710 1.00 85.25 287 TYR A N 1
ATOM 2283 C CA . TYR A 1 287 ? -8.899 14.617 -30.434 1.00 85.25 287 TYR A CA 1
ATOM 2284 C C . TYR A 1 287 ? -7.621 14.579 -29.598 1.00 85.25 287 TYR A C 1
ATOM 2286 O O . TYR A 1 287 ? -6.586 15.116 -30.006 1.00 85.25 287 TYR A O 1
ATOM 2294 N N . ARG A 1 288 ? -7.685 13.884 -28.458 1.00 86.88 288 ARG A N 1
ATOM 2295 C CA . ARG A 1 288 ? -6.505 13.497 -27.679 1.00 86.88 288 ARG A CA 1
ATOM 2296 C C . ARG A 1 288 ? -5.676 12.500 -28.485 1.00 86.88 288 ARG A C 1
ATOM 2298 O O . ARG A 1 288 ? -6.206 11.528 -29.019 1.00 86.88 288 ARG A O 1
ATOM 2305 N N . ARG A 1 289 ? -4.371 12.733 -28.554 1.00 89.44 289 ARG A N 1
ATOM 2306 C CA . ARG A 1 289 ? -3.375 11.808 -29.094 1.00 89.44 289 ARG A CA 1
ATOM 2307 C C . ARG A 1 289 ? -2.347 11.509 -28.006 1.00 89.44 289 ARG A C 1
ATOM 2309 O O . ARG A 1 289 ? -1.403 12.288 -27.844 1.00 89.44 289 ARG A O 1
ATOM 2316 N N . PRO A 1 290 ? -2.535 10.416 -27.248 1.00 91.19 290 PRO A N 1
ATOM 2317 C CA . PRO A 1 290 ? -1.495 9.879 -26.386 1.00 91.19 290 PRO A CA 1
ATOM 2318 C C . PRO A 1 290 ? -0.223 9.608 -27.187 1.00 91.19 290 PRO A C 1
ATOM 2320 O O . PRO A 1 290 ? -0.281 9.295 -28.381 1.00 91.19 290 PRO A O 1
ATOM 2323 N N . SER A 1 291 ? 0.925 9.756 -26.537 1.00 92.56 291 SER A N 1
ATOM 2324 C CA . SER A 1 291 ? 2.200 9.402 -27.145 1.00 92.56 291 SER A CA 1
ATOM 2325 C C . SER A 1 291 ? 2.287 7.904 -27.453 1.00 92.56 291 SER A C 1
ATOM 2327 O O . SER A 1 291 ? 1.540 7.073 -26.929 1.00 92.56 291 SER A O 1
ATOM 2329 N N . GLN A 1 292 ? 3.257 7.541 -28.288 1.00 92.31 292 GLN A N 1
ATOM 2330 C CA . GLN A 1 292 ? 3.531 6.139 -28.574 1.00 92.31 292 GLN A CA 1
ATOM 2331 C C . GLN A 1 292 ? 4.033 5.383 -27.331 1.00 92.31 292 GLN A C 1
ATOM 2333 O O . GLN A 1 292 ? 3.627 4.242 -27.124 1.00 92.31 292 GLN A O 1
ATOM 2338 N N . ALA A 1 293 ? 4.837 6.026 -26.475 1.00 93.62 293 ALA A N 1
ATOM 2339 C CA . ALA A 1 293 ? 5.298 5.429 -25.220 1.00 93.62 293 ALA A CA 1
ATOM 2340 C C . ALA A 1 293 ? 4.118 5.095 -24.296 1.00 93.62 293 ALA A C 1
ATOM 2342 O O . ALA A 1 293 ? 4.061 3.994 -23.755 1.00 93.62 293 ALA A O 1
ATOM 2343 N N . MET A 1 294 ? 3.134 6.000 -24.191 1.00 94.25 294 MET A N 1
ATOM 2344 C CA . MET A 1 294 ? 1.912 5.762 -23.420 1.00 94.25 294 MET A CA 1
ATOM 2345 C C . MET A 1 294 ? 1.139 4.546 -23.941 1.00 94.25 294 MET A C 1
ATOM 2347 O O . MET A 1 294 ? 0.729 3.695 -23.157 1.00 94.25 294 MET A O 1
ATOM 2351 N N . ALA A 1 295 ? 0.955 4.438 -25.260 1.00 94.56 295 ALA A N 1
ATOM 2352 C CA . ALA A 1 295 ? 0.222 3.321 -25.857 1.00 94.56 295 ALA A CA 1
ATOM 2353 C C . ALA A 1 295 ? 0.907 1.967 -25.591 1.00 94.56 295 ALA A C 1
ATOM 2355 O O . ALA A 1 295 ? 0.244 0.997 -25.224 1.00 94.56 295 ALA A O 1
ATOM 2356 N N . TRP A 1 296 ? 2.235 1.898 -25.730 1.00 95.38 296 TRP A N 1
ATOM 2357 C CA . TRP A 1 296 ? 3.016 0.691 -25.432 1.00 95.38 296 TRP A CA 1
ATOM 2358 C C . TRP A 1 296 ? 2.973 0.306 -23.960 1.00 95.38 296 TRP A C 1
ATOM 2360 O O . TRP A 1 296 ? 2.807 -0.872 -23.644 1.00 95.38 296 TRP A O 1
ATOM 2370 N N . LEU A 1 297 ? 3.027 1.291 -23.070 1.00 96.12 297 LEU A N 1
ATOM 2371 C CA . LEU A 1 297 ? 2.905 1.074 -21.636 1.00 96.12 297 LEU A CA 1
ATOM 2372 C C . LEU A 1 297 ? 1.513 0.550 -21.252 1.00 96.12 297 LEU A C 1
ATOM 2374 O O . LEU A 1 297 ? 1.400 -0.448 -20.543 1.00 96.12 297 LEU A O 1
ATOM 2378 N N . CYS A 1 298 ? 0.450 1.146 -21.799 1.00 96.69 298 CYS A N 1
ATOM 2379 C CA . CYS A 1 298 ? -0.922 0.684 -21.578 1.00 96.69 298 CYS A CA 1
ATOM 2380 C C . CYS A 1 298 ? -1.139 -0.748 -22.088 1.00 96.69 298 CYS A C 1
ATOM 2382 O O . CYS A 1 298 ? -1.801 -1.541 -21.416 1.00 96.69 298 CYS A O 1
ATOM 2384 N N . LEU A 1 299 ? -0.567 -1.115 -23.241 1.00 97.12 299 LEU A N 1
ATOM 2385 C CA . LEU A 1 299 ? -0.627 -2.491 -23.747 1.00 97.12 299 LEU A CA 1
ATOM 2386 C C . LEU A 1 299 ? 0.149 -3.472 -22.860 1.00 97.12 299 LEU A C 1
ATOM 2388 O O . LEU A 1 299 ? -0.364 -4.554 -22.577 1.00 97.12 299 LEU A O 1
ATOM 2392 N N . ALA A 1 300 ? 1.340 -3.101 -22.384 1.00 97.44 300 ALA A N 1
ATOM 2393 C CA . ALA A 1 300 ? 2.113 -3.936 -21.465 1.00 97.44 300 ALA A CA 1
ATOM 2394 C C . ALA A 1 300 ? 1.349 -4.200 -20.156 1.00 97.44 300 ALA A C 1
ATOM 2396 O O . ALA A 1 300 ? 1.322 -5.326 -19.667 1.00 97.44 300 ALA A O 1
ATOM 2397 N N . TYR A 1 301 ? 0.647 -3.202 -19.616 1.00 98.06 301 TYR A N 1
ATOM 2398 C CA . TYR A 1 301 ? -0.189 -3.407 -18.431 1.00 98.06 301 TYR A CA 1
ATOM 2399 C C . TYR A 1 301 ? -1.493 -4.150 -18.722 1.00 98.06 301 TYR A C 1
ATOM 2401 O O . TYR A 1 301 ? -1.898 -4.995 -17.925 1.00 98.06 301 TYR A O 1
ATOM 2409 N N . SER A 1 302 ? -2.102 -3.936 -19.890 1.00 98.19 302 SER A N 1
ATOM 2410 C CA . SER A 1 302 ? -3.252 -4.730 -20.351 1.00 98.19 302 SER A CA 1
ATOM 2411 C C . SER A 1 302 ? -2.903 -6.220 -20.456 1.00 98.19 302 SER A C 1
ATOM 2413 O O . SER A 1 302 ? -3.731 -7.077 -20.142 1.00 98.19 302 SER A O 1
ATOM 2415 N N . PHE A 1 303 ? -1.659 -6.547 -20.829 1.00 97.81 303 PHE A N 1
ATOM 2416 C CA . PHE A 1 303 ? -1.165 -7.923 -20.802 1.00 97.81 303 PHE A CA 1
ATOM 2417 C C . PHE A 1 303 ? -1.254 -8.526 -19.399 1.00 97.81 303 PHE A C 1
ATOM 2419 O O . PHE A 1 303 ? -1.781 -9.624 -19.273 1.00 97.81 303 PHE A O 1
ATOM 2426 N N . TRP A 1 304 ? -0.833 -7.827 -18.341 1.00 98.19 304 TRP A N 1
ATOM 2427 C CA . TRP A 1 304 ? -0.911 -8.360 -16.973 1.00 98.19 304 TRP A CA 1
ATOM 2428 C C . TRP A 1 304 ? -2.344 -8.555 -16.480 1.00 98.19 304 TRP A C 1
ATOM 2430 O O . TRP A 1 304 ? -2.618 -9.551 -15.811 1.00 98.19 304 TRP A O 1
ATOM 2440 N N . ILE A 1 305 ? -3.266 -7.668 -16.868 1.00 98.38 305 ILE A N 1
ATOM 2441 C CA . ILE A 1 305 ? -4.700 -7.837 -16.585 1.00 98.38 305 ILE A CA 1
ATOM 2442 C C . ILE A 1 305 ? -5.206 -9.143 -17.205 1.00 98.38 305 ILE A C 1
ATOM 2444 O O . ILE A 1 305 ? -5.816 -9.951 -16.513 1.00 98.38 305 ILE A O 1
ATOM 2448 N N . ALA A 1 306 ? -4.917 -9.390 -18.484 1.00 97.75 306 ALA A N 1
ATOM 2449 C CA . ALA A 1 306 ? -5.434 -10.570 -19.177 1.00 97.75 306 ALA A CA 1
ATOM 2450 C C . ALA A 1 306 ? -4.654 -11.867 -18.880 1.00 97.75 306 ALA A C 1
ATOM 2452 O O . ALA A 1 306 ? -5.231 -12.950 -18.862 1.00 97.75 306 ALA A O 1
ATOM 2453 N N . TYR A 1 307 ? -3.342 -11.785 -18.660 1.00 97.44 307 TYR A N 1
ATOM 2454 C CA . TYR A 1 307 ? -2.480 -12.945 -18.428 1.00 97.44 307 TYR A CA 1
ATOM 2455 C C . TYR A 1 307 ? -2.575 -13.466 -16.991 1.00 97.44 307 TYR A C 1
ATOM 2457 O O . TYR A 1 307 ? -2.625 -14.682 -16.783 1.00 97.44 307 TYR A O 1
ATOM 2465 N N . ALA A 1 308 ? -2.559 -12.555 -16.013 1.00 97.62 308 ALA A N 1
ATOM 2466 C CA . ALA A 1 308 ? -2.524 -12.895 -14.595 1.00 97.62 308 ALA A CA 1
ATOM 2467 C C . ALA A 1 308 ? -3.876 -12.739 -13.886 1.00 97.62 308 ALA A C 1
ATOM 2469 O O . ALA A 1 308 ? -3.995 -13.249 -12.783 1.00 97.62 308 ALA A O 1
ATOM 2470 N N . ASP A 1 309 ? -4.880 -12.106 -14.507 1.00 98.31 309 ASP A N 1
ATOM 2471 C CA . ASP A 1 309 ? -6.201 -11.824 -13.912 1.00 98.31 309 ASP A CA 1
ATOM 2472 C C . ASP A 1 309 ? -6.155 -10.839 -12.724 1.00 98.31 309 ASP A C 1
ATOM 2474 O O . ASP A 1 309 ? -6.946 -10.928 -11.792 1.00 98.31 309 ASP A O 1
ATOM 2478 N N . VAL A 1 310 ? -5.235 -9.868 -12.733 1.00 98.44 310 VAL A N 1
ATOM 2479 C CA . VAL A 1 310 ? -5.157 -8.857 -11.657 1.00 98.44 310 VAL A CA 1
ATOM 2480 C C . VAL A 1 310 ? -6.406 -7.963 -11.606 1.00 98.44 310 VAL A C 1
ATOM 2482 O O . VAL A 1 310 ? -7.152 -7.848 -12.578 1.00 98.44 310 VAL A O 1
ATOM 2485 N N . ASP A 1 311 ? -6.643 -7.318 -10.464 1.00 98.69 311 ASP A N 1
ATOM 2486 C CA . ASP A 1 311 ? -7.924 -6.679 -10.115 1.00 98.69 311 ASP A CA 1
ATOM 2487 C C . ASP A 1 311 ? -7.854 -5.157 -9.958 1.00 98.69 311 ASP A C 1
ATOM 2489 O O . ASP A 1 311 ? -8.883 -4.479 -9.853 1.00 98.69 311 ASP A O 1
ATOM 2493 N N . GLY A 1 312 ? -6.642 -4.614 -9.930 1.00 98.38 312 GLY A N 1
ATOM 2494 C CA . GLY A 1 312 ? -6.417 -3.187 -9.812 1.00 98.38 312 GLY A CA 1
ATOM 2495 C C . GLY A 1 312 ? -4.970 -2.793 -10.045 1.00 98.38 312 GLY A C 1
ATOM 2496 O O . GLY A 1 312 ? -4.068 -3.631 -10.006 1.00 98.38 312 GLY A O 1
ATOM 2497 N N . PHE A 1 313 ? -4.761 -1.493 -10.214 1.00 98.50 313 PHE A N 1
ATOM 2498 C CA . PHE A 1 313 ? -3.458 -0.856 -10.250 1.00 98.50 313 PHE A CA 1
ATOM 2499 C C . PHE A 1 313 ? -3.346 0.259 -9.216 1.00 98.50 313 PHE A C 1
ATOM 2501 O O . PHE A 1 313 ? -4.206 1.140 -9.133 1.00 98.50 313 PHE A O 1
ATOM 2508 N N . ARG A 1 314 ? -2.239 0.249 -8.471 1.00 97.19 314 ARG A N 1
ATOM 2509 C CA . ARG A 1 314 ? -1.701 1.453 -7.841 1.00 97.19 314 ARG A CA 1
ATOM 2510 C C . ARG A 1 314 ? -0.716 2.065 -8.827 1.00 97.19 314 ARG A C 1
ATOM 2512 O O . ARG A 1 314 ? 0.236 1.414 -9.229 1.00 97.19 314 ARG A O 1
ATOM 2519 N N . ILE A 1 315 ? -0.987 3.290 -9.250 1.00 95.62 315 ILE A N 1
ATOM 2520 C CA . ILE A 1 315 ? -0.213 4.018 -10.249 1.00 95.62 315 ILE A CA 1
ATOM 2521 C C . ILE A 1 315 ? 0.843 4.831 -9.512 1.00 95.62 315 ILE A C 1
ATOM 2523 O O . ILE A 1 315 ? 0.521 5.806 -8.820 1.00 95.62 315 ILE A O 1
ATOM 2527 N N . ASP A 1 316 ? 2.086 4.396 -9.665 1.00 89.75 316 ASP A N 1
ATOM 2528 C CA . ASP A 1 316 ? 3.267 5.067 -9.152 1.00 89.75 316 ASP A CA 1
ATOM 2529 C C . ASP A 1 316 ? 3.432 6.453 -9.759 1.00 89.75 316 ASP A C 1
ATOM 2531 O O . ASP A 1 316 ? 3.155 6.662 -10.948 1.00 89.75 316 ASP A O 1
ATOM 2535 N N . ALA A 1 317 ? 3.897 7.395 -8.934 1.00 80.12 317 ALA A N 1
ATOM 2536 C CA . ALA A 1 317 ? 4.310 8.710 -9.390 1.00 80.12 317 ALA A CA 1
ATOM 2537 C C . ALA A 1 317 ? 3.229 9.445 -10.205 1.00 80.12 317 ALA A C 1
ATOM 2539 O O . ALA A 1 317 ? 3.545 10.245 -11.086 1.00 80.12 317 ALA A O 1
ATOM 2540 N N . ALA A 1 318 ? 1.943 9.228 -9.904 1.00 81.75 318 ALA A N 1
ATOM 2541 C CA . ALA A 1 318 ? 0.834 9.798 -10.670 1.00 81.75 318 ALA A CA 1
ATOM 2542 C C . ALA A 1 318 ? 0.887 11.340 -10.731 1.00 81.75 318 ALA A C 1
ATOM 2544 O O . ALA A 1 318 ? 0.475 11.925 -11.730 1.00 81.75 318 ALA A O 1
ATOM 2545 N N . LYS A 1 319 ? 1.471 12.008 -9.718 1.00 77.38 319 LYS A N 1
ATOM 2546 C CA . LYS A 1 319 ? 1.728 13.467 -9.750 1.00 77.38 319 LYS A CA 1
ATOM 2547 C C . LYS A 1 319 ? 2.697 13.925 -10.847 1.00 77.38 319 LYS A C 1
ATOM 2549 O O . LYS A 1 319 ? 2.701 15.099 -11.199 1.00 77.38 319 LYS A O 1
ATOM 2554 N N . HIS A 1 320 ? 3.573 13.037 -11.313 1.00 81.25 320 HIS A N 1
ATOM 2555 C CA . HIS A 1 320 ? 4.594 13.332 -12.316 1.00 81.25 320 HIS A CA 1
ATOM 2556 C C . HIS A 1 320 ? 4.041 13.202 -13.737 1.00 81.25 320 HIS A C 1
ATOM 2558 O O . HIS A 1 320 ? 4.671 13.637 -14.700 1.00 81.25 320 HIS A O 1
ATOM 2564 N N . MET A 1 321 ? 2.839 12.645 -13.873 1.00 85.44 321 MET A N 1
ATOM 2565 C CA . MET A 1 321 ? 2.086 12.653 -15.113 1.00 85.44 321 MET A CA 1
ATOM 2566 C C . MET A 1 321 ? 1.266 13.939 -15.206 1.00 85.44 321 MET A C 1
ATOM 2568 O O . MET A 1 321 ? 0.656 14.382 -14.235 1.00 85.44 321 MET A O 1
ATOM 2572 N N . ASP A 1 322 ? 1.200 14.521 -16.401 1.00 84.56 322 ASP A N 1
ATOM 2573 C CA . ASP A 1 322 ? 0.196 15.546 -16.679 1.00 84.56 322 ASP A CA 1
ATOM 2574 C C . ASP A 1 322 ? -1.229 14.966 -16.541 1.00 84.56 322 ASP A C 1
ATOM 2576 O O . ASP A 1 322 ? -1.457 13.775 -16.779 1.00 84.56 322 ASP A O 1
ATOM 2580 N N . VAL A 1 323 ? -2.204 15.809 -16.190 1.00 88.00 323 VAL A N 1
ATOM 2581 C CA . VAL A 1 323 ? -3.594 15.391 -15.943 1.00 88.00 323 VAL A CA 1
ATOM 2582 C C . VAL A 1 323 ? -4.201 14.706 -17.168 1.00 88.00 323 VAL A C 1
ATOM 2584 O O . VAL A 1 323 ? -4.887 13.693 -17.017 1.00 88.00 323 VAL A O 1
ATOM 2587 N N . ASP A 1 324 ? -3.938 15.200 -18.383 1.00 89.56 324 ASP A N 1
ATOM 2588 C CA . ASP A 1 324 ? -4.467 14.571 -19.598 1.00 89.56 324 ASP A CA 1
ATOM 2589 C C . ASP A 1 324 ? -3.816 13.204 -19.854 1.00 89.56 324 ASP A C 1
ATOM 2591 O O . ASP A 1 324 ? -4.486 12.284 -20.340 1.00 89.56 324 ASP A O 1
ATOM 2595 N N . ALA A 1 325 ? -2.533 13.051 -19.506 1.00 91.12 325 ALA A N 1
ATOM 2596 C CA . ALA A 1 325 ? -1.813 11.783 -19.597 1.00 91.12 325 ALA A CA 1
ATOM 2597 C C . ALA A 1 325 ? -2.382 10.753 -18.619 1.00 91.12 325 ALA A C 1
ATOM 2599 O O . ALA A 1 325 ? -2.791 9.674 -19.048 1.00 91.12 325 ALA A O 1
ATOM 2600 N N . LEU A 1 326 ? -2.500 11.107 -17.338 1.00 92.81 326 LEU A N 1
ATOM 2601 C CA . LEU A 1 326 ? -3.074 10.225 -16.323 1.00 92.81 326 LEU A CA 1
ATOM 2602 C C . LEU A 1 326 ? -4.523 9.850 -16.657 1.00 92.81 326 LEU A C 1
ATOM 2604 O O . LEU A 1 326 ? -4.898 8.683 -16.554 1.00 92.81 326 LEU A O 1
ATOM 2608 N N . ARG A 1 327 ? -5.317 10.809 -17.150 1.00 92.94 327 ARG A N 1
ATOM 2609 C CA . ARG A 1 327 ? -6.674 10.540 -17.633 1.00 92.94 327 ARG A CA 1
ATOM 2610 C C . ARG A 1 327 ? -6.695 9.540 -18.781 1.00 92.94 327 ARG A C 1
ATOM 2612 O O . ARG A 1 327 ? -7.491 8.612 -18.771 1.00 92.94 327 ARG A O 1
ATOM 2619 N N . SER A 1 328 ? -5.834 9.728 -19.776 1.00 93.50 328 SER A N 1
ATOM 2620 C CA . SER A 1 328 ? -5.795 8.844 -20.947 1.00 93.50 328 SER A CA 1
ATOM 2621 C C . SER A 1 328 ? -5.335 7.431 -20.581 1.00 93.50 328 SER A C 1
ATOM 2623 O O . SER A 1 328 ? -5.855 6.468 -21.135 1.00 93.50 328 SER A O 1
ATOM 2625 N N . PHE A 1 329 ? -4.411 7.305 -19.623 1.00 95.44 329 PHE A N 1
ATOM 2626 C CA . PHE A 1 329 ? -4.021 6.017 -19.049 1.00 95.44 329 PHE A CA 1
ATOM 2627 C C . PHE A 1 329 ? -5.207 5.335 -18.353 1.00 95.44 329 PHE A C 1
ATOM 2629 O O . PHE A 1 329 ? -5.505 4.175 -18.634 1.00 95.44 329 PHE A O 1
ATOM 2636 N N . CYS A 1 330 ? -5.921 6.062 -17.487 1.00 95.94 330 CYS A N 1
ATOM 2637 C CA . CYS A 1 330 ? -7.075 5.523 -16.767 1.00 95.94 330 CYS A CA 1
ATOM 2638 C C . CYS A 1 330 ? -8.208 5.109 -17.714 1.00 95.94 330 CYS A C 1
ATOM 2640 O O . CYS A 1 330 ? -8.748 4.016 -17.550 1.00 95.94 330 CYS A O 1
ATOM 2642 N N . ASP A 1 331 ? -8.534 5.945 -18.708 1.00 95.38 331 ASP A N 1
ATOM 2643 C CA . ASP A 1 331 ? -9.534 5.647 -19.741 1.00 95.38 331 ASP A CA 1
ATOM 2644 C C . ASP A 1 331 ? -9.179 4.319 -20.444 1.00 95.38 331 ASP A C 1
ATOM 2646 O O . ASP A 1 331 ? -9.993 3.398 -20.475 1.00 95.38 331 ASP A O 1
ATOM 2650 N N . TRP A 1 332 ? -7.930 4.166 -20.909 1.00 96.25 332 TRP A N 1
ATOM 2651 C CA . TRP A 1 332 ? -7.476 2.956 -21.606 1.00 96.25 332 TRP A CA 1
ATOM 2652 C C . TRP A 1 332 ? -7.578 1.700 -20.738 1.00 96.25 332 TRP A C 1
ATOM 2654 O O . TRP A 1 332 ? -8.145 0.690 -21.161 1.00 96.25 332 TRP A O 1
ATOM 2664 N N . ILE A 1 333 ? -7.005 1.733 -19.530 1.00 97.81 333 ILE A N 1
ATOM 2665 C CA . ILE A 1 333 ? -6.992 0.563 -18.643 1.00 97.81 333 ILE A CA 1
ATOM 2666 C C . ILE A 1 333 ? -8.417 0.162 -18.259 1.00 97.81 333 ILE A C 1
ATOM 2668 O O . ILE A 1 333 ? -8.737 -1.028 -18.240 1.00 97.81 333 ILE A O 1
ATOM 2672 N N . ARG A 1 334 ? -9.286 1.142 -17.998 1.00 97.12 334 ARG A N 1
ATOM 2673 C CA . ARG A 1 334 ? -10.684 0.893 -17.652 1.00 97.12 334 ARG A CA 1
ATOM 2674 C C . ARG A 1 334 ? -11.451 0.274 -18.816 1.00 97.12 334 ARG A C 1
ATOM 2676 O O . ARG A 1 334 ? -12.127 -0.728 -18.605 1.00 97.12 334 ARG A O 1
ATOM 2683 N N . GLU A 1 335 ? -11.306 0.811 -20.027 1.00 96.75 335 GLU A N 1
ATOM 2684 C CA . GLU A 1 335 ? -11.921 0.249 -21.237 1.00 96.75 335 GLU A CA 1
ATOM 2685 C C . GLU A 1 335 ? -11.466 -1.199 -21.479 1.00 96.75 335 GLU A C 1
ATOM 2687 O O . GLU A 1 335 ? -12.291 -2.080 -21.738 1.00 96.75 335 GLU A O 1
ATOM 2692 N N . PHE A 1 336 ? -10.166 -1.481 -21.325 1.00 97.81 336 PHE A N 1
ATOM 2693 C CA . PHE A 1 336 ? -9.640 -2.839 -21.459 1.00 97.81 336 PHE A CA 1
ATOM 2694 C C . PHE A 1 336 ? -10.213 -3.784 -20.394 1.00 97.81 336 PHE A C 1
ATOM 2696 O O . PHE A 1 336 ? -10.705 -4.862 -20.731 1.00 97.81 336 PHE A O 1
ATOM 2703 N N . ALA A 1 337 ? -10.201 -3.386 -19.121 1.00 97.81 337 ALA A N 1
ATOM 2704 C CA . ALA A 1 337 ? -10.724 -4.202 -18.027 1.00 97.81 337 ALA A CA 1
ATOM 2705 C C . ALA A 1 337 ? -12.233 -4.481 -18.176 1.00 97.81 337 ALA A C 1
ATOM 2707 O O . ALA A 1 337 ? -12.682 -5.612 -17.979 1.00 97.81 337 ALA A O 1
ATOM 2708 N N . GLN A 1 338 ? -13.015 -3.488 -18.605 1.00 96.75 338 GLN A N 1
ATOM 2709 C CA . GLN A 1 338 ? -14.442 -3.654 -18.901 1.00 96.75 338 GLN A CA 1
ATOM 2710 C C . GLN A 1 338 ? -14.680 -4.612 -20.071 1.00 96.75 338 GLN A C 1
ATOM 2712 O O . GLN A 1 338 ? -15.602 -5.424 -20.015 1.00 96.75 338 GLN A O 1
ATOM 2717 N N . SER A 1 339 ? -13.817 -4.598 -21.093 1.00 96.50 339 SER A N 1
ATOM 2718 C CA . SER A 1 339 ? -13.938 -5.511 -22.241 1.00 96.50 339 SER A CA 1
ATOM 2719 C C . SER A 1 339 ? -13.859 -6.999 -21.865 1.00 96.50 339 SER A C 1
ATOM 2721 O O . SER A 1 339 ? -14.371 -7.842 -22.600 1.00 96.50 339 SER A O 1
ATOM 2723 N N . ILE A 1 340 ? -13.265 -7.317 -20.708 1.00 96.75 340 ILE A N 1
ATOM 2724 C CA . ILE A 1 340 ? -13.154 -8.676 -20.159 1.00 96.75 340 ILE A CA 1
ATOM 2725 C C . ILE A 1 340 ? -14.054 -8.915 -18.929 1.00 96.75 340 ILE A C 1
ATOM 2727 O O . ILE A 1 340 ? -13.930 -9.942 -18.263 1.00 96.75 340 ILE A O 1
ATOM 2731 N N . GLY A 1 341 ? -14.965 -7.984 -18.616 1.00 95.62 341 GLY A N 1
ATOM 2732 C CA . GLY A 1 341 ? -15.959 -8.117 -17.541 1.00 95.62 341 GLY A CA 1
ATOM 2733 C C . GLY A 1 341 ? -15.527 -7.623 -16.152 1.00 95.62 341 GLY A C 1
ATOM 2734 O O . GLY A 1 341 ? -16.257 -7.823 -15.177 1.00 95.62 341 GLY A O 1
ATOM 2735 N N . LYS A 1 342 ? -14.373 -6.955 -16.021 1.00 97.25 342 LYS A N 1
ATOM 2736 C CA . LYS A 1 342 ? -13.935 -6.313 -14.767 1.00 97.25 342 LYS A CA 1
ATOM 2737 C C . LYS A 1 342 ? -14.464 -4.876 -14.671 1.00 97.25 342 LYS A C 1
ATOM 2739 O O . LYS A 1 342 ? -13.744 -3.905 -14.888 1.00 97.25 342 LYS A O 1
ATOM 2744 N N . GLU A 1 343 ? -15.740 -4.742 -14.313 1.00 95.75 343 GLU A N 1
ATOM 2745 C CA . GLU A 1 343 ? -16.480 -3.464 -14.319 1.00 95.75 343 GLU A CA 1
ATOM 2746 C C . GLU A 1 343 ? -15.970 -2.401 -13.330 1.00 95.75 343 GLU A C 1
ATOM 2748 O O . GLU A 1 343 ? -16.134 -1.201 -13.558 1.00 95.75 343 GLU A O 1
ATOM 2753 N N . ARG A 1 344 ? -15.362 -2.823 -12.214 1.00 95.94 344 ARG A N 1
ATOM 2754 C CA . ARG A 1 344 ? -14.833 -1.934 -11.163 1.00 95.94 344 ARG A CA 1
ATOM 2755 C C . ARG A 1 344 ? -13.352 -2.206 -10.901 1.00 95.94 344 ARG A C 1
ATOM 2757 O O . ARG A 1 344 ? -12.946 -2.298 -9.744 1.00 95.94 344 ARG A O 1
ATOM 2764 N N . PHE A 1 345 ? -12.561 -2.381 -11.959 1.00 97.94 345 PHE A N 1
ATOM 2765 C CA . PHE A 1 345 ? -11.104 -2.472 -11.845 1.00 97.94 345 PHE A CA 1
ATOM 2766 C C . PHE A 1 345 ? -10.564 -1.240 -11.110 1.00 97.94 345 PHE A C 1
ATOM 2768 O O . PHE A 1 345 ? -10.892 -0.115 -11.491 1.00 97.94 345 PHE A O 1
ATOM 2775 N N . LEU A 1 346 ? -9.802 -1.453 -10.035 1.00 98.06 346 LEU A N 1
ATOM 2776 C CA . LEU A 1 346 ? -9.374 -0.360 -9.161 1.00 98.06 346 LEU A CA 1
ATOM 2777 C C . LEU A 1 346 ? -8.207 0.407 -9.770 1.00 98.06 346 LEU A C 1
ATOM 2779 O O . LEU A 1 346 ? -7.182 -0.193 -10.069 1.00 98.06 346 LEU A O 1
ATOM 2783 N N . LEU A 1 347 ? -8.314 1.727 -9.856 1.00 97.50 347 LEU A N 1
ATOM 2784 C CA . LEU A 1 347 ? -7.206 2.616 -10.197 1.00 97.50 347 LEU A CA 1
ATOM 2785 C C . LEU A 1 347 ? -6.947 3.583 -9.040 1.00 97.50 347 LEU A C 1
ATOM 2787 O O . LEU A 1 347 ? -7.754 4.478 -8.774 1.00 97.50 347 LEU A O 1
ATOM 2791 N N . VAL A 1 348 ? -5.818 3.406 -8.351 1.00 95.75 348 VAL A N 1
ATOM 2792 C CA . VAL A 1 348 ? -5.389 4.270 -7.241 1.00 95.75 348 VAL A CA 1
ATOM 2793 C C . VAL A 1 348 ? -4.158 5.064 -7.643 1.00 95.75 348 VAL A C 1
ATOM 2795 O O . VAL A 1 348 ? -3.153 4.475 -8.016 1.00 95.75 348 VAL A O 1
ATOM 2798 N N . GLY A 1 349 ? -4.202 6.389 -7.532 1.00 92.38 349 GLY A N 1
ATOM 2799 C CA . GLY A 1 349 ? -3.052 7.243 -7.833 1.00 92.38 349 GLY A CA 1
ATOM 2800 C C . GLY A 1 349 ? -2.212 7.566 -6.600 1.00 92.38 349 GLY A C 1
ATOM 2801 O O . GLY A 1 349 ? -2.745 7.978 -5.563 1.00 92.38 349 GLY A O 1
ATOM 2802 N N . GLU A 1 350 ? -0.891 7.463 -6.726 1.00 86.94 350 GLU A N 1
ATOM 2803 C CA . GLU A 1 350 ? 0.030 8.125 -5.808 1.00 86.94 350 GLU A CA 1
ATOM 2804 C C . GLU A 1 350 ? 0.140 9.615 -6.167 1.00 86.94 350 GLU A C 1
ATOM 2806 O O . GLU A 1 350 ? 0.874 10.025 -7.069 1.00 86.94 350 GLU A O 1
ATOM 2811 N N . VAL A 1 351 ? -0.621 10.444 -5.455 1.00 82.94 351 VAL A N 1
ATOM 2812 C CA . VAL A 1 351 ? -0.648 11.896 -5.661 1.00 82.94 351 VAL A CA 1
ATOM 2813 C C . VAL A 1 351 ? -0.101 12.593 -4.413 1.00 82.94 351 VAL A C 1
ATOM 2815 O O . VAL A 1 351 ? -0.880 13.006 -3.552 1.00 82.94 351 VAL A O 1
ATOM 2818 N N . PRO A 1 352 ? 1.230 12.704 -4.261 1.00 65.88 352 PRO A N 1
ATOM 2819 C CA . PRO A 1 352 ? 1.806 13.426 -3.140 1.00 65.88 352 PRO A CA 1
ATOM 2820 C C . PRO A 1 352 ? 1.604 14.933 -3.332 1.00 65.88 352 PRO A C 1
ATOM 2822 O O . PRO A 1 352 ? 2.010 15.519 -4.337 1.00 65.88 352 PRO A O 1
ATOM 2825 N N . GLY A 1 353 ? 0.930 15.540 -2.359 1.00 68.75 353 GLY A N 1
ATOM 2826 C CA . GLY A 1 353 ? 0.486 16.929 -2.352 1.00 68.75 353 GLY A CA 1
ATOM 2827 C C . GLY A 1 353 ? -0.801 17.082 -1.539 1.00 68.75 353 GLY A C 1
ATOM 2828 O O . GLY A 1 353 ? -1.412 16.093 -1.136 1.00 68.75 353 GLY A O 1
ATOM 2829 N N . GLY A 1 354 ? -1.227 18.327 -1.319 1.00 71.44 354 GLY A N 1
ATOM 2830 C CA . GLY A 1 354 ? -2.398 18.628 -0.495 1.00 71.44 354 GLY A CA 1
ATOM 2831 C C . GLY A 1 354 ? -3.672 17.917 -0.963 1.00 71.44 354 GLY A C 1
ATOM 2832 O O . GLY A 1 354 ? -3.889 17.703 -2.156 1.00 71.44 354 GLY A O 1
ATOM 2833 N N . ARG A 1 355 ? -4.575 17.617 -0.022 1.00 77.19 355 ARG A N 1
ATOM 2834 C CA . ARG A 1 355 ? -5.866 16.949 -0.287 1.00 77.19 355 ARG A CA 1
ATOM 2835 C C . ARG A 1 355 ? -6.678 17.562 -1.437 1.00 77.19 355 ARG A C 1
ATOM 2837 O O . ARG A 1 355 ? -7.376 16.830 -2.130 1.00 77.19 355 ARG A O 1
ATOM 2844 N N . GLU A 1 356 ? -6.616 18.878 -1.624 1.00 77.19 356 GLU A N 1
ATOM 2845 C CA . GLU A 1 356 ? -7.323 19.571 -2.711 1.00 77.19 356 GLU A CA 1
ATOM 2846 C C . GLU A 1 356 ? -6.838 19.106 -4.088 1.00 77.19 356 GLU A C 1
ATOM 2848 O O . GLU A 1 356 ? -7.659 18.748 -4.930 1.00 77.19 356 GLU A O 1
ATOM 2853 N N . LEU A 1 357 ? -5.518 19.005 -4.270 1.00 79.19 357 LEU A N 1
ATOM 2854 C CA . LEU A 1 357 ? -4.904 18.506 -5.498 1.00 79.19 357 LEU A CA 1
ATOM 2855 C C . LEU A 1 357 ? -5.277 17.042 -5.745 1.00 79.19 357 LEU A C 1
ATOM 2857 O O . LEU A 1 357 ? -5.659 16.677 -6.853 1.00 79.19 357 LEU A O 1
ATOM 2861 N N . ALA A 1 358 ? -5.203 16.203 -4.711 1.00 82.75 358 ALA A N 1
ATOM 2862 C CA . ALA A 1 358 ? -5.546 14.790 -4.832 1.00 82.75 358 ALA A CA 1
ATOM 2863 C C . ALA A 1 358 ? -7.028 14.592 -5.209 1.00 82.75 358 ALA A C 1
ATOM 2865 O O . ALA A 1 358 ? -7.340 13.776 -6.075 1.00 82.75 358 ALA A O 1
ATOM 2866 N N . TRP A 1 359 ? -7.938 15.372 -4.618 1.00 82.38 359 TRP A N 1
ATOM 2867 C CA . TRP A 1 359 ? -9.359 15.353 -4.974 1.00 82.38 359 TRP A CA 1
ATOM 2868 C C . TRP A 1 359 ? -9.605 15.835 -6.408 1.00 82.38 359 TRP A C 1
ATOM 2870 O O . TRP A 1 359 ? -10.361 15.206 -7.150 1.00 82.38 359 TRP A O 1
ATOM 2880 N N . GLU A 1 360 ? -8.951 16.926 -6.811 1.00 83.56 360 GLU A N 1
ATOM 2881 C CA . GLU A 1 360 ? -9.053 17.461 -8.168 1.00 83.56 360 GLU A CA 1
ATOM 2882 C C . GLU A 1 360 ? -8.565 16.437 -9.201 1.00 83.56 360 GLU A C 1
ATOM 2884 O O . GLU A 1 360 ? -9.254 16.178 -10.190 1.00 83.56 360 GLU A O 1
ATOM 2889 N N . ILE A 1 361 ? -7.407 15.819 -8.958 1.00 86.81 361 ILE A N 1
ATOM 2890 C CA . ILE A 1 361 ? -6.838 14.807 -9.849 1.00 86.81 361 ILE A CA 1
ATOM 2891 C C . ILE A 1 361 ? -7.782 13.611 -9.962 1.00 86.81 361 ILE A C 1
ATOM 2893 O O . ILE A 1 361 ? -8.102 13.217 -11.083 1.00 86.81 361 ILE A O 1
ATOM 2897 N N . VAL A 1 362 ? -8.305 13.083 -8.850 1.00 89.25 362 VAL A N 1
ATOM 2898 C CA . VAL A 1 362 ? -9.289 11.985 -8.884 1.00 89.25 362 VAL A CA 1
ATOM 2899 C C . VAL A 1 362 ? -10.512 12.367 -9.725 1.00 89.25 362 VAL A C 1
ATOM 2901 O O . VAL A 1 362 ? -10.889 11.634 -10.640 1.00 89.25 362 VAL A O 1
ATOM 2904 N N . GLY A 1 363 ? -11.078 13.557 -9.502 1.00 86.75 363 GLY A N 1
ATOM 2905 C CA . GLY A 1 363 ? -12.251 14.038 -10.239 1.00 86.75 363 GLY A CA 1
ATOM 2906 C C . GLY A 1 363 ? -12.016 14.302 -11.732 1.00 86.75 363 GLY A C 1
ATOM 2907 O O . GLY A 1 363 ? -12.963 14.236 -12.517 1.00 86.75 363 GLY A O 1
ATOM 2908 N N . ARG A 1 364 ? -10.778 14.600 -12.147 1.00 88.94 364 ARG A N 1
ATOM 2909 C CA . ARG A 1 364 ? -10.435 14.950 -13.539 1.00 88.94 364 ARG A CA 1
ATOM 2910 C C . ARG A 1 364 ? -9.875 13.793 -14.363 1.00 88.94 364 ARG A C 1
ATOM 2912 O O . ARG A 1 364 ? -9.916 13.874 -15.591 1.00 88.94 364 ARG A O 1
ATOM 2919 N N . THR A 1 365 ? -9.336 12.758 -13.722 1.00 90.56 365 THR A N 1
ATOM 2920 C CA . THR A 1 365 ? -8.558 11.706 -14.405 1.00 90.56 365 THR A CA 1
ATOM 2921 C C . THR A 1 365 ? -9.257 10.359 -14.497 1.00 90.56 365 THR A C 1
ATOM 2923 O O . THR A 1 365 ? -8.841 9.528 -15.291 1.00 90.56 365 THR A O 1
ATOM 2926 N N . GLY A 1 366 ? -10.330 10.130 -13.739 1.00 89.44 366 GLY A N 1
ATOM 2927 C CA . GLY A 1 366 ? -10.997 8.826 -13.732 1.00 89.44 366 GLY A CA 1
ATOM 2928 C C . GLY A 1 366 ? -10.294 7.775 -12.867 1.00 89.44 366 GLY A C 1
ATOM 2929 O O . GLY A 1 366 ? -10.626 6.593 -12.974 1.00 89.44 366 GLY A O 1
ATOM 2930 N N . LEU A 1 367 ? -9.360 8.191 -12.002 1.00 93.69 367 LEU A N 1
ATOM 2931 C CA . LEU A 1 367 ? -8.952 7.399 -10.842 1.00 93.69 367 LEU A CA 1
ATOM 2932 C C . LEU A 1 367 ? -10.168 7.092 -9.961 1.00 93.69 367 LEU A C 1
ATOM 2934 O O . LEU A 1 367 ? -11.050 7.935 -9.792 1.00 93.69 367 LEU A O 1
ATOM 2938 N N . ASP A 1 368 ? -10.177 5.913 -9.348 1.00 94.12 368 ASP A N 1
ATOM 2939 C CA . ASP A 1 368 ? -11.175 5.568 -8.336 1.00 94.12 368 ASP A CA 1
ATOM 2940 C C . ASP A 1 368 ? -10.822 6.210 -6.991 1.00 94.12 368 ASP A C 1
ATOM 2942 O O . ASP A 1 368 ? -11.708 6.693 -6.289 1.00 94.12 368 ASP A O 1
ATOM 2946 N N . ALA A 1 369 ? -9.527 6.256 -6.651 1.00 93.31 369 ALA A N 1
ATOM 2947 C CA . ALA A 1 369 ? -9.035 6.818 -5.398 1.00 93.31 369 ALA A CA 1
ATOM 2948 C C . ALA A 1 369 ? -7.632 7.431 -5.516 1.00 93.31 369 ALA A C 1
ATOM 2950 O O . ALA A 1 369 ? -6.858 7.108 -6.417 1.00 93.31 369 ALA A O 1
ATOM 2951 N N . ALA A 1 370 ? -7.274 8.273 -4.549 1.00 92.00 370 ALA A N 1
ATOM 2952 C CA . ALA A 1 370 ? -5.890 8.660 -4.289 1.00 92.00 370 ALA A CA 1
ATOM 2953 C C . ALA A 1 370 ? -5.387 8.021 -2.990 1.00 92.00 370 ALA A C 1
ATOM 2955 O O . ALA A 1 370 ? -6.164 7.747 -2.066 1.00 92.00 370 ALA A O 1
ATOM 2956 N N . LEU A 1 371 ? -4.074 7.821 -2.887 1.00 90.69 371 LEU A N 1
ATOM 2957 C CA . LEU A 1 371 ? -3.461 7.485 -1.607 1.00 90.69 371 LEU A CA 1
ATOM 2958 C C . LEU A 1 371 ? -3.554 8.681 -0.649 1.00 90.69 371 LEU A C 1
ATOM 2960 O O . LEU A 1 371 ? -3.178 9.800 -0.985 1.00 90.69 371 LEU A O 1
ATOM 2964 N N . GLY A 1 372 ? -4.006 8.445 0.582 1.00 85.50 372 GLY A N 1
ATOM 2965 C CA . GLY A 1 372 ? -4.124 9.473 1.622 1.00 85.50 372 GLY A CA 1
ATOM 2966 C C . GLY A 1 372 ? -2.791 9.950 2.219 1.00 85.50 372 GLY A C 1
ATOM 2967 O O . GLY A 1 372 ? -2.815 10.571 3.280 1.00 85.50 372 GLY A O 1
ATOM 2968 N N . ILE A 1 373 ? -1.658 9.653 1.575 1.00 81.19 373 ILE A N 1
ATOM 2969 C CA . ILE A 1 373 ? -0.280 9.794 2.077 1.00 81.19 373 ILE A CA 1
ATOM 2970 C C . ILE A 1 373 ? 0.053 11.181 2.631 1.00 81.19 373 ILE A C 1
ATOM 2972 O O . ILE A 1 373 ? 0.668 11.270 3.687 1.00 81.19 373 ILE A O 1
ATOM 2976 N N . ASP A 1 374 ? -0.395 12.263 1.992 1.00 77.25 374 ASP A N 1
ATOM 2977 C CA . ASP A 1 374 ? -0.053 13.625 2.423 1.00 77.25 374 ASP A CA 1
ATOM 2978 C C . ASP A 1 374 ? -0.796 14.045 3.695 1.00 77.25 374 ASP A C 1
ATOM 2980 O O . ASP A 1 374 ? -0.246 14.736 4.555 1.00 77.25 374 ASP A O 1
ATOM 2984 N N . ASP A 1 375 ? -2.047 13.590 3.852 1.00 80.56 375 ASP A N 1
ATOM 2985 C CA . ASP A 1 375 ? -3.010 14.266 4.721 1.00 80.56 375 ASP A CA 1
ATOM 2986 C C . ASP A 1 375 ? -3.674 13.378 5.794 1.00 80.56 375 ASP A C 1
ATOM 2988 O O . ASP A 1 375 ? -4.063 13.866 6.863 1.00 80.56 375 ASP A O 1
ATOM 2992 N N . ILE A 1 376 ? -3.728 12.060 5.588 1.00 87.50 376 ILE A N 1
ATOM 2993 C CA . ILE A 1 376 ? -4.430 11.113 6.469 1.00 87.50 376 ILE A CA 1
ATOM 2994 C C . ILE A 1 376 ? -3.557 10.568 7.617 1.00 87.50 376 ILE A C 1
ATOM 2996 O O . ILE A 1 376 ? -3.947 10.806 8.762 1.00 87.50 376 ILE A O 1
ATOM 3000 N N . PRO A 1 377 ? -2.359 9.978 7.396 1.00 89.12 377 PRO A N 1
ATOM 3001 C CA . PRO A 1 377 ? -1.632 9.235 8.441 1.00 89.12 377 PRO A CA 1
ATOM 3002 C C . PRO A 1 377 ? -1.306 10.055 9.703 1.00 89.12 377 PRO A C 1
ATOM 3004 O O . PRO A 1 377 ? -1.914 9.874 10.739 1.00 89.12 377 PRO A O 1
ATOM 3007 N N . GLY A 1 378 ? -0.485 11.097 9.613 1.00 88.25 378 GLY A N 1
ATOM 3008 C CA . GLY A 1 378 ? -0.231 12.062 10.700 1.00 88.25 378 GLY A CA 1
ATOM 3009 C C . GLY A 1 378 ? -1.437 12.764 11.375 1.00 88.25 378 GLY A C 1
ATOM 3010 O O . GLY A 1 378 ? -1.328 13.112 12.541 1.00 88.25 378 GLY A O 1
ATOM 3011 N N . LYS A 1 379 ? -2.592 12.982 10.727 1.00 90.44 379 LYS A N 1
ATOM 3012 C CA . LYS A 1 379 ? -3.805 13.561 11.338 1.00 90.44 379 LYS A CA 1
ATOM 3013 C C . LYS A 1 379 ? -4.494 12.485 12.164 1.00 90.44 379 LYS A C 1
ATOM 3015 O O . LYS A 1 379 ? -4.934 12.770 13.271 1.00 90.44 379 LYS A O 1
ATOM 3020 N N . LEU A 1 380 ? -4.556 11.266 11.629 1.00 93.06 380 LEU A N 1
ATOM 3021 C CA . LEU A 1 380 ? -5.005 10.074 12.337 1.00 93.06 380 LEU A CA 1
ATOM 3022 C C . LEU A 1 380 ? -4.109 9.803 13.556 1.00 93.06 380 LEU A C 1
ATOM 3024 O O . LEU A 1 380 ? -4.613 9.774 14.674 1.00 93.06 380 LEU A O 1
ATOM 3028 N N . GLU A 1 381 ? -2.797 9.674 13.355 1.00 92.75 381 GLU A N 1
ATOM 3029 C CA . GLU A 1 381 ? -1.811 9.423 14.411 1.00 92.75 381 GLU A CA 1
ATOM 3030 C C . GLU A 1 381 ? -1.891 10.494 15.494 1.00 92.75 381 GLU A C 1
ATOM 3032 O O . GLU A 1 381 ? -2.193 10.169 16.639 1.00 92.75 381 GLU A O 1
ATOM 3037 N N . ARG A 1 382 ? -1.734 11.778 15.134 1.00 92.94 382 ARG A N 1
ATOM 3038 C CA . ARG A 1 382 ? -1.771 12.879 16.107 1.00 92.94 382 ARG A CA 1
ATOM 3039 C C . ARG A 1 382 ? -3.105 12.973 16.843 1.00 92.94 382 ARG A C 1
ATOM 3041 O O . ARG A 1 382 ? -3.138 13.411 17.987 1.00 92.94 382 ARG A O 1
ATOM 3048 N N . MET A 1 383 ? -4.217 12.587 16.218 1.00 94.69 383 MET A N 1
ATOM 3049 C CA . MET A 1 383 ? -5.512 12.534 16.897 1.00 94.69 383 MET A CA 1
ATOM 3050 C C . MET A 1 383 ? -5.522 11.447 17.978 1.00 94.69 383 MET A C 1
ATOM 3052 O O . MET A 1 383 ? -5.887 11.725 19.121 1.00 94.69 383 MET A O 1
ATOM 3056 N N . VAL A 1 384 ? -5.075 10.234 17.646 1.00 95.81 384 VAL A N 1
ATOM 3057 C CA . VAL A 1 384 ? -5.070 9.093 18.575 1.00 95.81 384 VAL A CA 1
ATOM 3058 C C . VAL A 1 384 ? -4.036 9.277 19.690 1.00 95.81 384 VAL A C 1
ATOM 3060 O O . VAL A 1 384 ? -4.310 8.944 20.843 1.00 95.81 384 VAL A O 1
ATOM 3063 N N . THR A 1 385 ? -2.878 9.873 19.393 1.00 94.38 385 THR A N 1
ATOM 3064 C CA . THR A 1 385 ? -1.859 10.232 20.399 1.00 94.38 385 THR A CA 1
ATOM 3065 C C . THR A 1 385 ? -2.273 11.430 21.260 1.00 94.38 385 THR A C 1
ATOM 3067 O O . THR A 1 385 ? -1.628 11.725 22.271 1.00 94.38 385 THR A O 1
ATOM 3070 N N . GLY A 1 386 ? -3.364 12.119 20.908 1.00 94.19 386 GLY A N 1
ATOM 3071 C CA . GLY A 1 386 ? -3.846 13.322 21.586 1.00 94.19 386 GLY A CA 1
ATOM 3072 C C . GLY A 1 386 ? -3.035 14.584 21.271 1.00 94.19 386 GLY A C 1
ATOM 3073 O O . GLY A 1 386 ? -3.208 15.615 21.918 1.00 94.19 386 GLY A O 1
ATOM 3074 N N . GLU A 1 387 ? -2.138 14.538 20.294 1.00 92.88 387 GLU A N 1
ATOM 3075 C CA . GLU A 1 387 ? -1.336 15.677 19.847 1.00 92.88 387 GLU A CA 1
ATOM 3076 C C . GLU A 1 387 ? -2.088 16.635 18.912 1.00 92.88 387 GLU A C 1
ATOM 3078 O O . GLU A 1 387 ? -1.586 17.732 18.643 1.00 92.88 387 GLU A O 1
ATOM 3083 N N . ALA A 1 388 ? -3.264 16.259 18.412 1.00 92.44 388 ALA A N 1
ATOM 3084 C CA . ALA A 1 388 ? -4.145 17.077 17.580 1.00 92.44 388 ALA A CA 1
ATOM 3085 C C . ALA A 1 388 ? -5.607 16.967 18.020 1.00 92.44 388 ALA A C 1
ATOM 3087 O O . ALA A 1 388 ? -6.023 15.979 18.628 1.00 92.44 388 ALA A O 1
ATOM 3088 N N . ASP A 1 389 ? -6.400 17.971 17.652 1.00 92.81 389 ASP A N 1
ATOM 3089 C CA . ASP A 1 389 ? -7.842 17.928 17.859 1.00 92.81 389 ASP A CA 1
ATOM 3090 C C . ASP A 1 389 ? -8.471 16.889 16.914 1.00 92.81 389 ASP A C 1
ATOM 3092 O O . ASP A 1 389 ? -8.186 16.906 15.712 1.00 92.81 389 ASP A O 1
ATOM 3096 N N . PRO A 1 390 ? -9.406 16.034 17.376 1.00 92.50 390 PRO A N 1
ATOM 3097 C CA . PRO A 1 390 ? -10.052 15.051 16.509 1.00 92.50 390 PRO A CA 1
ATOM 3098 C C . PRO A 1 390 ? -10.736 15.652 15.283 1.00 92.50 390 PRO A C 1
ATOM 3100 O O . PRO A 1 390 ? -10.808 15.020 14.229 1.00 92.50 390 PRO A O 1
ATOM 3103 N N . LEU A 1 391 ? -11.201 16.898 15.382 1.00 88.44 391 LEU A N 1
ATOM 3104 C CA . LEU A 1 391 ? -11.828 17.586 14.261 1.00 88.44 391 LEU A CA 1
ATOM 3105 C C . LEU A 1 391 ? -10.871 17.766 13.066 1.00 88.44 391 LEU A C 1
ATOM 3107 O O . LEU A 1 391 ? -11.340 17.745 11.928 1.00 88.44 391 LEU A O 1
ATOM 3111 N N . GLU A 1 392 ? -9.555 17.875 13.288 1.00 88.06 392 GLU A N 1
ATOM 3112 C CA . GLU A 1 392 ? -8.562 17.955 12.205 1.00 88.06 392 GLU A CA 1
ATOM 3113 C C . GLU A 1 392 ? -8.629 16.715 11.305 1.00 88.06 392 GLU A C 1
ATOM 3115 O O . GLU A 1 392 ? -8.692 16.842 10.083 1.00 88.06 392 GLU A O 1
ATOM 3120 N N . TYR A 1 393 ? -8.704 15.521 11.898 1.00 89.94 393 TYR A N 1
ATOM 3121 C CA . TYR A 1 393 ? -8.824 14.262 11.163 1.00 89.94 393 TYR A CA 1
ATOM 3122 C C . TYR A 1 393 ? -10.233 14.047 10.593 1.00 89.94 393 TYR A C 1
ATOM 3124 O O . TYR A 1 393 ? -10.391 13.789 9.401 1.00 89.94 393 TYR A O 1
ATOM 3132 N N . PHE A 1 394 ? -11.286 14.208 11.401 1.00 87.56 394 PHE A N 1
ATOM 3133 C CA . PHE A 1 394 ? -12.658 13.933 10.950 1.00 87.56 394 PHE A CA 1
ATOM 3134 C C . PHE A 1 394 ? -13.160 14.913 9.877 1.00 87.56 394 PHE A C 1
ATOM 3136 O O . PHE A 1 394 ? -14.064 14.559 9.116 1.00 87.56 394 PHE A O 1
ATOM 3143 N N . SER A 1 395 ? -12.575 16.113 9.778 1.00 82.25 395 SER A N 1
ATOM 3144 C CA . SER A 1 395 ? -12.843 17.069 8.691 1.00 82.25 395 SER A CA 1
ATOM 3145 C C . SER A 1 395 ? -12.233 16.668 7.338 1.00 82.25 395 SER A C 1
ATOM 3147 O O . SER A 1 395 ? -12.564 17.272 6.310 1.00 82.25 395 SER A O 1
ATOM 3149 N N . ALA A 1 396 ? -11.377 15.636 7.309 1.00 80.62 396 ALA A N 1
ATOM 3150 C CA . ALA A 1 396 ? -10.829 15.082 6.073 1.00 80.62 396 ALA A CA 1
ATOM 3151 C C . ALA A 1 396 ? -11.919 14.438 5.191 1.00 80.62 396 ALA A C 1
ATOM 3153 O O . ALA A 1 396 ? -11.844 14.486 3.960 1.00 80.62 396 ALA A O 1
ATOM 3154 N N . PHE A 1 397 ? -12.954 13.892 5.828 1.00 80.75 397 PHE A N 1
ATOM 3155 C CA . PHE A 1 397 ? -14.025 13.129 5.199 1.00 80.75 397 PHE A CA 1
ATOM 3156 C C . PHE A 1 397 ? -15.327 13.920 5.154 1.00 80.75 397 PHE A C 1
ATOM 3158 O O . PHE A 1 397 ? -15.557 14.838 5.951 1.00 80.75 397 PHE A O 1
ATOM 3165 N N . ARG A 1 398 ? -16.235 13.516 4.264 1.00 67.88 398 ARG A N 1
ATOM 3166 C CA . ARG A 1 398 ? -17.616 13.992 4.333 1.00 67.88 398 ARG A CA 1
ATOM 3167 C C . ARG A 1 398 ? -18.259 13.538 5.648 1.00 67.88 398 ARG A C 1
ATOM 3169 O O . ARG A 1 398 ? -18.329 12.347 5.943 1.00 67.88 398 ARG A O 1
ATOM 3176 N N . ASN A 1 399 ? -18.739 14.496 6.436 1.00 62.84 399 ASN A N 1
ATOM 3177 C CA . ASN A 1 399 ? -19.474 14.247 7.670 1.00 62.84 399 ASN A CA 1
ATOM 3178 C C . ASN A 1 399 ? -20.661 15.217 7.773 1.00 62.84 399 ASN A C 1
ATOM 3180 O O . ASN A 1 399 ? -20.592 16.346 7.288 1.00 62.84 399 ASN A O 1
ATOM 3184 N N . TRP A 1 400 ? -21.748 14.755 8.395 1.00 51.97 400 TRP A N 1
ATOM 3185 C CA . TRP A 1 400 ? -23.035 15.464 8.458 1.00 51.97 400 TRP A CA 1
ATOM 3186 C C . TRP A 1 400 ? -22.956 16.853 9.112 1.00 51.97 400 TRP A C 1
ATOM 3188 O O . TRP A 1 400 ? -23.787 17.707 8.837 1.00 51.97 400 TRP A O 1
ATOM 3198 N N . ARG A 1 401 ? -21.967 17.087 9.985 1.00 50.16 401 ARG A N 1
ATOM 3199 C CA . ARG A 1 401 ? -21.809 18.349 10.720 1.00 50.16 401 ARG A CA 1
ATOM 3200 C C . ARG A 1 401 ? -21.159 19.447 9.873 1.00 50.16 401 ARG A C 1
ATOM 3202 O O . ARG A 1 401 ? -21.338 20.617 10.175 1.00 50.16 401 ARG A O 1
ATOM 3209 N N . LEU A 1 402 ? -20.394 19.071 8.849 1.00 50.72 402 LEU A N 1
ATOM 3210 C CA . LEU A 1 402 ? -19.726 19.995 7.927 1.00 50.72 402 LEU A CA 1
ATOM 3211 C C . LEU A 1 402 ? -20.487 20.162 6.602 1.00 50.72 402 LEU A C 1
ATOM 3213 O O . LEU A 1 402 ? -19.977 20.827 5.704 1.00 50.72 402 LEU A O 1
ATOM 3217 N N . ASP A 1 403 ? -21.675 19.563 6.455 1.00 51.72 403 ASP A N 1
ATOM 3218 C CA . ASP A 1 403 ? -22.600 19.827 5.340 1.00 51.72 403 ASP A CA 1
ATOM 3219 C C . ASP A 1 403 ? -23.313 21.187 5.547 1.00 51.72 403 ASP A C 1
ATOM 3221 O O . ASP A 1 403 ? -24.536 21.285 5.489 1.00 51.72 403 ASP A O 1
ATOM 3225 N N . GLU A 1 404 ? -22.538 22.247 5.819 1.00 50.19 404 GLU A N 1
ATOM 3226 C CA . GLU A 1 404 ? -23.028 23.627 5.742 1.00 50.19 404 GLU A CA 1
ATOM 3227 C C . GLU A 1 404 ? -23.253 24.006 4.263 1.00 50.19 404 GLU A C 1
ATOM 3229 O O . GLU A 1 404 ? -22.398 23.687 3.430 1.00 50.19 404 GLU A O 1
ATOM 3234 N N . PRO A 1 405 ? -24.357 24.704 3.922 1.00 45.97 405 PRO A N 1
ATOM 3235 C CA . PRO A 1 405 ? -24.705 25.065 2.541 1.00 45.97 405 PRO A CA 1
ATOM 3236 C C . PRO A 1 405 ? -23.625 25.856 1.780 1.00 45.97 405 PRO A C 1
ATOM 3238 O O . PRO A 1 405 ? -23.568 25.764 0.558 1.00 45.97 405 PRO A O 1
ATOM 3241 N N . ASP A 1 406 ? -22.740 26.564 2.492 1.00 45.66 406 ASP A N 1
ATOM 3242 C CA . ASP A 1 406 ? -21.726 27.463 1.916 1.00 45.66 406 ASP A CA 1
ATOM 3243 C C . ASP A 1 406 ? -20.281 26.932 2.032 1.00 45.66 406 ASP A C 1
ATOM 3245 O O . ASP A 1 406 ? -19.308 27.614 1.698 1.00 45.66 406 ASP A O 1
ATOM 3249 N N . GLY A 1 407 ? -20.098 25.697 2.508 1.00 44.66 407 GLY A N 1
ATOM 3250 C CA . GLY A 1 407 ? -18.782 25.102 2.725 1.00 44.66 407 GLY A CA 1
ATOM 3251 C C . GLY A 1 407 ? -18.144 24.591 1.435 1.00 44.66 407 GLY A C 1
ATOM 3252 O O . GLY A 1 407 ? -18.078 23.379 1.235 1.00 44.66 407 GLY A O 1
ATOM 3253 N N . GLY A 1 408 ? -17.622 25.483 0.590 1.00 44.84 408 GLY A N 1
ATOM 3254 C CA . GLY A 1 408 ? -16.838 25.174 -0.621 1.00 44.84 408 GLY A CA 1
ATOM 3255 C C . GLY A 1 408 ? -15.508 24.430 -0.385 1.00 44.84 408 GLY A C 1
ATOM 3256 O O . GLY A 1 408 ? -14.538 24.675 -1.090 1.00 44.84 408 GLY A O 1
ATOM 3257 N N . LYS A 1 409 ? -15.421 23.555 0.626 1.00 55.12 409 LYS A N 1
ATOM 3258 C CA . LYS A 1 409 ? -14.222 22.793 0.997 1.00 55.12 409 LYS A CA 1
ATOM 3259 C C . LYS A 1 409 ? -14.323 21.353 0.491 1.00 55.12 409 LYS A C 1
ATOM 3261 O O . LYS A 1 409 ? -15.254 20.622 0.839 1.00 55.12 409 LYS A O 1
ATOM 3266 N N . HIS A 1 410 ? -13.329 20.942 -0.293 1.00 56.41 410 HIS A N 1
ATOM 3267 C CA . HIS A 1 410 ? -13.197 19.604 -0.871 1.00 56.41 410 HIS A CA 1
ATOM 3268 C C . HIS A 1 410 ? -13.044 18.535 0.228 1.00 56.41 410 HIS A C 1
ATOM 3270 O O . HIS A 1 410 ? -12.171 18.629 1.094 1.00 56.41 410 HIS A O 1
ATOM 3276 N N . ARG A 1 411 ? -13.920 17.521 0.226 1.00 68.00 411 ARG A N 1
ATOM 3277 C CA . ARG A 1 411 ? -13.970 16.435 1.223 1.00 68.00 411 ARG A CA 1
ATOM 3278 C C . ARG A 1 411 ? -13.881 15.088 0.518 1.00 68.00 411 ARG A C 1
ATOM 3280 O O . ARG A 1 411 ? -14.491 14.914 -0.533 1.00 68.00 411 ARG A O 1
ATOM 3287 N N . TRP A 1 412 ? -13.162 14.136 1.116 1.00 67.31 412 TRP A N 1
ATOM 3288 C CA . TRP A 1 412 ? -13.077 12.788 0.563 1.00 67.31 412 TRP A CA 1
ATOM 3289 C C . TRP A 1 412 ? -14.432 12.089 0.626 1.00 67.31 412 TRP A C 1
ATOM 3291 O O . TRP A 1 412 ? -15.075 12.045 1.686 1.00 67.31 412 TRP A O 1
ATOM 3301 N N . TYR A 1 413 ? -14.841 11.527 -0.510 1.00 62.34 413 TYR A N 1
ATOM 3302 C CA . TYR A 1 413 ? -15.884 10.513 -0.547 1.00 62.34 413 TYR A CA 1
ATOM 3303 C C . TYR A 1 413 ? -15.316 9.181 -0.055 1.00 62.34 413 TYR A C 1
ATOM 3305 O O . TYR A 1 413 ? -14.109 8.945 -0.090 1.00 62.34 413 TYR A O 1
ATOM 3313 N N . ARG A 1 414 ? -16.205 8.328 0.459 1.00 73.31 414 ARG A N 1
ATOM 3314 C CA . ARG A 1 414 ? -15.854 7.104 1.196 1.00 73.31 414 ARG A CA 1
ATOM 3315 C C . ARG A 1 414 ? -14.924 6.150 0.439 1.00 73.31 414 ARG A C 1
ATOM 3317 O O . ARG A 1 414 ? -14.207 5.400 1.080 1.00 73.31 414 ARG A O 1
ATOM 3324 N N . ASP A 1 415 ? -14.971 6.165 -0.883 1.00 84.69 415 ASP A N 1
ATOM 3325 C CA . ASP A 1 415 ? -14.275 5.263 -1.798 1.00 84.69 415 ASP A CA 1
ATOM 3326 C C . ASP A 1 415 ? -13.164 5.955 -2.597 1.00 84.69 415 ASP A C 1
ATOM 3328 O O . ASP A 1 415 ? -12.421 5.281 -3.295 1.00 84.69 415 ASP A O 1
ATOM 3332 N N . GLN A 1 416 ? -12.999 7.273 -2.442 1.00 89.50 416 GLN A N 1
ATOM 3333 C CA . GLN A 1 416 ? -12.021 8.072 -3.190 1.00 89.50 416 GLN A CA 1
ATOM 3334 C C . GLN A 1 416 ? -10.666 8.226 -2.497 1.00 89.50 416 GLN A C 1
ATOM 3336 O O . GLN A 1 416 ? -9.776 8.908 -3.005 1.00 89.50 416 GLN A O 1
ATOM 3341 N N . VAL A 1 417 ? -10.498 7.617 -1.325 1.00 91.38 417 VAL A N 1
ATOM 3342 C CA . VAL A 1 417 ? -9.253 7.686 -0.566 1.00 91.38 417 VAL A CA 1
ATOM 3343 C C . VAL A 1 417 ? -8.879 6.317 -0.027 1.00 91.38 417 VAL A C 1
ATOM 3345 O O . VAL A 1 417 ? -9.665 5.668 0.669 1.00 91.38 417 VAL A O 1
ATOM 3348 N N . VAL A 1 418 ? -7.647 5.906 -0.313 1.00 94.12 418 VAL A N 1
ATOM 3349 C CA . VAL A 1 418 ? -7.007 4.796 0.387 1.00 94.12 418 VAL A CA 1
ATOM 3350 C C . VAL A 1 418 ? -6.351 5.358 1.640 1.00 94.12 418 VAL A C 1
ATOM 3352 O O . VAL A 1 418 ? -5.479 6.224 1.575 1.00 94.12 418 VAL A O 1
ATOM 3355 N N . THR A 1 419 ? -6.805 4.900 2.800 1.00 93.25 419 THR A N 1
ATOM 3356 C CA . THR A 1 419 ? -6.264 5.323 4.095 1.00 93.25 419 THR A CA 1
ATOM 3357 C C . THR A 1 419 ? -5.146 4.378 4.507 1.00 93.25 419 THR A C 1
ATOM 3359 O O . THR A 1 419 ? -5.250 3.175 4.276 1.00 93.25 419 THR A O 1
ATOM 3362 N N . LEU A 1 420 ? -4.101 4.914 5.132 1.00 91.50 420 LEU A N 1
ATOM 3363 C CA . LEU A 1 420 ? -2.936 4.176 5.621 1.00 91.50 420 LEU A CA 1
ATOM 3364 C C . LEU A 1 420 ? -2.368 4.851 6.874 1.00 91.50 420 LEU A C 1
ATOM 3366 O O . LEU A 1 420 ? -2.637 6.031 7.122 1.00 91.50 420 LEU A O 1
ATOM 3370 N N . VAL A 1 421 ? -1.628 4.075 7.661 1.00 91.12 421 VAL A N 1
ATOM 3371 C CA . VAL A 1 421 ? -0.874 4.534 8.841 1.00 91.12 421 VAL A CA 1
ATOM 3372 C C . VAL A 1 421 ? 0.602 4.601 8.473 1.00 91.12 421 VAL A C 1
ATOM 3374 O O . VAL A 1 421 ? 1.195 5.670 8.453 1.00 91.12 421 VAL A O 1
ATOM 3377 N N . ASP A 1 422 ? 1.154 3.459 8.076 1.00 90.19 422 ASP A N 1
ATOM 3378 C CA . ASP A 1 422 ? 2.510 3.333 7.562 1.00 90.19 422 ASP A CA 1
ATOM 3379 C C . ASP A 1 422 ? 2.484 3.003 6.062 1.00 90.19 422 ASP A C 1
ATOM 3381 O O . ASP A 1 422 ? 1.506 2.450 5.554 1.00 90.19 422 ASP A O 1
ATOM 3385 N N . ASP A 1 423 ? 3.578 3.310 5.372 1.00 90.38 423 ASP A N 1
ATOM 3386 C CA . ASP A 1 423 ? 3.910 2.811 4.038 1.00 90.38 423 ASP A CA 1
ATOM 3387 C C . ASP A 1 423 ? 5.443 2.711 3.889 1.00 90.38 423 ASP A C 1
ATOM 3389 O O . ASP A 1 423 ? 6.196 2.905 4.850 1.00 90.38 423 ASP A O 1
ATOM 3393 N N . HIS A 1 424 ? 5.903 2.382 2.683 1.00 91.00 424 HIS A N 1
ATOM 3394 C CA . HIS A 1 424 ? 7.316 2.175 2.371 1.00 91.00 424 HIS A CA 1
ATOM 3395 C C . HIS A 1 424 ? 8.169 3.442 2.185 1.00 91.00 424 HIS A C 1
ATOM 3397 O O . HIS A 1 424 ? 9.390 3.288 2.092 1.00 91.00 424 HIS A O 1
ATOM 3403 N N . ASP A 1 425 ? 7.565 4.640 2.172 1.00 82.94 425 ASP A N 1
ATOM 3404 C CA . ASP A 1 425 ? 8.243 5.918 1.867 1.00 82.94 425 ASP A CA 1
ATOM 3405 C C . ASP A 1 425 ? 8.002 7.013 2.933 1.00 82.94 425 ASP A C 1
ATOM 3407 O O . ASP A 1 425 ? 8.661 8.054 2.952 1.00 82.94 425 ASP A O 1
ATOM 3411 N N . GLN A 1 426 ? 7.044 6.800 3.834 1.00 66.69 426 GLN A N 1
ATOM 3412 C CA . GLN A 1 426 ? 6.532 7.703 4.866 1.00 66.69 426 GLN A CA 1
ATOM 3413 C C . GLN A 1 426 ? 6.551 9.184 4.507 1.00 66.69 426 GLN A C 1
ATOM 3415 O O . GLN A 1 426 ? 7.260 10.005 5.097 1.00 66.69 426 GLN A O 1
ATOM 3420 N N . VAL A 1 427 ? 5.657 9.542 3.595 1.00 54.88 427 VAL A N 1
ATOM 3421 C CA . VAL A 1 427 ? 5.554 10.861 2.954 1.00 54.88 427 VAL A CA 1
ATOM 3422 C C . VAL A 1 427 ? 5.295 12.030 3.935 1.00 54.88 427 VAL A C 1
ATOM 3424 O O . VAL A 1 427 ? 5.410 13.193 3.562 1.00 54.88 427 VAL A O 1
ATOM 3427 N N . ARG A 1 428 ? 5.012 11.776 5.223 1.00 55.72 428 ARG A N 1
ATOM 3428 C CA . ARG A 1 428 ? 4.590 12.808 6.193 1.00 55.72 428 ARG A CA 1
ATOM 3429 C C . ARG A 1 428 ? 5.635 13.424 7.101 1.00 55.72 428 ARG A C 1
ATOM 3431 O O . ARG A 1 428 ? 5.413 14.536 7.577 1.00 55.72 428 ARG A O 1
ATOM 3438 N N . LYS A 1 429 ? 6.729 12.733 7.411 1.00 52.34 429 LYS A N 1
ATOM 3439 C CA . LYS A 1 429 ? 7.654 13.199 8.464 1.00 52.34 429 LYS A CA 1
ATOM 3440 C C . LYS A 1 429 ? 8.796 14.064 7.924 1.00 52.34 429 LYS A C 1
ATOM 3442 O O . LYS A 1 429 ? 9.769 14.315 8.632 1.00 52.34 429 LYS A O 1
ATOM 3447 N N . GLY A 1 430 ? 8.699 14.526 6.676 1.00 57.56 430 GLY A N 1
ATOM 3448 C CA . GLY A 1 430 ? 9.843 15.116 5.986 1.00 57.56 430 GLY A CA 1
ATOM 3449 C C . GLY A 1 430 ? 10.975 14.090 5.918 1.00 57.56 430 GLY A C 1
ATOM 3450 O O . GLY A 1 430 ? 10.757 12.958 5.501 1.00 57.56 430 GLY A O 1
ATOM 3451 N N . THR A 1 431 ? 12.165 14.451 6.391 1.00 61.34 431 THR A N 1
ATOM 3452 C CA . THR A 1 431 ? 13.325 13.547 6.456 1.00 61.34 431 THR A CA 1
ATOM 3453 C C . THR A 1 431 ? 13.343 12.645 7.702 1.00 61.34 431 THR A C 1
ATOM 3455 O O . THR A 1 431 ? 14.343 11.989 7.946 1.00 61.34 431 THR A O 1
ATOM 3458 N N . ALA A 1 432 ? 12.285 12.603 8.523 1.00 80.25 432 ALA A N 1
ATOM 3459 C CA . ALA A 1 432 ? 12.264 11.852 9.786 1.00 80.25 432 ALA A CA 1
ATOM 3460 C C . ALA A 1 432 ? 11.397 10.575 9.732 1.00 80.25 432 ALA A C 1
ATOM 3462 O O . ALA A 1 432 ? 10.375 10.468 10.408 1.00 80.25 432 ALA A O 1
ATOM 3463 N N . LYS A 1 433 ? 11.802 9.581 8.947 1.00 87.44 433 LYS A N 1
ATOM 3464 C CA . LYS A 1 433 ? 11.091 8.313 8.719 1.00 87.44 433 LYS A CA 1
ATOM 3465 C C . LYS A 1 433 ? 11.240 7.355 9.915 1.00 87.44 433 LYS A C 1
ATOM 3467 O O . LYS A 1 433 ? 12.342 7.139 10.417 1.00 87.44 433 LYS A O 1
ATOM 3472 N N . ARG A 1 434 ? 10.115 6.805 10.384 1.00 89.00 434 ARG A N 1
ATOM 3473 C CA . ARG A 1 434 ? 9.964 5.695 11.352 1.00 89.00 434 ARG A CA 1
ATOM 3474 C C . ARG A 1 434 ? 8.525 5.166 11.343 1.00 89.00 434 ARG A C 1
ATOM 3476 O O . ARG A 1 434 ? 7.593 5.983 11.374 1.00 89.00 434 ARG A O 1
ATOM 3483 N N . ARG A 1 435 ? 8.314 3.849 11.425 1.00 91.38 435 ARG A N 1
ATOM 3484 C CA . ARG A 1 435 ? 6.979 3.244 11.640 1.00 91.38 435 ARG A CA 1
ATOM 3485 C C . ARG A 1 435 ? 6.262 3.827 12.859 1.00 91.38 435 ARG A C 1
ATOM 3487 O O . ARG A 1 435 ? 6.929 4.287 13.792 1.00 91.38 435 ARG A O 1
ATOM 3494 N N . PHE A 1 436 ? 4.928 3.788 12.890 1.00 91.81 436 PHE A N 1
ATOM 3495 C CA . PHE A 1 436 ? 4.158 4.295 14.035 1.00 91.81 436 PHE A CA 1
ATOM 3496 C C . PHE A 1 436 ? 4.638 3.687 15.364 1.00 91.81 436 PHE A C 1
ATOM 3498 O O . PHE A 1 436 ? 4.955 4.411 16.308 1.00 91.81 436 PHE A O 1
ATOM 3505 N N . SER A 1 437 ? 4.799 2.359 15.423 1.00 91.50 437 SER A N 1
ATOM 3506 C CA . SER A 1 437 ? 5.267 1.664 16.632 1.00 91.50 437 SER A CA 1
ATOM 3507 C C . SER A 1 437 ? 6.718 1.983 17.024 1.00 91.50 437 SER A C 1
ATOM 3509 O O . SER A 1 437 ? 7.119 1.664 18.144 1.00 91.50 437 SER A O 1
ATOM 3511 N N . GLY A 1 438 ? 7.486 2.643 16.147 1.00 88.62 438 GLY A N 1
ATOM 3512 C CA . GLY A 1 438 ? 8.821 3.186 16.431 1.00 88.62 438 GLY A CA 1
ATOM 3513 C C . GLY A 1 438 ? 8.813 4.352 17.411 1.00 88.62 438 GLY A C 1
ATOM 3514 O O . GLY A 1 438 ? 9.840 4.685 18.001 1.00 88.62 438 GLY A O 1
ATOM 3515 N N . GLU A 1 439 ? 7.655 4.968 17.638 1.00 85.50 439 GLU A N 1
ATOM 3516 C CA . GLU A 1 439 ? 7.481 5.969 18.678 1.00 85.50 439 GLU A CA 1
ATOM 3517 C C . GLU A 1 439 ? 7.159 5.315 20.025 1.00 85.50 439 GLU A C 1
ATOM 3519 O O . GLU A 1 439 ? 6.001 5.095 20.377 1.00 85.50 439 GLU A O 1
ATOM 3524 N N . GLY A 1 440 ? 8.201 5.017 20.807 1.00 82.94 440 GLY A N 1
ATOM 3525 C CA . GLY A 1 440 ? 8.089 4.209 22.029 1.00 82.94 440 GLY A CA 1
ATOM 3526 C C . GLY A 1 440 ? 7.012 4.664 23.025 1.00 82.94 440 GLY A C 1
ATOM 3527 O O . GLY A 1 440 ? 6.333 3.820 23.603 1.00 82.94 440 GLY A O 1
ATOM 3528 N N . GLN A 1 441 ? 6.792 5.974 23.183 1.00 85.75 441 GLN A N 1
ATOM 3529 C CA . GLN A 1 441 ? 5.763 6.516 24.085 1.00 85.75 441 GLN A CA 1
ATOM 3530 C C . GLN A 1 441 ? 4.316 6.233 23.638 1.00 85.75 441 GLN A C 1
ATOM 3532 O O . GLN A 1 441 ? 3.406 6.262 24.465 1.00 85.75 441 GLN A O 1
ATOM 3537 N N . TYR A 1 442 ? 4.095 5.959 22.349 1.00 90.19 442 TYR A N 1
ATOM 3538 C CA . TYR A 1 442 ? 2.775 5.720 21.756 1.00 90.19 442 TYR A CA 1
ATOM 3539 C C . TYR A 1 442 ? 2.608 4.296 21.224 1.00 90.19 442 TYR A C 1
ATOM 3541 O O . TYR A 1 442 ? 1.568 3.979 20.651 1.00 90.19 442 TYR A O 1
ATOM 3549 N N . ARG A 1 443 ? 3.581 3.409 21.461 1.00 90.88 443 ARG A N 1
ATOM 3550 C CA . ARG A 1 443 ? 3.531 2.007 21.023 1.00 90.88 443 ARG A CA 1
ATOM 3551 C C . ARG A 1 443 ? 2.261 1.286 21.485 1.00 90.88 443 ARG A C 1
ATOM 3553 O O . ARG A 1 443 ? 1.671 0.539 20.710 1.00 90.88 443 ARG A O 1
ATOM 3560 N N . ASP A 1 444 ? 1.809 1.562 22.706 1.00 94.31 444 ASP A N 1
ATOM 3561 C CA . ASP A 1 444 ? 0.583 0.991 23.279 1.00 94.31 444 ASP A CA 1
ATOM 3562 C C . ASP A 1 444 ? -0.693 1.412 22.511 1.00 94.31 444 ASP A C 1
ATOM 3564 O O . ASP A 1 444 ? -1.712 0.734 22.586 1.00 94.31 444 ASP A O 1
ATOM 3568 N N . LEU A 1 445 ? -0.643 2.485 21.712 1.00 96.12 445 LEU A N 1
ATOM 3569 C CA . LEU A 1 445 ? -1.752 2.944 20.866 1.00 96.12 445 LEU A CA 1
ATOM 3570 C C . LEU A 1 445 ? -1.761 2.307 19.467 1.00 96.12 445 LEU A C 1
ATOM 3572 O O . LEU A 1 445 ? -2.625 2.657 18.664 1.00 96.12 445 LEU A O 1
ATOM 3576 N N . ALA A 1 446 ? -0.845 1.380 19.153 1.00 95.56 446 ALA A N 1
ATOM 3577 C CA . ALA A 1 446 ? -0.731 0.787 17.815 1.00 95.56 446 ALA A CA 1
ATOM 3578 C C . ALA A 1 446 ? -2.049 0.166 17.331 1.00 95.56 446 ALA A C 1
ATOM 3580 O O . ALA A 1 446 ? -2.487 0.441 16.214 1.00 95.56 446 ALA A O 1
ATOM 3581 N N . PHE A 1 447 ? -2.730 -0.595 18.198 1.00 97.62 447 PHE A N 1
ATOM 3582 C CA . PHE A 1 447 ? -4.053 -1.119 17.872 1.00 97.62 447 PHE A CA 1
ATOM 3583 C C . PHE A 1 447 ? -5.056 0.010 17.631 1.00 97.62 447 PHE A C 1
ATOM 3585 O O . PHE A 1 447 ? -5.714 0.011 16.602 1.00 97.62 447 PHE A O 1
ATOM 3592 N N . SER A 1 448 ? -5.146 0.999 18.523 1.00 97.56 448 SER A N 1
ATOM 3593 C CA . SER A 1 448 ? -6.114 2.101 18.424 1.00 97.56 448 SER A CA 1
ATOM 3594 C C . SER A 1 448 ? -5.949 2.943 17.154 1.00 97.56 448 SER A C 1
ATOM 3596 O O . SER A 1 448 ? -6.952 3.358 16.568 1.00 97.56 448 SER A O 1
ATOM 3598 N N . VAL A 1 449 ? -4.717 3.161 16.684 1.00 96.56 449 VAL A N 1
ATOM 3599 C CA . VAL A 1 449 ? -4.444 3.870 15.420 1.00 96.56 449 VAL A CA 1
ATOM 3600 C C . VAL A 1 449 ? -4.952 3.078 14.218 1.00 96.56 449 VAL A C 1
ATOM 3602 O O . VAL A 1 449 ? -5.748 3.598 13.429 1.00 96.56 449 VAL A O 1
ATOM 3605 N N . ILE A 1 450 ? -4.566 1.806 14.111 1.00 97.38 450 ILE A N 1
ATOM 3606 C CA . ILE A 1 450 ? -4.983 0.933 13.006 1.00 97.38 450 ILE A CA 1
ATOM 3607 C C . ILE A 1 450 ? -6.496 0.661 13.071 1.00 97.38 450 ILE A C 1
ATOM 3609 O O . ILE A 1 450 ? -7.197 0.662 12.060 1.00 97.38 450 ILE A O 1
ATOM 3613 N N . ALA A 1 451 ? -7.045 0.486 14.270 1.00 98.06 451 ALA A N 1
ATOM 3614 C CA . ALA A 1 451 ? -8.466 0.263 14.481 1.00 98.06 451 ALA A CA 1
ATOM 3615 C C . ALA A 1 451 ? -9.296 1.488 14.092 1.00 98.06 451 ALA A C 1
ATOM 3617 O O . ALA A 1 451 ? -10.360 1.335 13.490 1.00 98.06 451 ALA A O 1
ATOM 3618 N N . THR A 1 452 ? -8.801 2.700 14.363 1.00 97.19 452 THR A N 1
ATOM 3619 C CA . THR A 1 452 ? -9.436 3.938 13.892 1.00 97.19 452 THR A CA 1
ATOM 3620 C C . THR A 1 452 ? -9.481 3.964 12.366 1.00 97.19 452 THR A C 1
ATOM 3622 O O . THR A 1 452 ? -10.553 4.176 11.809 1.00 97.19 452 THR A O 1
ATOM 3625 N N . GLN A 1 453 ? -8.372 3.665 11.683 1.00 95.75 453 GLN A N 1
ATOM 3626 C CA . GLN A 1 453 ? -8.336 3.548 10.219 1.00 95.75 453 GLN A CA 1
ATOM 3627 C C . GLN A 1 453 ? -9.363 2.522 9.696 1.00 95.75 453 GLN A C 1
ATOM 3629 O O . GLN A 1 453 ? -10.100 2.797 8.752 1.00 95.75 453 GLN A O 1
ATOM 3634 N N . LEU A 1 454 ? -9.466 1.353 10.335 1.00 97.31 454 LEU A N 1
ATOM 3635 C CA . LEU A 1 454 ? -10.407 0.290 9.955 1.00 97.31 454 LEU A CA 1
ATOM 3636 C C . LEU A 1 454 ? -11.878 0.615 10.268 1.00 97.31 454 LEU A C 1
ATOM 3638 O O . LEU A 1 454 ? -12.774 -0.100 9.809 1.00 97.31 454 LEU A O 1
ATOM 3642 N N . THR A 1 455 ? -12.161 1.659 11.047 1.00 96.38 455 THR A N 1
ATOM 3643 C CA . THR A 1 455 ? -13.518 2.003 11.509 1.00 96.38 455 THR A CA 1
ATOM 3644 C C . THR A 1 455 ? -13.966 3.414 11.127 1.00 96.38 455 THR A C 1
ATOM 3646 O O . THR A 1 455 ? -15.067 3.838 11.503 1.00 96.38 455 THR A O 1
ATOM 3649 N N . THR A 1 456 ? -13.205 4.112 10.287 1.00 93.38 456 THR A N 1
ATOM 3650 C CA . THR A 1 456 ? -13.613 5.350 9.604 1.00 93.38 456 THR A CA 1
ATOM 3651 C C . THR A 1 456 ? -13.899 5.119 8.116 1.00 93.38 456 THR A C 1
ATOM 3653 O O . THR A 1 456 ? -13.900 3.981 7.636 1.00 93.38 456 THR A O 1
ATOM 3656 N N . ALA A 1 457 ? -14.322 6.170 7.409 1.00 90.19 457 ALA A N 1
ATOM 3657 C CA . ALA A 1 457 ? -14.545 6.122 5.967 1.00 90.19 457 ALA A CA 1
ATOM 3658 C C . ALA A 1 457 ? -13.215 6.046 5.196 1.00 90.19 457 ALA A C 1
ATOM 3660 O O . ALA A 1 457 ? -12.195 6.552 5.656 1.00 90.19 457 ALA A O 1
ATOM 3661 N N . GLY A 1 458 ? -13.246 5.455 4.003 1.00 91.81 458 GLY A N 1
ATOM 3662 C CA . GLY A 1 458 ? -12.062 5.193 3.189 1.00 91.81 458 GLY A CA 1
ATOM 3663 C C . GLY A 1 458 ? -11.933 3.715 2.831 1.00 91.81 458 GLY A C 1
ATOM 3664 O O . GLY A 1 458 ? -12.613 2.854 3.396 1.00 91.81 458 GLY A O 1
ATOM 3665 N N . VAL A 1 459 ? -11.013 3.433 1.916 1.00 95.62 459 VAL A N 1
ATOM 3666 C CA . VAL A 1 459 ? -10.512 2.087 1.629 1.00 95.62 459 VAL A CA 1
ATOM 3667 C C . VAL A 1 459 ? -9.300 1.849 2.545 1.00 95.62 459 VAL A C 1
ATOM 3669 O O . VAL A 1 459 ? -8.274 2.502 2.359 1.00 95.62 459 VAL A O 1
ATOM 3672 N N . PRO A 1 460 ? -9.383 1.014 3.595 1.00 96.81 460 PRO A N 1
ATOM 3673 C CA . PRO A 1 460 ? -8.259 0.815 4.507 1.00 96.81 460 PRO A CA 1
ATOM 3674 C C . PRO A 1 460 ? -7.169 -0.057 3.875 1.00 96.81 460 PRO A C 1
ATOM 3676 O O . PRO A 1 460 ? -7.462 -1.137 3.365 1.00 96.81 460 PRO A O 1
ATOM 3679 N N . CYS A 1 461 ? -5.917 0.392 3.960 1.00 97.56 461 CYS A N 1
ATOM 3680 C CA . CYS A 1 461 ? -4.726 -0.354 3.569 1.00 97.56 461 CYS A CA 1
ATOM 3681 C C . CYS A 1 461 ? -3.775 -0.524 4.761 1.00 97.56 461 CYS A C 1
ATOM 3683 O O . CYS A 1 461 ? -3.294 0.461 5.326 1.00 97.56 461 CYS A O 1
ATOM 3685 N N . LEU A 1 462 ? -3.498 -1.769 5.143 1.00 97.62 462 LEU A N 1
ATOM 3686 C CA . LEU A 1 462 ? -2.480 -2.107 6.137 1.00 97.62 462 LEU A CA 1
ATOM 3687 C C . LEU A 1 462 ? -1.128 -2.283 5.448 1.00 97.62 462 LEU A C 1
ATOM 3689 O O . LEU A 1 462 ? -1.060 -2.875 4.376 1.00 97.62 462 LEU A O 1
ATOM 3693 N N . TYR A 1 463 ? -0.057 -1.792 6.063 1.00 97.56 463 TYR A N 1
ATOM 3694 C CA . TYR A 1 463 ? 1.303 -2.035 5.589 1.00 97.56 463 TYR A CA 1
ATOM 3695 C C . TYR A 1 463 ? 1.921 -3.203 6.347 1.00 97.56 463 TYR A C 1
ATOM 3697 O O . TYR A 1 463 ? 1.751 -3.312 7.564 1.00 97.56 463 TYR A O 1
ATOM 3705 N N . TYR A 1 464 ? 2.624 -4.079 5.632 1.00 98.12 464 TYR A N 1
ATOM 3706 C CA . TYR A 1 464 ? 3.090 -5.332 6.208 1.00 98.12 464 TYR A CA 1
ATOM 3707 C C . TYR A 1 464 ? 3.941 -5.139 7.470 1.00 98.12 464 TYR A C 1
ATOM 3709 O O . TYR A 1 464 ? 4.744 -4.202 7.572 1.00 98.12 464 TYR A O 1
ATOM 3717 N N . GLY A 1 465 ? 3.752 -6.030 8.444 1.00 97.06 465 GLY A N 1
ATOM 3718 C CA . GLY A 1 465 ? 4.444 -5.987 9.730 1.00 97.06 465 GLY A CA 1
ATOM 3719 C C . GLY A 1 465 ? 3.811 -5.034 10.746 1.00 97.06 465 GLY A C 1
ATOM 3720 O O . GLY A 1 465 ? 4.152 -5.109 11.929 1.00 97.06 465 GLY A O 1
ATOM 3721 N N . ALA A 1 466 ? 2.859 -4.180 10.349 1.00 95.94 466 ALA A N 1
ATOM 3722 C CA . ALA A 1 466 ? 2.103 -3.349 11.289 1.00 95.94 466 ALA A CA 1
ATOM 3723 C C . ALA A 1 466 ? 1.309 -4.211 12.283 1.00 95.94 466 ALA A C 1
ATOM 3725 O O . ALA A 1 466 ? 1.287 -3.922 13.475 1.00 95.94 466 ALA A O 1
ATOM 3726 N N . GLU A 1 467 ? 0.742 -5.329 11.830 1.00 97.38 467 GLU A N 1
ATOM 3727 C CA . GLU A 1 467 ? 0.036 -6.319 12.648 1.00 97.38 467 GLU A CA 1
ATOM 3728 C C . GLU A 1 467 ? 0.945 -7.087 13.622 1.00 97.38 467 GLU A C 1
ATOM 3730 O O . GLU A 1 467 ? 0.456 -7.743 14.544 1.00 97.38 467 GLU A O 1
ATOM 3735 N N . GLN A 1 468 ? 2.263 -6.982 13.438 1.00 96.38 468 GLN A N 1
ATOM 3736 C CA . GLN A 1 468 ? 3.297 -7.525 14.324 1.00 96.38 468 GLN A CA 1
ATOM 3737 C C . GLN A 1 468 ? 4.044 -6.426 15.099 1.00 96.38 468 GLN A C 1
ATOM 3739 O O . GLN A 1 468 ? 4.935 -6.722 15.894 1.00 96.38 468 GLN A O 1
ATOM 3744 N N . GLY A 1 469 ? 3.663 -5.158 14.908 1.00 93.88 469 GLY A N 1
ATOM 3745 C CA . GLY A 1 469 ? 4.206 -4.012 15.633 1.00 93.88 469 GLY A CA 1
ATOM 3746 C C . GLY A 1 469 ? 5.615 -3.600 15.210 1.00 93.88 469 GLY A C 1
ATOM 3747 O O . GLY A 1 469 ? 6.376 -3.152 16.069 1.00 93.88 469 GLY A O 1
ATOM 3748 N N . PHE A 1 470 ? 5.969 -3.773 13.930 1.00 94.69 470 PHE A N 1
ATOM 3749 C CA . PHE A 1 470 ? 7.252 -3.326 13.373 1.00 94.69 470 PHE A CA 1
ATOM 3750 C C . PHE A 1 470 ? 7.505 -1.850 13.676 1.00 94.69 470 PHE A C 1
ATOM 3752 O O . PHE A 1 470 ? 6.596 -1.024 13.597 1.00 94.69 470 PHE A O 1
ATOM 3759 N N . ASP A 1 471 ? 8.743 -1.519 14.036 1.00 92.25 471 ASP A N 1
ATOM 3760 C CA . ASP A 1 471 ? 9.042 -0.266 14.724 1.00 92.25 471 ASP A CA 1
ATOM 3761 C C . ASP A 1 471 ? 10.276 0.476 14.204 1.00 92.25 471 ASP A C 1
ATOM 3763 O O . ASP A 1 471 ? 10.739 1.416 14.853 1.00 92.25 471 ASP A O 1
ATOM 3767 N N . SER A 1 472 ? 10.798 0.105 13.030 1.00 92.19 472 SER A N 1
ATOM 3768 C CA . SER A 1 472 ? 11.953 0.772 12.413 1.00 92.19 472 SER A CA 1
ATOM 3769 C C . SER A 1 472 ? 13.187 0.782 13.318 1.00 92.19 472 SER A C 1
ATOM 3771 O O . SER A 1 472 ? 13.975 1.726 13.330 1.00 92.19 472 SER A O 1
ATOM 3773 N N . GLY A 1 473 ? 13.327 -0.233 14.168 1.00 90.00 473 GLY A N 1
ATOM 3774 C CA . GLY A 1 473 ? 14.393 -0.276 15.155 1.00 90.00 473 GLY A CA 1
ATOM 3775 C C . GLY A 1 473 ? 14.252 0.742 16.294 1.00 90.00 473 GLY A C 1
ATOM 3776 O O . GLY A 1 473 ? 15.102 0.738 17.182 1.00 90.00 473 GLY A O 1
ATOM 3777 N N . GLY A 1 474 ? 13.170 1.523 16.358 1.00 87.75 474 GLY A N 1
ATOM 3778 C CA . GLY A 1 474 ? 12.962 2.575 17.359 1.00 87.75 474 GLY A CA 1
ATOM 3779 C C . GLY A 1 474 ? 13.737 3.864 17.068 1.00 87.75 474 GLY A C 1
ATOM 3780 O O . GLY A 1 474 ? 13.827 4.733 17.936 1.00 87.75 474 GLY A O 1
ATOM 3781 N N . HIS A 1 475 ? 14.296 3.996 15.864 1.00 87.00 475 HIS A N 1
ATOM 3782 C CA . HIS A 1 475 ? 15.084 5.149 15.440 1.00 87.00 475 HIS A CA 1
ATOM 3783 C C . HIS A 1 475 ? 14.367 5.945 14.349 1.00 87.00 475 HIS A C 1
ATOM 3785 O O . HIS A 1 475 ? 13.517 5.436 13.622 1.00 87.00 475 HIS A O 1
ATOM 3791 N N . ILE A 1 476 ? 14.730 7.223 14.252 1.00 88.44 476 ILE A N 1
ATOM 3792 C CA . ILE A 1 476 ? 14.378 8.086 13.126 1.00 88.44 476 ILE A CA 1
ATOM 3793 C C . ILE A 1 476 ? 15.504 7.978 12.095 1.00 88.44 476 ILE A C 1
ATOM 3795 O O . ILE A 1 476 ? 16.676 8.050 12.464 1.00 88.44 476 ILE A O 1
ATOM 3799 N N . SER A 1 477 ? 15.154 7.840 10.819 1.00 87.50 477 SER A N 1
ATOM 3800 C CA . SER A 1 477 ? 16.095 7.852 9.696 1.00 87.50 477 SER A CA 1
ATOM 3801 C C . SER A 1 477 ? 15.574 8.742 8.571 1.00 87.50 477 SER A C 1
ATOM 3803 O O . SER A 1 477 ? 14.373 8.936 8.437 1.00 87.50 477 SER A O 1
ATOM 3805 N N . ASP A 1 478 ? 16.460 9.264 7.740 1.00 86.31 478 ASP A N 1
ATOM 3806 C CA . ASP A 1 478 ? 16.126 9.910 6.468 1.00 86.31 478 ASP A CA 1
ATOM 3807 C C . ASP A 1 478 ? 16.043 8.923 5.296 1.00 86.31 478 ASP A C 1
ATOM 3809 O O . ASP A 1 478 ? 15.645 9.303 4.195 1.00 86.31 478 ASP A O 1
ATOM 3813 N N . CYS A 1 479 ? 16.340 7.645 5.540 1.00 87.19 479 CYS A N 1
ATOM 3814 C CA . CYS A 1 479 ? 16.366 6.591 4.539 1.00 87.19 479 CYS A CA 1
ATOM 3815 C C . CYS A 1 479 ? 15.100 5.724 4.574 1.00 87.19 479 CYS A C 1
ATOM 3817 O O . CYS A 1 479 ? 14.729 5.189 5.621 1.00 87.19 479 CYS A O 1
ATOM 3819 N N . ASP A 1 480 ? 14.486 5.495 3.409 1.00 89.75 480 ASP A N 1
ATOM 3820 C CA . ASP A 1 480 ? 13.304 4.627 3.270 1.00 89.75 480 ASP A CA 1
ATOM 3821 C C . ASP A 1 480 ? 13.555 3.184 3.705 1.00 89.75 480 ASP A C 1
ATOM 3823 O O . ASP A 1 480 ? 12.632 2.495 4.136 1.00 89.75 480 ASP A O 1
ATOM 3827 N N . VAL A 1 481 ? 14.808 2.717 3.646 1.00 92.12 481 VAL A N 1
ATOM 3828 C CA . VAL A 1 481 ? 15.191 1.351 4.038 1.00 92.12 481 VAL A CA 1
ATOM 3829 C C . VAL A 1 481 ? 14.681 1.012 5.438 1.00 92.12 481 VAL A C 1
ATOM 3831 O O . VAL A 1 481 ? 14.219 -0.109 5.639 1.00 92.12 481 VAL A O 1
ATOM 3834 N N . VAL A 1 482 ? 14.667 1.972 6.373 1.00 92.75 482 VAL A N 1
ATOM 3835 C CA . VAL A 1 482 ? 14.220 1.762 7.764 1.00 92.75 482 VAL A CA 1
ATOM 3836 C C . VAL A 1 482 ? 12.754 1.303 7.880 1.00 92.75 482 VAL A C 1
ATOM 3838 O O . VAL A 1 482 ? 12.336 0.765 8.906 1.00 92.75 482 VAL A O 1
ATOM 3841 N N . LEU A 1 483 ? 11.952 1.519 6.837 1.00 93.75 483 LEU A N 1
ATOM 3842 C CA . LEU A 1 483 ? 10.532 1.161 6.772 1.00 93.75 483 LEU A CA 1
ATOM 3843 C C . LEU A 1 483 ? 10.307 -0.221 6.150 1.00 93.75 483 LEU A C 1
ATOM 3845 O O . LEU A 1 483 ? 9.190 -0.743 6.164 1.00 93.75 483 LEU A O 1
ATOM 3849 N N . ARG A 1 484 ? 11.359 -0.823 5.594 1.00 95.50 484 ARG A N 1
ATOM 3850 C CA . ARG A 1 484 ? 11.297 -1.976 4.685 1.00 95.50 484 ARG A CA 1
ATOM 3851 C C . ARG A 1 484 ? 11.881 -3.239 5.331 1.00 95.50 484 ARG A C 1
ATOM 3853 O O . ARG A 1 484 ? 12.521 -4.047 4.662 1.00 95.50 484 ARG A O 1
ATOM 3860 N N . GLU A 1 485 ? 11.710 -3.370 6.648 1.00 95.50 485 GLU A N 1
ATOM 3861 C CA . GLU A 1 485 ? 12.198 -4.481 7.485 1.00 95.50 485 GLU A CA 1
ATOM 3862 C C . GLU A 1 485 ? 11.680 -5.838 6.984 1.00 95.50 485 GLU A C 1
ATOM 3864 O O . GLU A 1 485 ? 10.546 -5.930 6.525 1.00 95.50 485 GLU A O 1
ATOM 3869 N N . ASN A 1 486 ? 12.455 -6.913 7.097 1.00 97.50 486 ASN A N 1
ATOM 3870 C CA . ASN A 1 486 ? 12.031 -8.231 6.623 1.00 97.50 486 ASN A CA 1
ATOM 3871 C C . ASN A 1 486 ? 11.053 -8.900 7.596 1.00 97.50 486 ASN A C 1
ATOM 3873 O O . ASN A 1 486 ? 11.331 -9.046 8.791 1.00 97.50 486 ASN A O 1
ATOM 3877 N N . MET A 1 487 ? 9.954 -9.421 7.056 1.00 97.75 487 MET A N 1
ATOM 3878 C CA . MET A 1 487 ? 8.973 -10.213 7.801 1.00 97.75 487 MET A CA 1
ATOM 3879 C C . MET A 1 487 ? 9.447 -11.654 8.052 1.00 97.75 487 MET A C 1
ATOM 3881 O O . MET A 1 487 ? 9.095 -12.262 9.064 1.00 97.75 487 MET A O 1
ATOM 3885 N N . PHE A 1 488 ? 10.303 -12.178 7.171 1.00 96.56 488 PHE A N 1
ATOM 3886 C CA . PHE A 1 488 ? 10.880 -13.524 7.241 1.00 96.56 488 PHE A CA 1
ATOM 3887 C C . PHE A 1 488 ? 12.247 -13.588 7.943 1.00 96.56 488 PHE A C 1
ATOM 3889 O O . PHE A 1 488 ? 12.834 -14.659 8.049 1.00 96.56 488 PHE A O 1
ATOM 3896 N N . GLY A 1 489 ? 12.763 -12.461 8.445 1.00 92.56 489 GLY A N 1
ATOM 3897 C CA . GLY A 1 489 ? 14.030 -12.405 9.179 1.00 92.56 489 GLY A CA 1
ATOM 3898 C C . GLY A 1 489 ? 15.252 -12.081 8.316 1.00 92.56 489 GLY A C 1
ATOM 3899 O O . GLY A 1 489 ? 15.345 -11.013 7.716 1.00 92.56 489 GLY A O 1
ATOM 3900 N N . GLY A 1 490 ? 16.266 -12.948 8.323 1.00 93.38 490 GLY A N 1
ATOM 3901 C CA . GLY A 1 490 ? 17.572 -12.636 7.728 1.00 93.38 490 GLY A CA 1
ATOM 3902 C C . GLY A 1 490 ? 18.370 -11.614 8.551 1.00 93.38 490 GLY A C 1
ATOM 3903 O O . GLY A 1 490 ? 18.263 -11.581 9.775 1.00 93.38 490 GLY A O 1
ATOM 3904 N N . ARG A 1 491 ? 19.210 -10.798 7.896 1.00 93.88 491 ARG A N 1
ATOM 3905 C CA . ARG A 1 491 ? 20.079 -9.804 8.572 1.00 93.88 491 ARG A CA 1
ATOM 3906 C C . ARG A 1 491 ? 19.379 -8.476 8.884 1.00 93.88 491 ARG A C 1
ATOM 3908 O O . ARG A 1 491 ? 19.884 -7.719 9.712 1.00 93.88 491 ARG A O 1
ATOM 3915 N N . PHE A 1 492 ? 18.248 -8.222 8.230 1.00 96.12 492 PHE A N 1
ATOM 3916 C CA . PHE A 1 492 ? 17.432 -7.015 8.352 1.00 96.12 492 PHE A CA 1
ATOM 3917 C C . PHE A 1 492 ? 16.007 -7.360 8.815 1.00 96.12 492 PHE A C 1
ATOM 3919 O O . PHE A 1 492 ? 15.021 -6.928 8.226 1.00 96.12 492 PHE A O 1
ATOM 3926 N N . GLY A 1 493 ? 15.889 -8.212 9.837 1.00 95.06 493 GLY A N 1
ATOM 3927 C CA . GLY A 1 493 ? 14.598 -8.652 10.367 1.00 95.06 493 GLY A CA 1
ATOM 3928 C C . GLY A 1 493 ? 13.851 -7.541 11.104 1.00 95.06 493 GLY A C 1
ATOM 3929 O O . GLY A 1 493 ? 14.466 -6.589 11.594 1.00 95.06 493 GLY A O 1
ATOM 3930 N N . GLY A 1 494 ? 12.531 -7.693 11.210 1.00 93.81 494 GLY A N 1
ATOM 3931 C CA . GLY A 1 494 ? 11.664 -6.810 11.991 1.00 93.81 494 GLY A CA 1
ATOM 3932 C C . GLY A 1 494 ? 12.138 -6.565 13.425 1.00 93.81 494 GLY A C 1
ATOM 3933 O O . GLY A 1 494 ? 12.815 -7.403 14.028 1.00 93.81 494 GLY A O 1
ATOM 3934 N N . LEU A 1 495 ? 11.765 -5.412 13.985 1.00 93.31 495 LEU A N 1
ATOM 3935 C CA . LEU A 1 495 ? 12.093 -4.994 15.358 1.00 93.31 495 LEU A CA 1
ATOM 3936 C C . LEU A 1 495 ? 13.602 -4.871 15.630 1.00 93.31 495 LEU A C 1
ATOM 3938 O O . LEU A 1 495 ? 14.034 -5.013 16.775 1.00 93.31 495 LEU A O 1
ATOM 3942 N N . CYS A 1 496 ? 14.410 -4.610 14.596 1.00 94.69 496 CYS A N 1
ATOM 3943 C CA . CYS A 1 496 ? 15.875 -4.626 14.679 1.00 94.69 496 CYS A CA 1
ATOM 3944 C C . CYS A 1 496 ? 16.424 -5.972 15.188 1.00 94.69 496 CYS A C 1
ATOM 3946 O O . CYS A 1 496 ? 17.241 -6.030 16.108 1.00 94.69 496 CYS A O 1
ATOM 3948 N N . THR A 1 497 ? 15.947 -7.078 14.611 1.00 94.88 497 THR A N 1
ATOM 3949 C CA . THR A 1 497 ? 16.379 -8.443 14.961 1.00 94.88 497 THR A CA 1
ATOM 3950 C C . THR A 1 497 ? 16.978 -9.175 13.758 1.00 94.88 497 THR A C 1
ATOM 3952 O O . THR A 1 497 ? 16.993 -8.665 12.634 1.00 94.88 497 THR A O 1
ATOM 3955 N N . GLN A 1 498 ? 17.517 -10.377 13.989 1.00 94.62 498 GLN A N 1
ATOM 3956 C CA . GLN A 1 498 ? 18.100 -11.219 12.944 1.00 94.62 498 GLN A CA 1
ATOM 3957 C C . GLN A 1 498 ? 17.690 -12.686 13.095 1.00 94.62 498 GLN A C 1
ATOM 3959 O O . GLN A 1 498 ? 17.561 -13.192 14.207 1.00 94.62 498 GLN A O 1
ATOM 3964 N N . GLY A 1 499 ? 17.523 -13.382 11.966 1.00 94.44 499 GLY A N 1
ATOM 3965 C CA . GLY A 1 499 ? 17.312 -14.837 11.934 1.00 94.44 499 GLY A CA 1
ATOM 3966 C C . GLY A 1 499 ? 15.996 -15.324 12.554 1.00 94.44 499 GLY A C 1
ATOM 3967 O O . GLY A 1 499 ? 15.909 -16.485 12.963 1.00 94.44 499 GLY A O 1
ATOM 3968 N N . ARG A 1 500 ? 14.996 -14.440 12.654 1.00 95.38 500 ARG A N 1
ATOM 3969 C CA . ARG A 1 500 ? 13.658 -14.719 13.186 1.00 95.38 500 ARG A CA 1
ATOM 3970 C C . ARG A 1 500 ? 12.584 -14.119 12.290 1.00 95.38 500 ARG A C 1
ATOM 3972 O O . ARG A 1 500 ? 12.739 -12.985 11.844 1.00 95.38 500 ARG A O 1
ATOM 3979 N N . HIS A 1 501 ? 11.512 -14.870 12.044 1.00 97.19 501 HIS A N 1
ATOM 3980 C CA . HIS A 1 501 ? 10.360 -14.378 11.284 1.00 97.19 501 HIS A CA 1
ATOM 3981 C C . HIS A 1 501 ? 9.208 -13.948 12.198 1.00 97.19 501 HIS A C 1
ATOM 3983 O O . HIS A 1 501 ? 9.139 -14.333 13.366 1.00 97.19 501 HIS A O 1
ATOM 3989 N N . PHE A 1 502 ? 8.261 -13.200 11.631 1.00 97.25 502 PHE A N 1
ATOM 3990 C CA . PHE A 1 502 ? 7.191 -12.530 12.375 1.00 97.25 502 PHE A CA 1
ATOM 3991 C C . PHE A 1 502 ? 5.774 -12.985 12.007 1.00 97.25 502 PHE A C 1
ATOM 3993 O O . PHE A 1 502 ? 4.803 -12.425 12.496 1.00 97.25 502 PHE A O 1
ATOM 4000 N N . PHE A 1 503 ? 5.615 -14.038 11.204 1.00 98.12 503 PHE A N 1
ATOM 4001 C CA . PHE A 1 503 ? 4.314 -14.688 10.972 1.00 98.12 503 PHE A CA 1
ATOM 4002 C C . PHE A 1 503 ? 3.748 -15.371 12.236 1.00 98.12 503 PHE A C 1
ATOM 4004 O O . PHE A 1 503 ? 3.806 -16.591 12.369 1.00 98.12 503 PHE A O 1
ATOM 4011 N N . ASN A 1 504 ? 3.219 -14.577 13.173 1.00 97.25 504 ASN A N 1
ATOM 4012 C CA . ASN A 1 504 ? 2.649 -15.023 14.445 1.00 97.25 504 ASN A CA 1
ATOM 4013 C C . ASN A 1 504 ? 1.148 -14.722 14.523 1.00 97.25 504 ASN A C 1
ATOM 4015 O O . ASN A 1 504 ? 0.738 -13.587 14.785 1.00 97.25 504 ASN A O 1
ATOM 4019 N N . GLU A 1 505 ? 0.320 -15.748 14.364 1.00 97.81 505 GLU A N 1
ATOM 4020 C CA . GLU A 1 505 ? -1.138 -15.623 14.482 1.00 97.81 505 GLU A CA 1
ATOM 4021 C C . GLU A 1 505 ? -1.622 -15.582 15.937 1.00 97.81 505 GLU A C 1
ATOM 4023 O O . GLU A 1 505 ? -2.771 -15.242 16.222 1.00 97.81 505 GLU A O 1
ATOM 4028 N N . GLN A 1 506 ? -0.743 -15.916 16.883 1.00 96.19 506 GLN A N 1
ATOM 4029 C CA . GLN A 1 506 ? -0.996 -15.828 18.318 1.00 96.19 506 GLN A CA 1
ATOM 4030 C C . GLN A 1 506 ? -0.480 -14.507 18.913 1.00 96.19 506 GLN A C 1
ATOM 4032 O O . GLN A 1 506 ? -0.564 -14.311 20.130 1.00 96.19 506 GLN A O 1
ATOM 4037 N N . GLY A 1 507 ? 0.021 -13.588 18.084 1.00 94.50 507 GLY A N 1
ATOM 4038 C CA . GLY A 1 507 ? 0.325 -12.221 18.493 1.00 94.50 507 GLY A CA 1
ATOM 4039 C C . GLY A 1 507 ? -0.938 -11.496 18.965 1.00 94.50 507 GLY A C 1
ATOM 4040 O O . GLY A 1 507 ? -2.016 -11.678 18.401 1.00 94.50 507 GLY A O 1
ATOM 4041 N N . ASP A 1 508 ? -0.816 -10.681 20.014 1.00 94.12 508 ASP A N 1
ATOM 4042 C CA . ASP A 1 508 ? -1.954 -9.927 20.555 1.00 94.12 508 ASP A CA 1
ATOM 4043 C C . ASP A 1 508 ? -2.554 -8.977 19.510 1.00 94.12 508 ASP A C 1
ATOM 4045 O O . ASP A 1 508 ? -3.745 -9.055 19.208 1.00 94.12 508 ASP A O 1
ATOM 4049 N N . LEU A 1 509 ? -1.694 -8.170 18.880 1.00 95.69 509 LEU A N 1
ATOM 4050 C CA . LEU A 1 509 ? -2.088 -7.213 17.852 1.00 95.69 509 LEU A CA 1
ATOM 4051 C C . LEU A 1 509 ? -2.707 -7.910 16.632 1.00 95.69 509 LEU A C 1
ATOM 4053 O O . LEU A 1 509 ? -3.772 -7.498 16.179 1.00 95.69 509 LEU A O 1
ATOM 4057 N N . TYR A 1 510 ? -2.112 -9.012 16.162 1.00 98.31 510 TYR A N 1
ATOM 4058 C CA . TYR A 1 510 ? -2.669 -9.820 15.075 1.00 98.31 510 TYR A CA 1
ATOM 4059 C C . TYR A 1 510 ? -4.084 -10.316 15.396 1.00 98.31 510 TYR A C 1
ATOM 4061 O O . TYR A 1 510 ? -4.998 -10.113 14.599 1.00 98.31 510 TYR A O 1
ATOM 4069 N N . ARG A 1 511 ? -4.301 -10.931 16.569 1.00 98.06 511 ARG A N 1
ATOM 4070 C CA . ARG A 1 511 ? -5.630 -11.442 16.950 1.00 98.06 511 ARG A CA 1
ATOM 4071 C C . ARG A 1 511 ? -6.657 -10.325 17.091 1.00 98.06 511 ARG A C 1
ATOM 4073 O O . ARG A 1 511 ? -7.795 -10.496 16.659 1.00 98.06 511 ARG A O 1
ATOM 4080 N N . ALA A 1 512 ? -6.267 -9.202 17.691 1.00 98.00 512 ALA A N 1
ATOM 4081 C CA . ALA A 1 512 ? -7.148 -8.055 17.863 1.00 98.00 512 ALA A CA 1
ATOM 4082 C C . ALA A 1 512 ? -7.566 -7.467 16.504 1.00 98.00 512 ALA A C 1
ATOM 4084 O O . ALA A 1 512 ? -8.749 -7.204 16.277 1.00 98.00 512 ALA A O 1
ATOM 4085 N N . LEU A 1 513 ? -6.617 -7.325 15.573 1.00 98.56 513 LEU A N 1
ATOM 4086 C CA . LEU A 1 513 ? -6.892 -6.859 14.214 1.00 98.56 513 LEU A CA 1
ATOM 4087 C C . LEU A 1 513 ? -7.732 -7.864 13.425 1.00 98.56 513 LEU A C 1
ATOM 4089 O O . LEU A 1 513 ? -8.704 -7.453 12.802 1.00 98.56 513 LEU A O 1
ATOM 4093 N N . ALA A 1 514 ? -7.436 -9.163 13.513 1.00 98.56 514 ALA A N 1
ATOM 4094 C CA . ALA A 1 514 ? -8.229 -10.219 12.882 1.00 98.56 514 ALA A CA 1
ATOM 4095 C C . ALA A 1 514 ? -9.686 -10.231 13.380 1.00 98.56 514 ALA A C 1
ATOM 4097 O O . ALA A 1 514 ? -10.623 -10.391 12.596 1.00 98.56 514 ALA A O 1
ATOM 4098 N N . ALA A 1 515 ? -9.905 -10.014 14.682 1.00 98.19 515 ALA A N 1
ATOM 4099 C CA . ALA A 1 515 ? -11.247 -9.879 15.242 1.00 98.19 515 ALA A CA 1
ATOM 4100 C C . ALA A 1 515 ? -11.966 -8.631 14.698 1.00 98.19 515 ALA A C 1
ATOM 4102 O O . ALA A 1 515 ? -13.142 -8.697 14.331 1.00 98.19 515 ALA A O 1
ATOM 4103 N N . LEU A 1 516 ? -11.258 -7.502 14.592 1.00 98.56 516 LEU A N 1
ATOM 4104 C CA . LEU A 1 516 ? -11.817 -6.255 14.076 1.00 98.56 516 LEU A CA 1
ATOM 4105 C C . LEU A 1 516 ? -12.138 -6.316 12.576 1.00 98.56 516 LEU A C 1
ATOM 4107 O O . LEU A 1 516 ? -13.193 -5.840 12.158 1.00 98.56 516 LEU A O 1
ATOM 4111 N N . THR A 1 517 ? -11.273 -6.903 11.754 1.00 98.44 517 THR A N 1
ATOM 4112 C CA . THR A 1 517 ? -11.520 -7.074 10.313 1.00 98.44 517 THR A CA 1
ATOM 4113 C C . THR A 1 517 ? -12.669 -8.054 10.066 1.00 98.44 517 THR A C 1
ATOM 4115 O O . THR A 1 517 ? -13.525 -7.789 9.215 1.00 98.44 517 THR A O 1
ATOM 4118 N N . ALA A 1 518 ? -12.772 -9.129 10.857 1.00 97.31 518 ALA A N 1
ATOM 4119 C CA . ALA A 1 518 ? -13.919 -10.036 10.831 1.00 97.31 518 ALA A CA 1
ATOM 4120 C C . ALA A 1 518 ? -15.230 -9.308 11.174 1.00 97.31 518 ALA A C 1
ATOM 4122 O O . ALA A 1 518 ? -16.229 -9.469 10.467 1.00 97.31 518 ALA A O 1
ATOM 4123 N N . LEU A 1 519 ? -15.214 -8.452 12.201 1.00 96.44 519 LEU A N 1
ATOM 4124 C CA . LEU A 1 519 ? -16.355 -7.617 12.574 1.00 96.44 519 LEU A CA 1
ATOM 4125 C C . LEU A 1 519 ? -16.717 -6.618 11.462 1.00 96.44 519 LEU A C 1
ATOM 4127 O O . LEU A 1 519 ? -17.877 -6.535 11.050 1.00 96.44 519 LEU A O 1
ATOM 4131 N N . ARG A 1 520 ? -15.726 -5.907 10.908 1.00 96.69 520 ARG A N 1
ATOM 4132 C CA . ARG A 1 520 ? -15.904 -4.971 9.783 1.00 96.69 520 ARG A CA 1
ATOM 4133 C C . ARG A 1 520 ? -16.582 -5.652 8.596 1.00 96.69 520 ARG A C 1
ATOM 4135 O O . ARG A 1 520 ? -17.511 -5.087 8.021 1.00 96.69 520 ARG A O 1
ATOM 4142 N N . ARG A 1 521 ? -16.172 -6.875 8.245 1.00 93.69 521 ARG A N 1
ATOM 4143 C CA . ARG A 1 521 ? -16.773 -7.643 7.143 1.00 93.69 521 ARG A CA 1
ATOM 4144 C C . ARG A 1 521 ? -18.276 -7.866 7.346 1.00 93.69 521 ARG A C 1
ATOM 4146 O O . ARG A 1 521 ? -19.046 -7.762 6.390 1.00 93.69 521 ARG A O 1
ATOM 4153 N N . GLN A 1 522 ? -18.700 -8.125 8.580 1.00 93.25 522 GLN A N 1
ATOM 4154 C CA . GLN A 1 522 ? -20.102 -8.384 8.925 1.00 93.25 522 GLN A CA 1
ATOM 4155 C C . GLN A 1 522 ? -20.941 -7.099 9.008 1.00 93.25 522 GLN A C 1
ATOM 4157 O O . GLN A 1 522 ? -22.140 -7.129 8.735 1.00 93.25 522 GLN A O 1
ATOM 4162 N N . MET A 1 523 ? -20.326 -5.956 9.325 1.00 93.06 523 MET A N 1
ATOM 4163 C CA . MET A 1 523 ? -21.043 -4.715 9.629 1.00 93.06 523 MET A CA 1
ATOM 4164 C C . MET A 1 523 ? -21.012 -3.701 8.482 1.00 93.06 523 MET A C 1
ATOM 4166 O O . MET A 1 523 ? -19.989 -3.084 8.178 1.00 93.06 523 MET A O 1
ATOM 4170 N N . VAL A 1 524 ? -22.175 -3.456 7.873 1.00 91.19 524 VAL A N 1
ATOM 4171 C CA . VAL A 1 524 ? -22.324 -2.422 6.832 1.00 91.19 524 VAL A CA 1
ATOM 4172 C C . VAL A 1 524 ? -22.096 -1.007 7.374 1.00 91.19 524 VAL A C 1
ATOM 4174 O O . VAL A 1 524 ? -21.584 -0.156 6.650 1.00 91.19 524 VAL A O 1
ATOM 4177 N N . THR A 1 525 ? -22.403 -0.755 8.651 1.00 91.75 525 THR A N 1
ATOM 4178 C CA . THR A 1 525 ? -22.133 0.525 9.327 1.00 91.75 525 THR A CA 1
ATOM 4179 C C . THR A 1 525 ? -20.646 0.869 9.283 1.00 91.75 525 THR A C 1
ATOM 4181 O O . THR A 1 525 ? -20.289 1.959 8.839 1.00 91.75 525 THR A O 1
ATOM 4184 N N . LEU A 1 526 ? -19.768 -0.072 9.644 1.00 93.38 526 LEU A N 1
ATOM 4185 C CA . LEU A 1 526 ? -18.316 0.125 9.612 1.00 93.38 526 LEU A CA 1
ATOM 4186 C C . LEU A 1 526 ? -17.783 0.278 8.180 1.00 93.38 526 LEU A C 1
ATOM 4188 O O . LEU A 1 526 ? -16.889 1.091 7.938 1.00 93.38 526 LEU A O 1
ATOM 4192 N N . ARG A 1 527 ? -18.336 -0.453 7.207 1.00 92.81 527 ARG A N 1
ATOM 4193 C CA . ARG A 1 527 ? -17.862 -0.382 5.814 1.00 92.81 527 ARG A CA 1
ATOM 4194 C C . ARG A 1 527 ? -18.330 0.870 5.078 1.00 92.81 527 ARG A C 1
ATOM 4196 O O . ARG A 1 527 ? -17.521 1.567 4.477 1.00 92.81 527 ARG A O 1
ATOM 4203 N N . ARG A 1 528 ? -19.619 1.203 5.170 1.00 89.50 528 ARG A N 1
ATOM 4204 C CA . ARG A 1 528 ? -20.274 2.194 4.294 1.00 89.50 528 ARG A CA 1
ATOM 4205 C C . ARG A 1 528 ? -21.050 3.285 5.029 1.00 89.50 528 ARG A C 1
ATOM 4207 O O . ARG A 1 528 ? -21.532 4.212 4.378 1.00 89.50 528 ARG A O 1
ATOM 4214 N N . GLY A 1 529 ? -21.202 3.180 6.349 1.00 88.75 529 GLY A N 1
ATOM 4215 C CA . GLY A 1 529 ? -21.963 4.140 7.143 1.00 88.75 529 GLY A CA 1
ATOM 4216 C C . GLY A 1 529 ? -21.329 5.528 7.163 1.00 88.75 529 GLY A C 1
ATOM 4217 O O . GLY A 1 529 ? -20.100 5.654 7.122 1.00 88.75 529 GLY A O 1
ATOM 4218 N N . SER A 1 530 ? -22.158 6.567 7.256 1.00 86.12 530 SER A N 1
ATOM 4219 C CA . SER A 1 530 ? -21.688 7.934 7.492 1.00 86.12 530 SER A CA 1
ATOM 4220 C C . SER A 1 530 ? -21.047 8.035 8.876 1.00 86.12 530 SER A C 1
ATOM 4222 O O . SER A 1 530 ? -21.312 7.215 9.753 1.00 86.12 530 SER A O 1
ATOM 4224 N N . GLN A 1 531 ? -20.163 9.011 9.072 1.00 88.00 531 GLN A N 1
ATOM 4225 C CA . GLN A 1 531 ? -19.419 9.157 10.322 1.00 88.00 531 GLN A CA 1
ATOM 4226 C C . GLN A 1 531 ? -19.800 10.431 11.076 1.00 88.00 531 GLN A C 1
ATOM 4228 O O . GLN A 1 531 ? -19.951 11.504 10.482 1.00 88.00 531 GLN A O 1
ATOM 4233 N N . VAL A 1 532 ? -19.934 10.307 12.396 1.00 87.25 532 VAL A N 1
ATOM 4234 C CA . VAL A 1 532 ? -20.316 11.387 13.311 1.00 87.25 532 VAL A CA 1
ATOM 4235 C C . VAL A 1 532 ? -19.334 11.454 14.467 1.00 87.25 532 VAL A C 1
ATOM 4237 O O . VAL A 1 532 ? -19.375 10.603 15.344 1.00 87.25 532 VAL A O 1
ATOM 4240 N N . LEU A 1 533 ? -18.494 12.488 14.515 1.00 91.38 533 LEU A N 1
ATOM 4241 C CA . LEU A 1 533 ? -17.706 12.777 15.714 1.00 91.38 533 LEU A CA 1
ATOM 4242 C C . LEU A 1 533 ? -18.632 13.301 16.821 1.00 91.38 533 LEU A C 1
ATOM 4244 O O . LEU A 1 533 ? -19.363 14.275 16.611 1.00 91.38 533 LEU A O 1
ATOM 4248 N N . HIS A 1 534 ? -18.579 12.690 18.000 1.00 92.25 534 HIS A N 1
ATOM 4249 C CA . HIS A 1 534 ? -19.429 13.057 19.128 1.00 92.25 534 HIS A CA 1
ATOM 4250 C C . HIS A 1 534 ? -18.798 14.116 20.032 1.00 92.25 534 HIS A C 1
ATOM 4252 O O . HIS A 1 534 ? -17.589 14.372 20.018 1.00 92.25 534 HIS A O 1
ATOM 4258 N N . ARG A 1 535 ? -19.661 14.791 20.795 1.00 93.19 535 ARG A N 1
ATOM 4259 C CA . ARG A 1 535 ? -19.247 15.661 21.898 1.00 93.19 535 ARG A CA 1
ATOM 4260 C C . ARG A 1 535 ? -19.153 14.817 23.161 1.00 93.19 535 ARG A C 1
ATOM 4262 O O . ARG A 1 535 ? -19.998 13.951 23.381 1.00 93.19 535 ARG A O 1
ATOM 4269 N N . ILE A 1 536 ? -18.173 15.121 23.995 1.00 95.12 536 ILE A N 1
ATOM 4270 C CA . ILE A 1 536 ? -17.953 14.483 25.284 1.00 95.12 536 ILE A CA 1
ATOM 4271 C C . ILE A 1 536 ? -18.146 15.471 26.436 1.00 95.12 536 ILE A C 1
ATOM 4273 O O . ILE A 1 536 ? -18.114 16.687 26.231 1.00 95.12 536 ILE A O 1
ATOM 4277 N N . SER A 1 537 ? -18.329 14.944 27.644 1.00 95.81 537 SER A N 1
ATOM 4278 C CA . SER A 1 537 ? -18.438 15.717 28.878 1.00 95.81 537 SER A CA 1
ATOM 4279 C C . SER A 1 537 ? -17.928 14.919 30.084 1.00 95.81 537 SER A C 1
ATOM 4281 O O . SER A 1 537 ? -18.271 13.749 30.266 1.00 95.81 537 SER A O 1
ATOM 4283 N N . GLY A 1 538 ? -17.110 15.551 30.929 1.00 92.56 538 GLY A N 1
ATOM 4284 C CA . GLY A 1 538 ? -16.680 14.969 32.204 1.00 92.56 538 GLY A CA 1
ATOM 4285 C C . GLY A 1 538 ? -17.756 15.062 33.291 1.00 92.56 538 GLY A C 1
ATOM 4286 O O . GLY A 1 538 ? -17.958 14.099 34.027 1.00 92.56 538 GLY A O 1
ATOM 4287 N N . ASP A 1 539 ? -18.473 16.191 33.342 1.00 92.50 539 ASP A N 1
ATOM 4288 C CA . ASP A 1 539 ? -19.473 16.547 34.363 1.00 92.50 539 ASP A CA 1
ATOM 4289 C C . ASP A 1 539 ? -20.914 16.131 34.001 1.00 92.50 539 ASP A C 1
ATOM 4291 O O . ASP A 1 539 ? -21.806 16.177 34.844 1.00 92.50 539 ASP A O 1
ATOM 4295 N N . GLY A 1 540 ? -21.156 15.714 32.755 1.00 92.88 540 GLY A N 1
ATOM 4296 C CA . GLY A 1 540 ? -22.491 15.414 32.233 1.00 92.88 540 GLY A CA 1
ATOM 4297 C C . GLY A 1 540 ? -23.349 16.658 31.973 1.00 92.88 540 GLY A C 1
ATOM 4298 O O . GLY A 1 540 ? -24.550 16.524 31.742 1.00 92.88 540 GLY A O 1
ATOM 4299 N N . VAL A 1 541 ? -22.767 17.859 32.009 1.00 93.12 541 VAL A N 1
ATOM 4300 C CA . VAL A 1 541 ? -23.466 19.140 31.803 1.00 93.12 541 VAL A CA 1
ATOM 4301 C C . VAL A 1 541 ? -22.868 19.886 30.611 1.00 93.12 541 VAL A C 1
ATOM 4303 O O . VAL A 1 541 ? -23.592 20.325 29.715 1.00 93.12 541 VAL A O 1
ATOM 4306 N N . SER A 1 542 ? -21.541 19.983 30.556 1.00 93.00 542 SER A N 1
ATOM 4307 C CA . SER A 1 542 ? -20.807 20.760 29.559 1.00 93.00 542 SER A CA 1
ATOM 4308 C C . SER A 1 542 ? -20.283 19.852 28.450 1.00 93.00 542 SER A C 1
ATOM 4310 O O . SER A 1 542 ? -19.273 19.170 28.618 1.00 93.00 542 SER A O 1
ATOM 4312 N N . PHE A 1 543 ? -20.965 19.834 27.303 1.00 92.75 543 PHE A N 1
ATOM 4313 C CA . PHE A 1 543 ? -20.576 18.998 26.162 1.00 92.75 543 PHE A CA 1
ATOM 4314 C C . PHE A 1 543 ? -19.722 19.764 25.149 1.00 92.75 543 PHE A C 1
ATOM 4316 O O . PHE A 1 543 ? -20.107 20.828 24.667 1.00 92.75 543 PHE A O 1
ATOM 4323 N N . GLY A 1 544 ? -18.607 19.188 24.717 1.00 90.88 544 GLY A N 1
ATOM 4324 C CA . GLY A 1 544 ? -17.732 19.761 23.690 1.00 90.88 544 GLY A CA 1
ATOM 4325 C C . GLY A 1 544 ? -17.056 18.672 22.872 1.00 90.88 544 GLY A C 1
ATOM 4326 O O . GLY A 1 544 ? -17.022 17.521 23.288 1.00 90.88 544 GLY A O 1
ATOM 4327 N N . HIS A 1 545 ? -16.533 18.999 21.692 1.00 90.94 545 HIS A N 1
ATOM 4328 C CA . HIS A 1 545 ? -15.595 18.062 21.073 1.00 90.94 545 HIS A CA 1
ATOM 4329 C C . HIS A 1 545 ? -14.331 17.989 21.935 1.00 90.94 545 HIS A C 1
ATOM 4331 O O . HIS A 1 545 ? -13.940 19.031 22.470 1.00 90.94 545 HIS A O 1
ATOM 4337 N N . PRO A 1 546 ? -13.706 16.806 22.066 1.00 88.94 546 PRO A N 1
ATOM 4338 C CA . PRO A 1 546 ? -12.397 16.708 22.693 1.00 88.94 546 PRO A CA 1
ATOM 4339 C C . PRO A 1 546 ? -11.438 17.681 21.997 1.00 88.94 546 PRO A C 1
ATOM 4341 O O . PRO A 1 546 ? -11.474 17.804 20.770 1.00 88.94 546 PRO A O 1
ATOM 4344 N N . ARG A 1 547 ? -10.640 18.418 22.769 1.00 89.12 547 ARG A N 1
ATOM 4345 C CA . ARG A 1 547 ? -9.647 19.363 22.249 1.00 89.12 547 ARG A CA 1
ATOM 4346 C C . ARG A 1 547 ? -8.400 19.330 23.105 1.00 89.12 547 ARG A C 1
ATOM 4348 O O . ARG A 1 547 ? -8.475 19.118 24.318 1.00 89.12 547 ARG A O 1
ATOM 4355 N N . ARG A 1 548 ? -7.265 19.597 22.477 1.00 88.50 548 ARG A N 1
ATOM 4356 C CA . ARG A 1 548 ? -5.997 19.819 23.154 1.00 88.50 548 ARG A CA 1
ATOM 4357 C C . ARG A 1 548 ? -6.047 21.161 23.886 1.00 88.50 548 ARG A C 1
ATOM 4359 O O . ARG A 1 548 ? -6.340 22.194 23.287 1.00 88.50 548 ARG A O 1
ATOM 4366 N N . ILE A 1 549 ? -5.756 21.157 25.185 1.00 79.69 549 ILE A N 1
ATOM 4367 C CA . ILE A 1 549 ? -5.704 22.377 26.000 1.00 79.69 549 ILE A CA 1
ATOM 4368 C C . ILE A 1 549 ? -4.239 22.707 26.280 1.00 79.69 549 ILE A C 1
ATOM 4370 O O . ILE A 1 549 ? -3.506 21.910 26.858 1.00 79.69 549 ILE A O 1
ATOM 4374 N N . GLY A 1 550 ? -3.809 23.900 25.872 1.00 79.06 550 GLY A N 1
ATOM 4375 C CA . GLY A 1 550 ? -2.423 24.329 26.033 1.00 79.06 550 GLY A CA 1
ATOM 4376 C C . GLY A 1 550 ? -1.455 23.557 25.130 1.00 79.06 550 GLY A C 1
ATOM 4377 O O . GLY A 1 550 ? -1.750 23.279 23.965 1.00 79.06 550 GLY A O 1
ATOM 4378 N N . ARG A 1 551 ? -0.259 23.276 25.659 1.00 77.00 551 ARG A N 1
ATOM 4379 C CA . ARG A 1 551 ? 0.824 22.587 24.934 1.00 77.00 551 ARG A CA 1
ATOM 4380 C C . ARG A 1 551 ? 0.879 21.083 25.202 1.00 77.00 551 ARG A C 1
ATOM 4382 O O . ARG A 1 551 ? 1.622 20.388 24.521 1.00 77.00 551 ARG A O 1
ATOM 4389 N N . GLU A 1 552 ? 0.130 20.595 26.184 1.00 84.69 552 GLU A N 1
ATOM 4390 C CA . GLU A 1 552 ? 0.102 19.175 26.530 1.00 84.69 552 GLU A CA 1
ATOM 4391 C C . GLU A 1 552 ? -0.816 18.393 25.596 1.00 84.69 552 GLU A C 1
ATOM 4393 O O . GLU A 1 552 ? -1.738 18.950 25.001 1.00 84.69 552 GLU A O 1
ATOM 4398 N N . ARG A 1 553 ? -0.578 17.085 25.475 1.00 89.69 553 ARG A N 1
ATOM 4399 C CA . ARG A 1 553 ? -1.457 16.197 24.713 1.00 89.69 553 ARG A CA 1
ATOM 4400 C C . ARG A 1 553 ? -2.818 16.046 25.398 1.00 89.69 553 ARG A C 1
ATOM 4402 O O . ARG A 1 553 ? -2.927 16.043 26.623 1.00 89.69 553 ARG A O 1
ATOM 4409 N N . MET A 1 554 ? -3.849 15.837 24.596 1.00 93.31 554 MET A N 1
ATOM 4410 C CA . MET A 1 554 ? -5.183 15.477 25.048 1.00 93.31 554 MET A CA 1
ATOM 4411 C C . MET A 1 554 ? -5.179 14.086 25.701 1.00 93.31 554 MET A C 1
ATOM 4413 O O . MET A 1 554 ? -4.742 13.103 25.101 1.00 93.31 554 MET A O 1
ATOM 4417 N N . ARG A 1 555 ? -5.726 14.003 26.916 1.00 93.00 555 ARG A N 1
ATOM 4418 C CA . ARG A 1 555 ? -5.990 12.761 27.659 1.00 93.00 555 ARG A CA 1
ATOM 4419 C C . ARG A 1 555 ? -7.496 12.608 27.804 1.00 93.00 555 ARG A C 1
ATOM 4421 O O . ARG A 1 555 ? -8.101 13.164 28.718 1.00 93.00 555 ARG A O 1
ATOM 4428 N N . SER A 1 556 ? -8.126 12.003 26.807 1.00 94.69 556 SER A N 1
ATOM 4429 C CA . SER A 1 556 ? -9.581 12.003 26.706 1.00 94.69 556 SER A CA 1
ATOM 4430 C C . SER A 1 556 ? -10.112 10.808 25.928 1.00 94.69 556 SER A C 1
ATOM 4432 O O . SER A 1 556 ? -9.357 10.089 25.275 1.00 94.69 556 SER A O 1
ATOM 4434 N N . LEU A 1 557 ? -11.433 10.630 25.970 1.00 97.38 557 LEU A N 1
ATOM 4435 C CA . LEU A 1 557 ? -12.113 9.736 25.043 1.00 97.38 557 LEU A CA 1
ATOM 4436 C C . LEU A 1 557 ? -12.374 10.462 23.723 1.00 97.38 557 LEU A C 1
ATOM 4438 O O . LEU A 1 557 ? -12.860 11.594 23.715 1.00 97.38 557 LEU A O 1
ATOM 4442 N N . VAL A 1 558 ? -12.119 9.789 22.606 1.00 97.50 558 VAL A N 1
ATOM 4443 C CA . VAL A 1 558 ? -12.618 10.210 21.293 1.00 97.50 558 VAL A CA 1
ATOM 4444 C C . VAL A 1 558 ? -13.683 9.213 20.871 1.00 97.50 558 VAL A C 1
ATOM 4446 O O . VAL A 1 558 ? -13.400 8.030 20.702 1.00 97.50 558 VAL A O 1
ATOM 4449 N N . CYS A 1 559 ? -14.916 9.697 20.726 1.00 97.00 559 CYS A N 1
ATOM 4450 C CA . CYS A 1 559 ? -16.069 8.874 20.378 1.00 97.00 559 CYS A CA 1
ATOM 4451 C C . CYS A 1 559 ? -16.635 9.305 19.026 1.00 97.00 559 CYS A C 1
ATOM 4453 O O . CYS A 1 559 ? -16.853 10.500 18.799 1.00 97.00 559 CYS A O 1
ATOM 4455 N N . TRP A 1 560 ? -16.947 8.350 18.159 1.00 95.06 560 TRP A N 1
ATOM 4456 C CA . TRP A 1 560 ? -17.670 8.616 16.921 1.00 95.06 560 TRP A CA 1
ATOM 4457 C C . TRP A 1 560 ? -18.621 7.479 16.581 1.00 95.06 560 TRP A C 1
ATOM 4459 O O . TRP A 1 560 ? -18.333 6.318 16.852 1.00 95.06 560 TRP A O 1
ATOM 4469 N N . SER A 1 561 ? -19.739 7.810 15.947 1.00 93.81 561 SER A N 1
ATOM 4470 C CA . SER A 1 561 ? -20.670 6.813 15.430 1.00 93.81 561 SER A CA 1
ATOM 4471 C C . SER A 1 561 ? -20.492 6.605 13.937 1.00 93.81 561 SER A C 1
ATOM 4473 O O . SER A 1 561 ? -20.242 7.546 13.176 1.00 93.81 561 SER A O 1
ATOM 4475 N N . ARG A 1 562 ? -20.677 5.355 13.516 1.00 92.81 562 ARG A N 1
ATOM 4476 C CA . ARG A 1 562 ? -20.928 4.957 12.133 1.00 92.81 562 ARG A CA 1
ATOM 4477 C C . ARG A 1 562 ? -22.413 4.667 11.965 1.00 92.81 562 ARG A C 1
ATOM 4479 O O . ARG A 1 562 ? -22.954 3.802 12.651 1.00 92.81 562 ARG A O 1
ATOM 4486 N N . LEU A 1 563 ? -23.066 5.411 11.075 1.00 89.38 563 LEU A N 1
ATOM 4487 C CA . LEU A 1 563 ? -24.515 5.387 10.883 1.00 89.38 563 LEU A CA 1
ATOM 4488 C C . LEU A 1 563 ? -24.876 4.822 9.514 1.00 89.38 563 LEU A C 1
ATOM 4490 O O . LEU A 1 563 ? -24.373 5.287 8.490 1.00 89.38 563 LEU A O 1
ATOM 4494 N N . PHE A 1 564 ? -25.778 3.847 9.481 1.00 87.25 564 PHE A N 1
ATOM 4495 C CA . PHE A 1 564 ? -26.325 3.319 8.235 1.00 87.25 564 PHE A CA 1
ATOM 4496 C C . PHE A 1 564 ? -27.815 3.037 8.410 1.00 87.25 564 PHE A C 1
ATOM 4498 O O . PHE A 1 564 ? -28.189 2.088 9.095 1.00 87.25 564 PHE A O 1
ATOM 4505 N N . LEU A 1 565 ? -28.653 3.874 7.789 1.00 84.00 565 LEU A N 1
ATOM 4506 C CA . LEU A 1 565 ? -30.105 3.890 7.993 1.00 84.00 565 LEU A CA 1
ATOM 4507 C C . LEU A 1 565 ? -30.452 4.069 9.483 1.00 84.00 565 LEU A C 1
ATOM 4509 O O . LEU A 1 565 ? -30.276 5.165 10.009 1.00 84.00 565 LEU A O 1
ATOM 4513 N N . ASP A 1 566 ? -30.910 3.018 10.161 1.00 80.31 566 ASP A N 1
ATOM 4514 C CA . ASP A 1 566 ? -31.280 3.009 11.583 1.00 80.31 566 ASP A CA 1
ATOM 4515 C C . ASP A 1 566 ? -30.247 2.340 12.498 1.00 80.31 566 ASP A C 1
ATOM 4517 O O . ASP A 1 566 ? -30.398 2.302 13.726 1.00 80.31 566 ASP A O 1
ATOM 4521 N N . GLN A 1 567 ? -29.180 1.810 11.909 1.00 86.25 567 GLN A N 1
ATOM 4522 C CA . GLN A 1 567 ? -28.094 1.191 12.643 1.00 86.25 567 GLN A CA 1
ATOM 4523 C C . GLN A 1 567 ? -27.094 2.259 13.072 1.00 86.25 567 GLN A C 1
ATOM 4525 O O . GLN A 1 567 ? -26.643 3.078 12.268 1.00 86.25 567 GLN A O 1
ATOM 4530 N N . GLU A 1 568 ? -26.717 2.215 14.346 1.00 91.81 568 GLU A N 1
ATOM 4531 C CA . GLU A 1 568 ? -25.635 3.019 14.899 1.00 91.81 568 GLU A CA 1
ATOM 4532 C C . GLU A 1 568 ? -24.610 2.110 15.559 1.00 91.81 568 GLU A C 1
ATOM 4534 O O . GLU A 1 568 ? -24.945 1.305 16.430 1.00 91.81 568 GLU A O 1
ATOM 4539 N N . THR A 1 569 ? -23.361 2.268 15.143 1.00 95.25 569 THR A N 1
ATOM 4540 C CA . THR A 1 569 ? -22.207 1.619 15.753 1.00 95.25 569 THR A CA 1
ATOM 4541 C C . THR A 1 569 ? -21.331 2.701 16.365 1.00 95.25 569 THR A C 1
ATOM 4543 O O . THR A 1 569 ? -20.754 3.504 15.631 1.00 95.25 569 THR A O 1
ATOM 4546 N N . LEU A 1 570 ? -21.248 2.738 17.691 1.00 97.25 570 LEU A N 1
ATOM 4547 C CA . LEU A 1 570 ? -20.435 3.692 18.437 1.00 97.25 570 LEU A CA 1
ATOM 4548 C C . LEU A 1 570 ? -19.025 3.128 18.615 1.00 97.25 570 LEU A C 1
ATOM 4550 O O . LEU A 1 570 ? -18.856 2.036 19.151 1.00 97.25 570 LEU A O 1
ATOM 4554 N N . VAL A 1 571 ? -18.019 3.884 18.195 1.00 98.25 571 VAL A N 1
ATOM 4555 C CA . VAL A 1 571 ? -16.599 3.551 18.331 1.00 98.25 571 VAL A CA 1
ATOM 4556 C C . VAL A 1 571 ? -15.948 4.542 19.286 1.00 98.25 571 VAL A C 1
ATOM 4558 O O . VAL A 1 571 ? -16.250 5.739 19.260 1.00 98.25 571 VAL A O 1
ATOM 4561 N N . VAL A 1 572 ? -15.084 4.037 20.162 1.00 98.44 572 VAL A N 1
ATOM 4562 C CA . VAL A 1 572 ? -14.488 4.807 21.253 1.00 98.44 572 VAL A CA 1
ATOM 4563 C C . VAL A 1 572 ? -13.024 4.426 21.414 1.00 98.44 572 VAL A C 1
ATOM 4565 O O . VAL A 1 572 ? -12.699 3.242 21.489 1.00 98.44 572 VAL A O 1
ATOM 4568 N N . ILE A 1 573 ? -12.161 5.431 21.545 1.00 98.38 573 ILE A N 1
ATOM 4569 C CA . ILE A 1 573 ? -10.759 5.258 21.940 1.00 98.38 573 ILE A CA 1
ATOM 4570 C C . ILE A 1 573 ? -10.433 6.093 23.170 1.00 98.38 573 ILE A C 1
ATOM 4572 O O . ILE A 1 573 ? -10.970 7.190 23.334 1.00 98.38 573 ILE A O 1
ATOM 4576 N N . ASN A 1 574 ? -9.528 5.593 24.005 1.00 97.56 574 ASN A N 1
ATOM 4577 C CA . ASN A 1 574 ? -8.879 6.358 25.061 1.00 97.56 574 ASN A CA 1
ATOM 4578 C C . ASN A 1 574 ? -7.487 6.803 24.596 1.00 97.56 574 ASN A C 1
ATOM 4580 O O . ASN A 1 574 ? -6.621 5.965 24.346 1.00 97.56 574 ASN A O 1
ATOM 4584 N N . THR A 1 575 ? -7.261 8.114 24.499 1.00 96.44 575 THR A N 1
ATOM 4585 C CA . THR A 1 575 ? -5.943 8.653 24.123 1.00 96.44 575 THR A CA 1
ATOM 4586 C C . THR A 1 575 ? -4.943 8.606 25.278 1.00 96.44 575 THR A C 1
ATOM 4588 O O . THR A 1 575 ? -3.737 8.734 25.052 1.00 96.44 575 THR A O 1
ATOM 4591 N N . ASP A 1 576 ? -5.394 8.433 26.525 1.00 94.94 576 ASP A N 1
ATOM 4592 C CA . ASP A 1 576 ? -4.505 8.293 27.675 1.00 94.94 576 ASP A CA 1
ATOM 4593 C C . ASP A 1 576 ? -3.869 6.895 27.712 1.00 94.94 576 ASP A C 1
ATOM 4595 O O . ASP A 1 576 ? -4.578 5.900 27.732 1.00 94.94 576 ASP A O 1
ATOM 4599 N N . VAL A 1 577 ? -2.535 6.813 27.718 1.00 94.19 577 VAL A N 1
ATOM 4600 C CA . VAL A 1 577 ? -1.778 5.545 27.734 1.00 94.19 577 VAL A CA 1
ATOM 4601 C C . VAL A 1 577 ? -1.508 5.033 29.150 1.00 94.19 577 VAL A C 1
ATOM 4603 O O . VAL A 1 577 ? -1.043 3.905 29.319 1.00 94.19 577 VAL A O 1
ATOM 4606 N N . SER A 1 578 ? -1.798 5.856 30.161 1.00 93.75 578 SER A N 1
ATOM 4607 C CA . SER A 1 578 ? -1.498 5.569 31.565 1.00 93.75 578 SER A CA 1
ATOM 4608 C C . SER A 1 578 ? -2.753 5.394 32.409 1.00 93.75 578 SER A C 1
ATOM 4610 O O . SER A 1 578 ? -2.770 4.531 33.280 1.00 93.75 578 SER A O 1
ATOM 4612 N N . GLU A 1 579 ? -3.806 6.166 32.133 1.00 95.12 579 GLU A N 1
ATOM 4613 C CA . GLU A 1 579 ? -5.002 6.222 32.980 1.00 95.12 579 GLU A CA 1
ATOM 4614 C C . GLU A 1 579 ? -6.271 5.756 32.263 1.00 95.12 579 GLU A C 1
ATOM 4616 O O . GLU A 1 579 ? -6.457 5.948 31.058 1.00 95.12 579 GLU A O 1
ATOM 4621 N N . ALA A 1 580 ? -7.178 5.149 33.031 1.00 96.69 580 ALA A N 1
ATOM 4622 C CA . ALA A 1 580 ? -8.533 4.903 32.565 1.00 96.69 580 ALA A CA 1
ATOM 4623 C C . ALA A 1 580 ? -9.294 6.232 32.492 1.00 96.69 580 ALA A C 1
ATOM 4625 O O . ALA A 1 580 ? -9.224 7.052 33.409 1.00 96.69 580 ALA A O 1
ATOM 4626 N N . VAL A 1 581 ? -10.060 6.436 31.424 1.00 96.69 581 VAL A N 1
ATOM 4627 C CA . VAL A 1 581 ? -10.821 7.673 31.225 1.00 96.69 581 VAL A CA 1
ATOM 4628 C C . VAL A 1 581 ? -12.303 7.356 31.174 1.00 96.69 581 VAL A C 1
ATOM 4630 O O . VAL A 1 581 ? -12.741 6.459 30.452 1.00 96.69 581 VAL A O 1
ATOM 4633 N N . ALA A 1 582 ? -13.080 8.130 31.932 1.00 97.06 582 ALA A N 1
ATOM 4634 C CA . ALA A 1 582 ? -14.527 8.042 31.952 1.00 97.06 582 ALA A CA 1
ATOM 4635 C C . ALA A 1 582 ? -15.162 9.369 31.512 1.00 97.06 582 ALA A C 1
ATOM 4637 O O . ALA A 1 582 ? -14.962 10.406 32.153 1.00 97.06 582 ALA A O 1
ATOM 4638 N N . ALA A 1 583 ? -15.966 9.338 30.448 1.00 97.00 583 ALA A N 1
ATOM 4639 C CA . ALA A 1 583 ? -16.657 10.507 29.903 1.00 97.00 583 ALA A CA 1
ATOM 4640 C C . ALA A 1 583 ? -18.093 10.158 29.475 1.00 97.00 583 ALA A C 1
ATOM 4642 O O . ALA A 1 583 ? -18.400 9.028 29.100 1.00 97.00 583 ALA A O 1
ATOM 4643 N N . TRP A 1 584 ? -18.991 11.139 29.544 1.00 97.75 584 TRP A N 1
ATOM 4644 C CA . TRP A 1 584 ? -20.265 11.090 28.834 1.00 97.75 584 TRP A CA 1
ATOM 4645 C C . TRP A 1 584 ? -20.009 11.392 27.368 1.00 97.75 584 TRP A C 1
ATOM 4647 O O . TRP A 1 584 ? -19.259 12.318 27.072 1.00 97.75 584 TRP A O 1
ATOM 4657 N N . SER A 1 585 ? -20.647 10.659 26.464 1.00 97.12 585 SER A N 1
ATOM 4658 C CA . SER A 1 585 ? -20.613 10.930 25.031 1.00 97.12 585 SER A CA 1
ATOM 4659 C C . SER A 1 585 ? -22.023 11.111 24.500 1.00 97.12 585 SER A C 1
ATOM 4661 O O . SER A 1 585 ? -22.922 10.363 24.876 1.00 97.12 585 SER A O 1
ATOM 4663 N N . THR A 1 586 ? -22.234 12.098 23.634 1.00 94.75 586 THR A N 1
ATOM 4664 C CA . THR A 1 586 ? -23.477 12.187 22.852 1.00 94.75 586 THR A CA 1
ATOM 4665 C C . THR A 1 586 ? -23.613 10.981 21.925 1.00 94.75 586 THR A C 1
ATOM 4667 O O . THR A 1 586 ? -22.599 10.458 21.482 1.00 94.75 586 THR A O 1
ATOM 4670 N N . VAL A 1 587 ? -24.839 10.614 21.560 1.00 91.81 587 VAL A N 1
ATOM 4671 C CA . VAL A 1 587 ? -25.138 9.622 20.505 1.00 91.81 587 VAL A CA 1
ATOM 4672 C C . VAL A 1 587 ? -25.981 10.257 19.397 1.00 91.81 587 VAL A C 1
ATOM 4674 O O . VAL A 1 587 ? -26.324 11.438 19.502 1.00 91.81 587 VAL A O 1
ATOM 4677 N N . ALA A 1 588 ? -26.285 9.542 18.310 1.00 84.25 588 ALA A N 1
ATOM 4678 C CA . ALA A 1 588 ? -27.073 10.091 17.205 1.00 84.25 588 ALA A CA 1
ATOM 4679 C C . ALA A 1 588 ? -28.517 10.423 17.647 1.00 84.25 588 ALA A C 1
ATOM 4681 O O . ALA A 1 588 ? -29.337 9.517 17.822 1.00 84.25 588 ALA A O 1
ATOM 4682 N N . PRO A 1 589 ? -28.888 11.714 17.783 1.00 73.12 589 PRO A N 1
ATOM 4683 C CA . PRO A 1 589 ? -30.147 12.094 18.424 1.00 73.12 589 PRO A CA 1
ATOM 4684 C C . PRO A 1 589 ? -31.383 11.764 17.582 1.00 73.12 589 PRO A C 1
ATOM 4686 O O . PRO A 1 589 ? -32.480 11.670 18.113 1.00 73.12 589 PRO A O 1
ATOM 4689 N N . LEU A 1 590 ? -31.211 11.570 16.271 1.00 69.25 590 LEU A N 1
ATOM 4690 C CA . LEU A 1 590 ? -32.295 11.178 15.370 1.00 69.25 590 LEU A CA 1
ATOM 4691 C C . LEU A 1 590 ? -32.671 9.695 15.496 1.00 69.25 590 LEU A C 1
ATOM 4693 O O . LEU A 1 590 ? -33.749 9.309 15.056 1.00 69.25 590 LEU A O 1
ATOM 4697 N N . LEU A 1 591 ? -31.787 8.867 16.060 1.00 76.81 591 LEU A N 1
ATOM 4698 C CA . LEU A 1 591 ? -31.952 7.412 16.106 1.00 76.81 591 LEU A CA 1
ATOM 4699 C C . LEU A 1 591 ? -32.130 6.864 17.522 1.00 76.81 591 LEU A C 1
ATOM 4701 O O . LEU A 1 591 ? -32.528 5.705 17.661 1.00 76.81 591 LEU A O 1
ATOM 4705 N N . ARG A 1 592 ? -31.808 7.663 18.549 1.00 85.38 592 ARG A N 1
ATOM 4706 C CA . ARG A 1 592 ? -31.709 7.223 19.944 1.00 85.38 592 ARG A CA 1
ATOM 4707 C C . ARG A 1 592 ? -32.573 8.053 20.872 1.00 85.38 592 ARG A C 1
ATOM 4709 O O . ARG A 1 592 ? -32.589 9.279 20.789 1.00 85.38 592 ARG A O 1
ATOM 4716 N N . VAL A 1 593 ? -33.236 7.363 21.791 1.00 85.50 593 VAL A N 1
ATOM 4717 C CA . VAL A 1 593 ? -34.017 7.956 22.884 1.00 85.50 593 VAL A CA 1
ATOM 4718 C C . VAL A 1 593 ? -33.595 7.339 24.214 1.00 85.50 593 VAL A C 1
ATOM 4720 O O . VAL A 1 593 ? -32.893 6.331 24.261 1.00 85.50 593 VAL A O 1
ATOM 4723 N N . GLU A 1 594 ? -34.026 7.956 25.306 1.00 89.25 594 GLU A N 1
ATOM 4724 C CA . GLU A 1 594 ? -33.742 7.492 26.662 1.00 89.25 594 GLU A CA 1
ATOM 4725 C C . GLU A 1 594 ? -34.169 6.036 26.893 1.00 89.25 594 GLU A C 1
ATOM 4727 O O . GLU A 1 594 ? -35.241 5.609 26.460 1.00 89.25 594 GLU A O 1
ATOM 4732 N N . GLY A 1 595 ? -33.306 5.274 27.565 1.00 89.50 595 GLY A N 1
ATOM 4733 C CA . GLY A 1 595 ? -33.482 3.844 27.820 1.00 89.50 595 GLY A CA 1
ATOM 4734 C C . GLY A 1 595 ? -32.926 2.921 26.730 1.00 89.50 595 GLY A C 1
ATOM 4735 O O . GLY A 1 595 ? -32.778 1.723 26.988 1.00 89.50 595 GLY A O 1
ATOM 4736 N N . ASP A 1 596 ? -32.568 3.443 25.550 1.00 89.62 596 ASP A N 1
ATOM 4737 C CA . ASP A 1 596 ? -31.898 2.646 24.516 1.00 89.62 596 ASP A CA 1
ATOM 4738 C C . ASP A 1 596 ? -30.579 2.060 24.997 1.00 89.62 596 ASP A C 1
ATOM 4740 O O . ASP A 1 596 ? -29.876 2.655 25.809 1.00 89.62 596 ASP A O 1
ATOM 4744 N N . GLN A 1 597 ? -30.242 0.886 24.466 1.00 91.44 597 GLN A N 1
ATOM 4745 C CA . GLN A 1 597 ? -29.041 0.154 24.846 1.00 91.44 597 GLN A CA 1
ATOM 4746 C C . GLN A 1 597 ? -28.066 0.043 23.679 1.00 91.44 597 GLN A C 1
ATOM 4748 O O . GLN A 1 597 ? -28.445 -0.291 22.546 1.00 91.44 597 GLN A O 1
ATOM 4753 N N . PHE A 1 598 ? -26.804 0.278 24.010 1.00 94.38 598 PHE A N 1
ATOM 4754 C CA . PHE A 1 598 ? -25.630 -0.039 23.216 1.00 94.38 598 PHE A CA 1
ATOM 4755 C C . PHE A 1 598 ? -24.943 -1.255 23.830 1.00 94.38 598 PHE A C 1
ATOM 4757 O O . PHE A 1 598 ? -24.546 -1.207 24.989 1.00 94.38 598 PHE A O 1
ATOM 4764 N N . HIS A 1 599 ? -24.784 -2.315 23.047 1.00 95.56 599 HIS A N 1
ATOM 4765 C CA . HIS A 1 599 ? -24.167 -3.571 23.472 1.00 95.56 599 HIS A CA 1
ATOM 4766 C C . HIS A 1 599 ? -22.708 -3.597 23.038 1.00 95.56 599 HIS A C 1
ATOM 4768 O O . HIS A 1 599 ? -22.415 -3.298 21.877 1.00 95.56 599 HIS A O 1
ATOM 4774 N N . LEU A 1 600 ? -21.796 -3.947 23.940 1.00 96.50 600 LEU A N 1
ATOM 4775 C CA . LEU A 1 600 ? -20.382 -4.117 23.624 1.00 96.50 600 LEU A CA 1
ATOM 4776 C C . LEU A 1 600 ? -20.205 -5.307 22.673 1.00 96.50 600 LEU A C 1
ATOM 4778 O O . LEU A 1 600 ? -20.662 -6.409 22.964 1.00 96.50 600 LEU A O 1
ATOM 4782 N N . ILE A 1 601 ? -19.527 -5.094 21.543 1.00 96.44 601 ILE A N 1
ATOM 4783 C CA . ILE A 1 601 ? -19.281 -6.160 20.551 1.00 96.44 601 ILE A CA 1
ATOM 4784 C C . ILE A 1 601 ? -17.797 -6.466 20.353 1.00 96.44 601 ILE A C 1
ATOM 4786 O O . ILE A 1 601 ? -17.449 -7.575 19.956 1.00 96.44 601 ILE A O 1
ATOM 4790 N N . LEU A 1 602 ? -16.918 -5.497 20.616 1.00 97.00 602 LEU A N 1
ATOM 4791 C CA . LEU A 1 602 ? -15.471 -5.677 20.545 1.00 97.00 602 LEU A CA 1
ATOM 4792 C C . LEU A 1 602 ? -14.782 -4.656 21.444 1.00 97.00 602 LEU A C 1
ATOM 4794 O O . LEU A 1 602 ? -15.174 -3.492 21.476 1.00 97.00 602 LEU A O 1
ATOM 4798 N N . TRP A 1 603 ? -13.728 -5.078 22.133 1.00 97.88 603 TRP A N 1
ATOM 4799 C CA . TRP A 1 603 ? -12.821 -4.180 22.837 1.00 97.88 603 TRP A CA 1
ATOM 4800 C C . TRP A 1 603 ? -11.400 -4.735 22.825 1.00 97.88 603 TRP A C 1
ATOM 4802 O O . TRP A 1 603 ? -11.185 -5.927 22.602 1.00 97.88 603 TRP A O 1
ATOM 4812 N N . HIS A 1 604 ? -10.436 -3.857 23.065 1.00 97.62 604 HIS A N 1
ATOM 4813 C CA . HIS A 1 604 ? -9.028 -4.207 23.206 1.00 97.62 604 HIS A CA 1
ATOM 4814 C C . HIS A 1 604 ? -8.351 -3.236 24.169 1.00 97.62 604 HIS A C 1
ATOM 4816 O O . HIS A 1 604 ? -8.727 -2.064 24.252 1.00 97.62 604 HIS A O 1
ATOM 4822 N N . ALA A 1 605 ? -7.353 -3.735 24.890 1.00 96.50 605 ALA A N 1
ATOM 4823 C CA . ALA A 1 605 ? -6.391 -2.927 25.617 1.00 96.50 605 ALA A CA 1
ATOM 4824 C C . ALA A 1 605 ? -5.003 -3.570 25.463 1.00 96.50 605 ALA A C 1
ATOM 4826 O O . ALA A 1 605 ? -4.893 -4.794 25.543 1.00 96.50 605 ALA A O 1
ATOM 4827 N N . PRO A 1 606 ? -3.934 -2.776 25.290 1.00 93.00 606 PRO A N 1
ATOM 4828 C CA . PRO A 1 606 ? -2.577 -3.299 25.094 1.00 93.00 606 PRO A CA 1
ATOM 4829 C C . PRO A 1 606 ? -1.993 -3.953 26.356 1.00 93.00 606 PRO A C 1
ATOM 4831 O O . PRO A 1 606 ? -1.011 -4.691 26.290 1.00 93.00 606 PRO A O 1
ATOM 4834 N N . LYS A 1 607 ? -2.584 -3.676 27.524 1.00 92.31 607 LYS A N 1
ATOM 4835 C CA . LYS A 1 607 ? -2.206 -4.230 28.827 1.00 92.31 607 LYS A CA 1
ATOM 4836 C C . LYS A 1 607 ? -3.415 -4.925 29.456 1.00 92.31 607 LYS A C 1
ATOM 4838 O O . LYS A 1 607 ? -4.542 -4.502 29.196 1.00 92.31 607 LYS A O 1
ATOM 4843 N N . PRO A 1 608 ? -3.205 -5.943 30.315 1.00 92.25 608 PRO A N 1
ATOM 4844 C CA . PRO A 1 608 ? -4.293 -6.567 31.059 1.00 92.25 608 PRO A CA 1
ATOM 4845 C C . PRO A 1 608 ? -5.129 -5.519 31.800 1.00 92.25 608 PRO A C 1
ATOM 4847 O O . PRO A 1 608 ? -4.606 -4.758 32.614 1.00 92.25 608 PRO A O 1
ATOM 4850 N N . ALA A 1 609 ? -6.424 -5.482 31.508 1.00 93.06 609 ALA A N 1
ATOM 4851 C CA . ALA A 1 609 ? -7.370 -4.535 32.078 1.00 93.06 609 ALA A CA 1
ATOM 4852 C C . ALA A 1 609 ? -8.747 -5.189 32.231 1.00 93.06 609 ALA A C 1
ATOM 4854 O O . ALA A 1 609 ? -9.044 -6.190 31.577 1.00 93.06 609 ALA A O 1
ATOM 4855 N N . ALA A 1 610 ? -9.591 -4.621 33.094 1.00 91.38 610 ALA A N 1
ATOM 4856 C CA . ALA A 1 610 ? -10.993 -5.013 33.152 1.00 91.38 610 ALA A CA 1
ATOM 4857 C C . ALA A 1 610 ? -11.705 -4.606 31.845 1.00 91.38 610 ALA A C 1
ATOM 4859 O O . ALA A 1 610 ? -11.409 -3.526 31.317 1.00 91.38 610 ALA A O 1
ATOM 4860 N N . PRO A 1 611 ? -12.632 -5.435 31.330 1.00 93.12 611 PRO A N 1
ATOM 4861 C CA . PRO A 1 611 ? -13.441 -5.055 30.183 1.00 93.12 611 PRO A CA 1
ATOM 4862 C C . PRO A 1 611 ? -14.268 -3.804 30.508 1.00 93.12 611 PRO A C 1
ATOM 4864 O O . PRO A 1 611 ? -14.643 -3.591 31.668 1.00 93.12 611 PRO A O 1
ATOM 4867 N N . PRO A 1 612 ? -14.573 -2.968 29.502 1.00 95.94 612 PRO A N 1
ATOM 4868 C CA . PRO A 1 612 ? -15.555 -1.912 29.679 1.00 95.94 612 PRO A CA 1
ATOM 4869 C C . PRO A 1 612 ? -16.957 -2.514 29.886 1.00 95.94 612 PRO A C 1
ATOM 4871 O O . PRO A 1 612 ? -17.154 -3.718 29.745 1.00 95.94 612 PRO A O 1
ATOM 4874 N N . ALA A 1 613 ? -17.933 -1.683 30.256 1.00 96.56 613 ALA A N 1
ATOM 4875 C CA . ALA A 1 613 ? -19.289 -2.155 30.537 1.00 96.56 613 ALA A CA 1
ATOM 4876 C C . ALA A 1 613 ? -19.911 -2.874 29.325 1.00 96.56 613 ALA A C 1
ATOM 4878 O O . ALA A 1 613 ? -19.850 -2.359 28.214 1.00 96.56 613 ALA A O 1
ATOM 4879 N N . ASP A 1 614 ? -20.574 -4.013 29.552 1.00 94.19 614 ASP A N 1
ATOM 4880 C CA . ASP A 1 614 ? -21.226 -4.781 28.477 1.00 94.19 614 ASP A CA 1
ATOM 4881 C C . ASP A 1 614 ? -22.366 -4.007 27.800 1.00 94.19 614 ASP A C 1
ATOM 4883 O O . ASP A 1 614 ? -22.667 -4.225 26.628 1.00 94.19 614 ASP A O 1
ATOM 4887 N N . ASN A 1 615 ? -23.008 -3.103 28.542 1.00 95.31 615 ASN A N 1
ATOM 4888 C CA . ASN A 1 615 ? -24.139 -2.313 28.080 1.00 95.31 615 ASN A CA 1
ATOM 4889 C C . ASN A 1 615 ? -23.971 -0.848 28.470 1.00 95.31 615 ASN A C 1
ATOM 4891 O O . ASN A 1 615 ? -23.621 -0.539 29.612 1.00 95.31 615 ASN A O 1
ATOM 4895 N N . LEU A 1 616 ? -24.298 0.052 27.544 1.00 96.62 616 LEU A N 1
ATOM 4896 C CA . LEU A 1 616 ? -24.448 1.476 27.817 1.00 96.62 616 LEU A CA 1
ATOM 4897 C C . LEU A 1 616 ? -25.908 1.872 27.612 1.00 96.62 616 LEU A C 1
ATOM 4899 O O . LEU A 1 616 ? -26.466 1.671 26.532 1.00 96.62 616 LEU A O 1
ATOM 4903 N N . THR A 1 617 ? -26.507 2.467 28.639 1.00 95.94 617 THR A N 1
ATOM 4904 C CA . THR A 1 617 ? -27.872 2.995 28.580 1.00 95.94 617 THR A CA 1
ATOM 4905 C C . THR A 1 617 ? -27.856 4.453 28.139 1.00 95.94 617 THR A C 1
ATOM 4907 O O . THR A 1 617 ? -27.067 5.253 28.646 1.00 95.94 617 THR A O 1
ATOM 4910 N N . VAL A 1 618 ? -28.734 4.805 27.202 1.00 95.12 618 VAL A N 1
ATOM 4911 C CA . VAL A 1 618 ? -28.941 6.189 26.775 1.00 95.12 618 VAL A CA 1
ATOM 4912 C C . VAL A 1 618 ? -29.700 6.953 27.859 1.00 95.12 618 VAL A C 1
ATOM 4914 O O . VAL A 1 618 ? -30.823 6.595 28.211 1.00 95.12 618 VAL A O 1
ATOM 4917 N N . GLU A 1 619 ? -29.101 8.038 28.340 1.00 95.31 619 GLU A N 1
ATOM 4918 C CA . GLU A 1 619 ? -29.665 8.990 29.300 1.00 95.31 619 GLU A CA 1
ATOM 4919 C C . GLU A 1 619 ? -29.735 10.393 28.693 1.00 95.31 619 GLU A C 1
ATOM 4921 O O . GLU A 1 619 ? -28.828 10.819 27.964 1.00 95.31 619 GLU A O 1
ATOM 4926 N N . HIS A 1 620 ? -30.770 11.157 29.048 1.00 93.00 620 HIS A N 1
ATOM 4927 C CA . HIS A 1 620 ? -30.821 12.571 28.695 1.00 93.00 620 HIS A CA 1
ATOM 4928 C C . HIS A 1 620 ? -30.005 13.415 29.673 1.00 93.00 620 HIS A C 1
ATOM 4930 O O . HIS A 1 620 ? -30.305 13.516 30.863 1.00 93.00 620 HIS A O 1
ATOM 4936 N N . ARG A 1 621 ? -28.987 14.094 29.145 1.00 92.75 621 ARG A N 1
ATOM 4937 C CA . ARG A 1 621 ? -28.121 15.011 29.892 1.00 92.75 621 ARG A CA 1
ATOM 4938 C C . ARG A 1 621 ? -27.994 16.313 29.117 1.00 92.75 621 ARG A C 1
ATOM 4940 O O . ARG A 1 621 ? -27.726 16.298 27.921 1.00 92.75 621 ARG A O 1
ATOM 4947 N N . ALA A 1 622 ? -28.251 17.441 29.782 1.00 89.56 622 ALA A N 1
ATOM 4948 C CA . ALA A 1 622 ? -28.275 18.767 29.152 1.00 89.56 622 ALA A CA 1
ATOM 4949 C C . ALA A 1 622 ? -29.125 18.830 27.854 1.00 89.56 622 ALA A C 1
ATOM 4951 O O . ALA A 1 622 ? -28.763 19.510 26.895 1.00 89.56 622 ALA A O 1
ATOM 4952 N N . GLY A 1 623 ? -30.244 18.093 27.808 1.00 86.31 623 GLY A N 1
ATOM 4953 C CA . GLY A 1 623 ? -31.136 18.021 26.642 1.00 86.31 623 GLY A CA 1
ATOM 4954 C C . GLY A 1 623 ? -30.611 17.196 25.459 1.00 86.31 623 GLY A C 1
ATOM 4955 O O . GLY A 1 623 ? -31.201 17.246 24.384 1.00 86.31 623 GLY A O 1
ATOM 4956 N N . LEU A 1 624 ? -29.516 16.451 25.631 1.00 89.75 624 LEU A N 1
ATOM 4957 C CA . LEU A 1 624 ? -28.916 15.592 24.611 1.00 89.75 624 LEU A CA 1
ATOM 4958 C C . LEU A 1 624 ? -29.009 14.118 25.038 1.00 89.75 624 LEU A C 1
ATOM 4960 O O . LEU A 1 624 ? -28.839 13.831 26.225 1.00 89.75 624 LEU A O 1
ATOM 4964 N N . PRO A 1 625 ? -29.248 13.174 24.111 1.00 92.56 625 PRO A N 1
ATOM 4965 C CA . PRO A 1 625 ? -29.114 11.752 24.399 1.00 92.56 625 PRO A CA 1
ATOM 4966 C C . PRO A 1 625 ? -27.629 11.400 24.502 1.00 92.56 625 PRO A C 1
ATOM 4968 O O . PRO A 1 625 ? -26.828 11.724 23.616 1.00 92.56 625 PRO A O 1
ATOM 4971 N N . THR A 1 626 ? -27.251 10.764 25.603 1.00 96.31 626 THR A N 1
ATOM 4972 C CA . THR A 1 626 ? -25.852 10.495 25.936 1.00 96.31 626 THR A CA 1
ATOM 4973 C C . THR A 1 626 ? -25.680 9.126 26.577 1.00 96.31 626 THR A C 1
ATOM 4975 O O . THR A 1 626 ? -26.622 8.574 27.128 1.00 96.31 626 THR A O 1
ATOM 4978 N N . VAL A 1 627 ? -24.468 8.587 26.520 1.00 97.44 627 VAL A N 1
ATOM 4979 C CA . VAL A 1 627 ? -24.068 7.349 27.201 1.00 97.44 627 VAL A CA 1
ATOM 4980 C C . VAL A 1 627 ? -22.828 7.616 28.050 1.00 97.44 627 VAL A C 1
ATOM 4982 O O . VAL A 1 627 ? -21.960 8.402 27.653 1.00 97.44 627 VAL A O 1
ATOM 4985 N N . ARG A 1 628 ? -22.725 6.982 29.222 1.00 97.69 628 ARG A N 1
ATOM 4986 C CA . ARG A 1 628 ? -21.529 7.060 30.071 1.00 97.69 628 ARG A CA 1
ATOM 4987 C C . ARG A 1 628 ? -20.570 5.934 29.720 1.00 97.69 628 ARG A C 1
ATOM 4989 O O . ARG A 1 628 ? -20.949 4.775 29.786 1.00 97.69 628 ARG A O 1
ATOM 4996 N N . ILE A 1 629 ? -19.328 6.274 29.395 1.00 97.94 629 ILE A N 1
ATOM 4997 C CA . ILE A 1 629 ? -18.322 5.317 28.928 1.00 97.94 629 ILE A CA 1
ATOM 4998 C C . ILE A 1 629 ? -17.094 5.417 29.823 1.00 97.94 629 ILE A C 1
ATOM 5000 O O . ILE A 1 629 ? -16.671 6.525 30.150 1.00 97.94 629 ILE A O 1
ATOM 5004 N N . THR A 1 630 ? -16.509 4.272 30.166 1.00 97.88 630 THR A N 1
ATOM 5005 C CA . THR A 1 630 ? -15.205 4.164 30.827 1.00 97.88 630 THR A CA 1
ATOM 5006 C C . THR A 1 630 ? -14.344 3.202 30.022 1.00 97.88 630 THR A C 1
ATOM 5008 O O . THR A 1 630 ? -14.769 2.071 29.792 1.00 97.88 630 THR A O 1
ATOM 5011 N N . LEU A 1 631 ? -13.155 3.634 29.601 1.00 97.69 631 LEU A N 1
ATOM 5012 C CA . LEU A 1 631 ? -12.182 2.778 28.919 1.00 97.69 631 LEU A CA 1
ATOM 5013 C C . LEU A 1 631 ? -10.865 2.702 29.696 1.00 97.69 631 LEU A C 1
ATOM 5015 O O . LEU A 1 631 ? -10.451 3.708 30.279 1.00 97.69 631 LEU A O 1
ATOM 5019 N N . PRO A 1 632 ? -10.186 1.539 29.681 1.00 97.56 632 PRO A N 1
ATOM 5020 C CA . PRO A 1 632 ? -8.856 1.397 30.262 1.00 97.56 632 PRO A CA 1
ATOM 5021 C C . PRO A 1 632 ? -7.805 2.221 29.493 1.00 97.56 632 PRO A C 1
ATOM 5023 O O . PRO A 1 632 ? -8.100 2.727 28.402 1.00 97.56 632 PRO A O 1
ATOM 5026 N N . PRO A 1 633 ? -6.580 2.370 30.035 1.00 96.81 633 PRO A N 1
ATOM 5027 C CA . PRO A 1 633 ? -5.484 3.047 29.344 1.00 96.81 633 PRO A CA 1
ATOM 5028 C C . PRO A 1 633 ? -5.248 2.474 27.942 1.00 96.81 633 PRO A C 1
ATOM 5030 O O . PRO A 1 633 ? -5.205 1.255 27.770 1.00 96.81 633 PRO A O 1
ATOM 5033 N N . ALA A 1 634 ? -5.121 3.355 26.947 1.00 96.56 634 ALA A N 1
ATOM 5034 C CA . ALA A 1 634 ? -4.977 3.050 25.522 1.00 96.56 634 ALA A CA 1
ATOM 5035 C C . ALA A 1 634 ? -6.079 2.129 24.957 1.00 96.56 634 ALA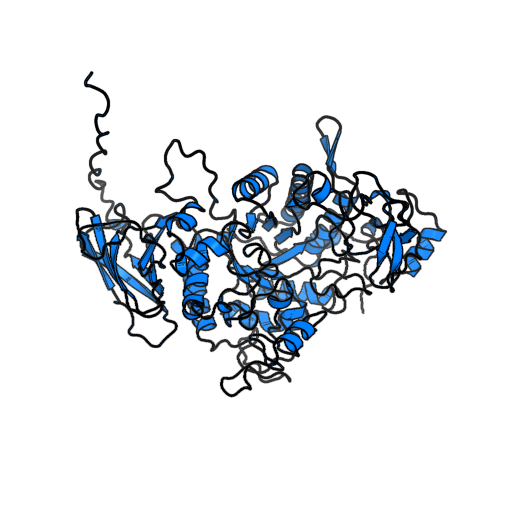 A C 1
ATOM 5037 O O . ALA A 1 634 ? -5.913 1.529 23.896 1.00 96.56 634 ALA A O 1
ATOM 5038 N N . GLY A 1 635 ? -7.207 2.016 25.664 1.00 97.38 635 GLY A N 1
ATOM 5039 C CA . GLY A 1 635 ? -8.297 1.120 25.319 1.00 97.38 635 GLY A CA 1
ATOM 5040 C C . GLY A 1 635 ? -9.075 1.557 24.081 1.00 97.38 635 GLY A C 1
ATOM 5041 O O . GLY A 1 635 ? -9.208 2.747 23.783 1.00 97.38 635 GLY A O 1
ATOM 5042 N N . PHE A 1 636 ? -9.653 0.569 23.411 1.00 98.50 636 PHE A N 1
ATOM 5043 C CA . PHE A 1 636 ? -10.544 0.710 22.264 1.00 98.50 636 PHE A CA 1
ATOM 5044 C C . PHE A 1 636 ? -11.818 -0.101 22.512 1.00 98.50 636 PHE A C 1
ATOM 5046 O O . PHE A 1 636 ? -11.745 -1.210 23.043 1.00 98.50 636 PHE A O 1
ATOM 5053 N N . ALA A 1 637 ? -12.979 0.412 22.102 1.00 98.56 637 ALA A N 1
ATOM 5054 C CA . ALA A 1 637 ? -14.233 -0.334 22.147 1.00 98.56 637 ALA A CA 1
ATOM 5055 C C . ALA A 1 637 ? -15.184 0.027 21.002 1.00 98.56 637 ALA A C 1
ATOM 5057 O O . ALA A 1 637 ? -15.228 1.168 20.537 1.00 98.56 637 ALA A O 1
ATOM 5058 N N . ILE A 1 638 ? -15.991 -0.954 20.602 1.00 98.44 638 ILE A N 1
ATOM 5059 C CA . ILE A 1 638 ? -17.111 -0.802 19.678 1.00 98.44 638 ILE A CA 1
ATOM 5060 C C . ILE A 1 638 ? -18.375 -1.290 20.369 1.00 98.44 638 ILE A C 1
ATOM 5062 O O . ILE A 1 638 ? -18.412 -2.394 20.918 1.00 98.44 638 ILE A O 1
ATOM 5066 N N . TYR A 1 639 ? -19.424 -0.484 20.266 1.00 97.38 639 TYR A N 1
ATOM 5067 C CA . TYR A 1 639 ? -20.759 -0.819 20.718 1.00 97.38 639 TYR A CA 1
ATOM 5068 C C . TYR A 1 639 ? -21.755 -0.762 19.566 1.00 97.38 639 TYR A C 1
ATOM 5070 O O . TYR A 1 639 ? -21.726 0.160 18.749 1.00 97.38 639 TYR A O 1
ATOM 5078 N N . GLN A 1 640 ? -22.684 -1.712 19.532 1.00 94.12 640 GLN A N 1
ATOM 5079 C CA . GLN A 1 640 ? -23.800 -1.722 18.595 1.00 94.12 640 GLN A CA 1
ATOM 5080 C C . GLN A 1 640 ? -25.084 -1.323 19.313 1.00 94.12 640 GLN A C 1
ATOM 5082 O O . GLN A 1 640 ? -25.483 -1.949 20.295 1.00 94.12 640 GLN A O 1
ATOM 5087 N N . ALA A 1 641 ? -25.766 -0.303 18.804 1.00 90.00 641 ALA A N 1
ATOM 5088 C CA . ALA A 1 641 ? -27.092 0.036 19.290 1.00 90.00 641 ALA A CA 1
ATOM 5089 C C . ALA A 1 641 ? -28.139 -0.978 18.811 1.00 90.00 641 ALA A C 1
ATOM 5091 O O . ALA A 1 641 ? -28.046 -1.511 17.699 1.00 90.00 641 ALA A O 1
ATOM 5092 N N . SER A 1 642 ? -29.181 -1.183 19.616 1.00 75.62 642 SER A N 1
ATOM 5093 C CA . SER A 1 642 ? -30.345 -1.982 19.205 1.00 75.62 642 SER A CA 1
ATOM 5094 C C . SER A 1 642 ? -31.054 -1.332 17.992 1.00 75.62 642 SER A C 1
ATOM 5096 O O . SER A 1 642 ? -31.118 -0.098 17.935 1.00 75.62 642 SER A O 1
ATOM 5098 N N . PRO A 1 643 ? -31.585 -2.099 17.015 1.00 67.88 643 PRO A N 1
ATOM 5099 C CA . PRO A 1 643 ? -32.301 -1.533 15.866 1.00 67.88 643 PRO A CA 1
ATOM 5100 C C . PRO A 1 643 ? -33.469 -0.638 16.298 1.00 67.88 643 PRO A C 1
ATOM 5102 O O . PRO A 1 643 ? -34.179 -0.966 17.251 1.00 67.88 643 PRO A O 1
ATOM 5105 N N . SER A 1 644 ? -33.680 0.486 15.606 1.00 63.75 644 SER A N 1
ATOM 5106 C CA . SER A 1 644 ? -34.693 1.484 15.989 1.00 63.75 644 SER A CA 1
ATOM 5107 C C . SER A 1 644 ? -35.770 1.743 14.929 1.00 63.75 644 SER A C 1
ATOM 5109 O O . SER A 1 644 ? -36.712 2.484 15.218 1.00 63.75 644 SER A O 1
ATOM 5111 N N . LEU A 1 645 ? -35.736 1.071 13.763 1.00 56.28 645 LEU A N 1
ATOM 5112 C CA . LEU A 1 645 ? -36.761 1.217 12.708 1.00 56.28 645 LEU A CA 1
ATOM 5113 C C . LEU A 1 645 ? -38.204 1.002 13.188 1.00 56.28 645 LEU A C 1
ATOM 5115 O O . LEU A 1 645 ? -39.110 1.681 12.712 1.00 56.28 645 LEU A O 1
ATOM 5119 N N . HIS A 1 646 ? -38.433 0.120 14.166 1.00 52.56 646 HIS A N 1
ATOM 5120 C CA . HIS A 1 646 ? -39.768 -0.135 14.730 1.00 52.56 646 HIS A CA 1
ATOM 5121 C C . HIS A 1 646 ? -40.399 1.083 15.430 1.00 52.56 646 HIS A C 1
ATOM 5123 O O . HIS A 1 646 ? -41.560 1.025 15.832 1.00 52.56 646 HIS A O 1
ATOM 5129 N N . ARG A 1 647 ? -39.649 2.179 15.599 1.00 55.72 647 ARG A N 1
ATOM 5130 C CA . ARG A 1 647 ? -40.093 3.399 16.286 1.00 55.72 647 ARG A CA 1
ATOM 5131 C C . ARG A 1 647 ? -40.491 4.534 15.356 1.00 55.72 647 ARG A C 1
ATOM 5133 O O . ARG A 1 647 ? -41.063 5.512 15.833 1.00 55.72 647 ARG A O 1
ATOM 5140 N N . PHE A 1 648 ? -40.292 4.385 14.047 1.00 52.94 648 PHE A N 1
ATOM 5141 C CA . PHE A 1 648 ? -41.012 5.190 13.063 1.00 52.94 648 PHE A CA 1
ATOM 5142 C C . PHE A 1 648 ? -42.445 4.651 12.961 1.00 52.94 648 PHE A C 1
ATOM 5144 O O . PHE A 1 648 ? -42.820 3.984 12.000 1.00 52.94 648 PHE A O 1
ATOM 5151 N N . GLY A 1 649 ? -43.251 4.882 14.001 1.00 46.06 649 GLY A N 1
ATOM 5152 C CA . GLY A 1 649 ? -44.701 4.728 13.897 1.00 46.06 649 GLY A CA 1
ATOM 5153 C C . GLY A 1 649 ? -45.273 5.675 12.824 1.00 46.06 649 GLY A C 1
ATOM 5154 O O . GLY A 1 649 ? -44.545 6.500 12.274 1.00 46.06 649 GLY A O 1
ATOM 5155 N N . PRO A 1 650 ? -46.588 5.637 12.541 1.00 43.38 650 PRO A N 1
ATOM 5156 C CA . PRO A 1 650 ? -47.213 6.517 11.543 1.00 43.38 650 PRO A CA 1
ATOM 5157 C C . PRO A 1 650 ? -47.044 8.019 11.841 1.00 43.38 650 PRO A C 1
ATOM 5159 O O . PRO A 1 650 ? -47.244 8.845 10.957 1.00 43.38 650 PRO A O 1
ATOM 5162 N N . ASN A 1 651 ? -46.656 8.370 13.070 1.00 43.84 651 ASN A N 1
ATOM 5163 C CA . ASN A 1 651 ? -46.277 9.720 13.456 1.00 43.84 651 ASN A CA 1
ATOM 5164 C C . ASN A 1 651 ? -44.748 9.785 13.620 1.00 43.84 651 ASN A C 1
ATOM 5166 O O . ASN A 1 651 ? -44.238 9.187 14.574 1.00 43.84 651 ASN A O 1
ATOM 5170 N N . PRO A 1 652 ? -44.011 10.496 12.745 1.00 43.81 652 PRO A N 1
ATOM 5171 C CA . PRO A 1 652 ? -42.592 10.756 12.970 1.00 43.81 652 PRO A CA 1
ATOM 5172 C C . PRO A 1 652 ? -42.392 11.478 14.317 1.00 43.81 652 PRO A C 1
ATOM 5174 O O . PRO A 1 652 ? -43.311 12.163 14.787 1.00 43.81 652 PRO A O 1
ATOM 5177 N N . PRO A 1 653 ? -41.220 11.338 14.968 1.00 45.03 653 PRO A N 1
ATOM 5178 C CA . PRO A 1 653 ? -40.910 12.113 16.166 1.00 45.03 653 PRO A CA 1
ATOM 5179 C C . PRO A 1 653 ? -41.168 13.596 15.881 1.00 45.03 653 PRO A C 1
ATOM 5181 O O . PRO A 1 653 ? -40.777 14.093 14.825 1.00 45.03 653 PRO A O 1
ATOM 5184 N N . ARG A 1 654 ? -41.874 14.283 16.797 1.00 41.66 654 ARG A N 1
ATOM 5185 C CA . ARG A 1 654 ? -42.152 15.724 16.680 1.00 41.66 654 ARG A CA 1
ATOM 5186 C C . ARG A 1 654 ? -40.842 16.417 16.334 1.00 41.66 654 ARG A C 1
ATOM 5188 O O . ARG A 1 654 ? -39.897 16.289 17.111 1.00 41.66 654 ARG A O 1
ATOM 5195 N N . GLU A 1 655 ? -40.801 17.097 15.188 1.00 37.66 655 GLU A N 1
ATOM 5196 C CA . GLU A 1 655 ? -39.647 17.884 14.763 1.00 37.66 655 GLU A CA 1
ATOM 5197 C C . GLU A 1 655 ? -39.082 18.627 15.975 1.00 37.66 655 GLU A C 1
ATOM 5199 O O . GLU A 1 655 ? -39.800 19.368 16.661 1.00 37.66 655 GLU A O 1
ATOM 5204 N N . LEU A 1 656 ? -37.806 18.378 16.286 1.00 39.66 656 LEU A N 1
ATOM 5205 C CA . LEU A 1 656 ? -37.070 19.245 17.194 1.00 39.66 656 LEU A CA 1
ATOM 5206 C C . LEU A 1 656 ? -37.245 20.653 16.631 1.00 39.66 656 LEU A C 1
ATOM 5208 O O . LEU A 1 656 ? -36.919 20.872 15.465 1.00 39.66 656 LEU A O 1
ATOM 5212 N N . LYS A 1 657 ? -37.858 21.544 17.427 1.00 31.20 657 LYS A N 1
ATOM 5213 C CA . LYS A 1 657 ? -38.254 22.895 17.006 1.00 31.20 657 LYS A CA 1
ATOM 5214 C C . LYS A 1 657 ? -37.189 23.480 16.073 1.00 31.20 657 LYS A C 1
ATOM 5216 O O . LYS A 1 657 ? -36.017 23.441 16.462 1.00 31.20 657 LYS A O 1
ATOM 5221 N N . PRO A 1 658 ? -37.564 24.025 14.900 1.00 29.78 658 PRO A N 1
ATOM 5222 C CA . PRO A 1 658 ? -36.597 24.648 14.014 1.00 29.78 658 PRO A CA 1
ATOM 5223 C C . PRO A 1 658 ? -35.764 25.636 14.826 1.00 29.78 658 PRO A C 1
ATOM 5225 O O . PRO A 1 658 ? -36.305 26.423 15.610 1.00 29.78 658 PRO A O 1
ATOM 5228 N N . TRP A 1 659 ? -34.443 25.525 14.693 1.00 29.50 659 TRP A N 1
ATOM 5229 C CA . TRP A 1 659 ? -33.502 26.452 15.298 1.00 29.50 659 TRP A CA 1
ATOM 5230 C C . TRP A 1 659 ? -33.901 27.855 14.842 1.00 29.50 659 TRP A C 1
ATOM 5232 O O . TRP A 1 659 ? -33.777 28.192 13.668 1.00 29.50 659 TRP A O 1
ATOM 5242 N N . ALA A 1 660 ? -34.463 28.644 15.759 1.00 27.23 660 ALA A N 1
ATOM 5243 C CA . ALA A 1 660 ? -34.773 30.033 15.486 1.00 27.23 660 ALA A CA 1
ATOM 5244 C C . ALA A 1 660 ? -33.446 30.737 15.162 1.00 27.23 660 ALA A C 1
ATOM 5246 O O . ALA A 1 660 ? -32.541 30.697 16.006 1.00 27.23 660 ALA A O 1
ATOM 5247 N N . PRO A 1 661 ? -33.295 31.360 13.980 1.00 28.62 661 PRO A N 1
ATOM 5248 C CA . PRO A 1 661 ? -32.150 32.212 13.715 1.00 28.62 661 PRO A CA 1
ATOM 5249 C C . PRO A 1 661 ? -32.119 33.270 14.814 1.00 28.62 661 PRO A C 1
ATOM 5251 O O . PRO A 1 661 ? -33.125 33.940 15.060 1.00 28.62 661 PRO A O 1
ATOM 5254 N N . ALA A 1 662 ? -30.995 33.394 15.519 1.00 32.12 662 ALA A N 1
ATOM 5255 C CA . ALA A 1 662 ? -30.808 34.515 16.421 1.00 32.12 662 ALA A CA 1
ATOM 5256 C C . ALA A 1 662 ? -30.984 35.793 15.592 1.00 32.12 662 ALA A C 1
ATOM 5258 O O . ALA A 1 662 ? -30.257 36.005 14.623 1.00 32.12 662 ALA A O 1
ATOM 5259 N N . ALA A 1 663 ? -31.983 36.602 15.943 1.00 32.59 663 ALA A N 1
ATOM 5260 C CA . ALA A 1 663 ? -32.237 37.895 15.335 1.00 32.59 663 ALA A CA 1
ATOM 5261 C C . ALA A 1 663 ? -31.064 38.838 15.642 1.00 32.59 663 ALA A C 1
ATOM 5263 O O . ALA A 1 663 ? -31.090 39.598 16.603 1.00 32.59 663 ALA A O 1
ATOM 5264 N N . TRP A 1 664 ? -30.020 38.765 14.825 1.00 36.62 664 TRP A N 1
ATOM 5265 C CA . TRP A 1 664 ? -29.003 39.797 14.694 1.00 36.62 664 TRP A CA 1
ATOM 5266 C C . TRP A 1 664 ? -29.241 40.483 13.363 1.00 36.62 664 TRP A C 1
ATOM 5268 O O . TRP A 1 664 ? -28.645 40.100 12.368 1.00 36.62 664 TRP A O 1
ATOM 5278 N N . LEU A 1 665 ? -30.187 41.421 13.354 1.00 37.62 665 LEU A N 1
ATOM 5279 C CA . LEU A 1 665 ? -30.292 42.559 12.436 1.00 37.62 665 LEU A CA 1
ATOM 5280 C C . LEU A 1 665 ? -31.541 43.353 12.850 1.00 37.62 665 LEU A C 1
ATOM 5282 O O . LEU A 1 665 ? -32.664 42.997 12.501 1.00 37.62 665 LEU A O 1
ATOM 5286 N N . GLY A 1 666 ? -31.338 44.413 13.635 1.00 28.64 666 GLY A N 1
ATOM 5287 C CA . GLY A 1 666 ? -32.398 45.360 13.976 1.00 28.64 666 GLY A CA 1
ATOM 5288 C C . GLY A 1 666 ? -32.127 46.144 15.255 1.00 28.64 666 GLY A C 1
ATOM 5289 O O . GLY A 1 666 ? -32.677 45.808 16.299 1.00 28.64 666 GLY A O 1
ATOM 5290 N N . GLY A 1 667 ? -31.309 47.197 15.174 1.00 33.94 667 GLY A N 1
ATOM 5291 C CA . GLY A 1 667 ? -31.152 48.141 16.283 1.00 33.94 667 GLY A CA 1
ATOM 5292 C C . GLY A 1 667 ? -30.011 49.147 16.138 1.00 33.94 667 GLY A C 1
ATOM 5293 O O . GLY A 1 667 ? -29.104 49.094 16.954 1.00 33.94 667 GLY A O 1
ATOM 5294 N N . MET A 1 668 ? -30.142 50.051 15.153 1.00 33.09 668 MET A N 1
ATOM 5295 C CA . MET A 1 668 ? -29.385 51.304 14.915 1.00 33.09 668 MET A CA 1
ATOM 5296 C C . MET A 1 668 ? -27.896 51.226 14.567 1.00 33.09 668 MET A C 1
ATOM 5298 O O . MET A 1 668 ? -27.094 50.692 15.358 1.00 33.09 668 MET A O 1
#